Protein AF-A0A0F9AQ48-F1 (afdb_monomer_lite)

Organism: NCBI:txid412755

Radius of gyration: 30.08 Å; chains: 1; bounding box: 65×62×84 Å

Secondary structure (DSSP, 8-state):
-EEE-HHHHHHHHHHT-HHHHHHHSS-EEEETHHHHHHHHHHHHS----HHHHHHHHHHHHHHHTTSEEEESS-TT--EE-SS--S--SSS-EE-HHHHHHHHHHTT-S-HHHHHHHHHH--PPPSS-HHHHHHHHTT-EEEE-HHHHHHHHHTT-HHHHHHHSEEEEEHHHHHHHHHHHHHHHHHHHHHHHHHHHHHHHHHSTTEEEE--------TT-----GGGHHHHHHHHHT--EE-S-HHHHHHHHHHTTT-TTSEE-HHHHHHHHHHTTSS-HHHHHHHHHHHHHTT-TT----HHHHHHHHHT--SSTT-HHHHHHHHHHHHHHT-THHHH-B-SSSS--BHHHHHHHHHHHHHHHHHHHHHH-TTS-HHHHHHHHHHHT-

Foldseek 3Di:
DFEEAPAQLLLCLVLVCLLVVLVVDLFYEYALVLVVVLVVLLPVLDVCPVLLLVLLVVVVVCPVVQLADEDADQAQAAEAEQPDPAADPRHGYFYPLLVQVVCVVVVLHDPVLSVLVVVVDDDDTNDDSVSVVVNCVVQEYEYASVRSSVCVVSVNNVSSSVRGRYYYYPVRNVVSVVVSVVSVVSVVVSVSSVVSVVSQVPRPRYHHDYDPPPPDDDPDPPPPSVASSLNVLLVVVRAYEHLDVVSQVSQCVNVVNDVRNYDYSLVVLVVCCVVVVDDLLSSLVSLLVCLVVVSALRARALSSLLSQCLVPPPDPSDDSVVSVVVSLVVRLPPPVQQPDFDPDVVTDGNSVVSVVSNVVRLVVNLVVQVVDPSDDPVSSVVRNVVSVD

Structure (mmCIF, N/CA/C/O backbone):
data_AF-A0A0F9AQ48-F1
#
_entry.id   AF-A0A0F9AQ48-F1
#
loop_
_atom_site.group_PDB
_atom_site.id
_atom_site.type_symbol
_atom_site.label_atom_id
_atom_site.label_alt_id
_atom_site.label_comp_id
_atom_site.label_asym_id
_atom_site.label_entity_id
_atom_site.label_seq_id
_atom_site.pdbx_PDB_ins_code
_atom_site.Cartn_x
_atom_site.Cartn_y
_atom_site.Cartn_z
_atom_site.occupancy
_atom_site.B_iso_or_equiv
_atom_site.auth_seq_id
_atom_site.auth_comp_id
_atom_site.auth_asym_id
_atom_site.auth_atom_id
_atom_site.pdbx_PDB_model_num
ATOM 1 N N . GLU A 1 1 ? -16.017 16.874 19.840 1.00 96.75 1 GLU A N 1
ATOM 2 C CA . GLU A 1 1 ? -15.122 17.395 18.785 1.00 96.75 1 GLU A CA 1
ATOM 3 C C . GLU A 1 1 ? -13.800 16.660 18.866 1.00 96.75 1 GLU A C 1
ATOM 5 O O . GLU A 1 1 ? -13.460 16.226 19.963 1.00 96.75 1 GLU A O 1
ATOM 10 N N . ILE A 1 2 ? -13.100 16.501 17.745 1.00 98.06 2 ILE A N 1
ATOM 11 C CA . ILE A 1 2 ? -11.794 15.829 17.672 1.00 98.06 2 ILE A CA 1
ATOM 12 C C . ILE A 1 2 ? -10.898 16.496 16.628 1.00 98.06 2 ILE A C 1
ATOM 14 O O . ILE A 1 2 ? -11.398 17.193 15.741 1.00 98.06 2 ILE A O 1
ATOM 18 N N . VAL A 1 3 ? -9.597 16.227 16.697 1.00 98.00 3 VAL A N 1
ATOM 19 C CA . VAL A 1 3 ? -8.656 16.449 15.593 1.00 98.00 3 VAL A CA 1
ATOM 20 C C . VAL A 1 3 ? -8.277 15.096 15.002 1.00 98.00 3 VAL A C 1
ATOM 22 O O . VAL A 1 3 ? -7.977 14.174 15.755 1.00 98.00 3 VAL A O 1
ATOM 25 N N . ALA A 1 4 ? -8.311 14.959 13.678 1.00 97.81 4 ALA A N 1
ATOM 26 C CA . ALA A 1 4 ? -7.997 13.707 12.996 1.00 97.81 4 ALA A CA 1
ATOM 27 C C . ALA A 1 4 ? -6.695 13.815 12.191 1.00 97.81 4 ALA A C 1
ATOM 29 O O . ALA A 1 4 ? -6.525 14.723 11.375 1.00 97.81 4 ALA A O 1
ATOM 30 N N . ASP A 1 5 ? -5.794 12.865 12.427 1.00 96.69 5 ASP A N 1
ATOM 31 C CA . ASP A 1 5 ? -4.551 12.686 11.687 1.00 96.69 5 ASP A CA 1
ATOM 32 C C . ASP A 1 5 ? -4.772 11.919 10.377 1.00 96.69 5 ASP A C 1
ATOM 34 O O . ASP A 1 5 ? -5.684 11.095 10.252 1.00 96.69 5 ASP A O 1
ATOM 38 N N . VAL A 1 6 ? -3.890 12.161 9.406 1.00 94.38 6 VAL A N 1
ATOM 39 C CA . VAL A 1 6 ? -3.925 11.529 8.083 1.00 94.38 6 VAL A CA 1
ATOM 40 C C . VAL A 1 6 ? -3.948 9.998 8.159 1.00 94.38 6 VAL A C 1
ATOM 42 O O . VAL A 1 6 ? -4.680 9.373 7.392 1.00 94.38 6 VAL A O 1
ATOM 45 N N . SER A 1 7 ? -3.228 9.388 9.108 1.00 94.69 7 SER A N 1
ATOM 46 C CA . SER A 1 7 ? -3.173 7.929 9.264 1.00 94.69 7 SER A CA 1
ATOM 47 C C . SER A 1 7 ? -4.551 7.333 9.569 1.00 94.69 7 SER A C 1
ATOM 49 O O . SER A 1 7 ? -5.005 6.433 8.862 1.00 94.69 7 SER A O 1
ATOM 51 N N . ALA A 1 8 ? -5.270 7.900 10.540 1.00 96.56 8 ALA A N 1
ATOM 52 C CA . ALA A 1 8 ? -6.612 7.450 10.895 1.00 96.56 8 ALA A CA 1
ATOM 53 C C . ALA A 1 8 ? -7.642 7.781 9.809 1.00 96.56 8 ALA A C 1
ATOM 55 O O . ALA A 1 8 ? -8.531 6.978 9.524 1.00 96.56 8 ALA A O 1
ATOM 56 N N . LEU A 1 9 ? -7.517 8.936 9.148 1.00 96.62 9 LEU A N 1
ATOM 57 C CA . LEU A 1 9 ? -8.399 9.300 8.036 1.00 96.62 9 LEU A CA 1
ATOM 58 C C . LEU A 1 9 ? -8.279 8.311 6.867 1.00 96.62 9 LEU A C 1
ATOM 60 O O . LEU A 1 9 ? -9.303 7.878 6.332 1.00 96.62 9 LEU A O 1
ATOM 64 N N . ILE A 1 10 ? -7.056 7.894 6.518 1.00 94.75 10 ILE A N 1
ATOM 65 C CA . ILE A 1 10 ? -6.815 6.839 5.524 1.00 94.75 10 ILE A CA 1
ATOM 66 C C . ILE A 1 10 ? -7.476 5.535 5.978 1.00 94.75 10 ILE A C 1
ATOM 68 O O . ILE A 1 10 ? -8.240 4.939 5.215 1.00 94.75 10 ILE A O 1
ATOM 72 N N . THR A 1 11 ? -7.247 5.102 7.218 1.00 96.44 11 THR A N 1
ATOM 73 C CA . THR A 1 11 ? -7.843 3.869 7.753 1.00 96.44 11 THR A CA 1
ATOM 74 C C . THR A 1 11 ? -9.361 3.881 7.658 1.00 96.44 11 THR A C 1
ATOM 76 O O . THR A 1 11 ? -9.960 2.966 7.088 1.00 96.44 11 THR A O 1
ATOM 79 N N . LEU A 1 12 ? -10.000 4.941 8.146 1.00 97.56 12 LEU A N 1
ATOM 80 C CA . LEU A 1 12 ? -11.453 5.067 8.130 1.00 97.56 12 LEU A CA 1
ATOM 81 C C . LEU A 1 12 ? -12.012 5.143 6.712 1.00 97.56 12 LEU A C 1
ATOM 83 O O . LEU A 1 12 ? -13.055 4.549 6.445 1.00 97.56 12 LEU A O 1
ATOM 87 N N . HIS A 1 13 ? -11.322 5.799 5.781 1.00 96.69 13 HIS A N 1
ATOM 88 C CA . HIS A 1 13 ? -11.707 5.793 4.371 1.00 96.69 13 HIS A CA 1
ATOM 89 C C . HIS A 1 13 ? -11.686 4.386 3.784 1.00 96.69 13 HIS A C 1
ATOM 91 O O . HIS A 1 13 ? -12.677 3.931 3.212 1.00 96.69 13 HIS A O 1
ATOM 97 N N . ARG A 1 14 ? -10.601 3.642 4.014 1.00 95.06 14 ARG A N 1
ATOM 98 C CA . ARG A 1 14 ? -10.433 2.273 3.507 1.00 95.06 14 ARG A CA 1
ATOM 99 C C . ARG A 1 14 ? -11.399 1.268 4.142 1.00 95.06 14 ARG A C 1
ATOM 101 O O . ARG A 1 14 ? -11.657 0.218 3.549 1.00 95.06 14 ARG A O 1
ATOM 108 N N . LEU A 1 15 ? -11.933 1.576 5.324 1.00 96.69 15 LEU A N 1
ATOM 109 C CA . LEU A 1 15 ? -13.000 0.815 5.982 1.00 96.69 15 LEU A CA 1
ATOM 110 C C . LEU A 1 15 ? -14.417 1.286 5.603 1.00 96.69 15 LEU A C 1
ATOM 112 O O . LEU A 1 15 ? -15.388 0.622 5.963 1.00 96.69 15 LEU A O 1
ATOM 116 N N . GLY A 1 16 ? -14.558 2.395 4.871 1.00 96.88 16 GLY A N 1
ATOM 117 C CA . GLY A 1 16 ? -15.858 2.983 4.534 1.00 96.88 16 GLY A CA 1
ATOM 118 C C . GLY A 1 16 ? -16.558 3.654 5.722 1.00 96.88 16 GLY A C 1
ATOM 119 O O . GLY A 1 16 ? -17.784 3.718 5.756 1.00 96.88 16 GLY A O 1
ATOM 120 N N . LEU A 1 17 ? -15.793 4.135 6.706 1.00 97.62 17 LEU A N 1
ATOM 121 C CA . LEU A 1 17 ? -16.276 4.683 7.978 1.00 97.62 17 LEU A CA 1
ATOM 122 C C . LEU A 1 17 ? -16.208 6.214 8.084 1.00 97.62 17 LEU A C 1
ATOM 124 O O . LEU A 1 17 ? -16.633 6.758 9.100 1.00 97.62 17 LEU A O 1
ATOM 128 N N . LEU A 1 18 ? -15.735 6.937 7.062 1.00 96.31 18 LEU A N 1
ATOM 129 C CA . LEU A 1 18 ? -15.650 8.407 7.120 1.00 96.31 18 LEU A CA 1
ATOM 130 C C . LEU A 1 18 ? -17.006 9.086 7.371 1.00 96.31 18 LEU A C 1
ATOM 132 O O . LEU A 1 18 ? -17.107 9.985 8.200 1.00 96.31 18 LEU A O 1
ATOM 136 N N . ASN A 1 19 ? -18.079 8.640 6.715 1.00 95.50 19 ASN A N 1
ATOM 137 C CA . ASN A 1 19 ? -19.410 9.216 6.953 1.00 95.50 19 ASN A CA 1
ATOM 138 C C . ASN A 1 19 ? -19.913 8.927 8.378 1.00 95.50 19 ASN A C 1
ATOM 140 O O . ASN A 1 19 ? -20.581 9.759 9.000 1.00 95.50 19 ASN A O 1
ATOM 144 N N . THR A 1 20 ? -19.554 7.761 8.918 1.00 95.88 20 THR A N 1
ATOM 145 C CA . THR A 1 20 ? -19.855 7.384 10.301 1.00 95.88 20 THR A CA 1
ATOM 146 C C . THR A 1 20 ? -19.085 8.263 11.286 1.00 95.88 20 THR A C 1
ATOM 148 O O . THR A 1 20 ? -19.664 8.700 12.278 1.00 95.88 20 THR A O 1
ATOM 151 N N . LEU A 1 21 ? -17.828 8.607 10.979 1.00 94.50 21 LEU A N 1
ATOM 152 C CA . LEU A 1 21 ? -17.030 9.570 11.745 1.00 94.50 21 LEU A CA 1
ATOM 153 C C . LEU A 1 21 ? -17.749 10.924 11.849 1.00 94.50 21 LEU A C 1
ATOM 155 O O . LEU A 1 21 ? -17.921 11.447 12.951 1.00 94.50 21 LEU A O 1
ATOM 159 N N . GLY A 1 22 ? -18.226 11.449 10.714 1.00 91.38 22 GLY A N 1
ATOM 160 C CA . GLY A 1 22 ? -18.983 12.702 10.658 1.00 91.38 22 GLY A CA 1
ATOM 161 C C . GLY A 1 22 ? -20.295 12.659 11.447 1.00 91.38 22 GLY A C 1
ATOM 162 O O . GLY A 1 22 ? -20.693 13.650 12.045 1.00 91.38 22 GLY A O 1
ATOM 163 N N . SER A 1 23 ? -20.950 11.501 11.520 1.00 93.44 23 SER A N 1
ATOM 164 C CA . SER A 1 23 ? -22.181 11.342 12.309 1.00 93.44 23 SER A CA 1
ATOM 165 C C . SER A 1 23 ? -21.918 11.178 13.810 1.00 93.44 23 SER A C 1
ATOM 167 O O . SER A 1 23 ? -22.773 11.517 14.625 1.00 93.44 23 SER A O 1
ATOM 169 N N . HIS A 1 24 ? -20.754 10.639 14.181 1.00 95.69 24 HIS A N 1
ATOM 170 C CA . HIS A 1 24 ? -20.400 10.352 15.569 1.00 95.69 24 HIS A CA 1
ATOM 171 C C . HIS A 1 24 ? -19.891 11.590 16.315 1.00 95.69 24 HIS A C 1
ATOM 173 O O . HIS A 1 24 ? -20.258 11.825 17.467 1.00 95.69 24 HIS A O 1
ATOM 179 N N . PHE A 1 25 ? -19.058 12.406 15.668 1.00 96.75 25 PHE A N 1
ATOM 180 C CA . PHE A 1 25 ? -18.507 13.610 16.281 1.00 96.75 25 PHE A CA 1
ATOM 181 C C . PHE A 1 25 ? -19.294 14.849 15.871 1.00 96.75 25 PHE A C 1
ATOM 183 O O . PHE A 1 25 ? -19.652 15.015 14.717 1.00 96.75 25 PHE A O 1
ATOM 190 N N . SER A 1 26 ? -19.504 15.788 16.794 1.00 97.25 26 SER A N 1
ATOM 191 C CA . SER A 1 26 ? -20.124 17.078 16.454 1.00 97.25 26 SER A CA 1
ATOM 192 C C . SER A 1 26 ? -19.291 17.891 15.459 1.00 97.25 26 SER A C 1
ATOM 194 O O . SER A 1 26 ? -19.845 18.659 14.677 1.00 97.25 26 SER A O 1
ATOM 196 N N . LYS A 1 27 ? -17.964 17.723 15.495 1.00 98.25 27 LYS A N 1
ATOM 197 C CA . LYS A 1 27 ? -17.000 18.412 14.637 1.00 98.25 27 LYS A CA 1
ATOM 198 C C . LYS A 1 27 ? -15.681 17.648 14.568 1.00 98.25 27 LYS A C 1
ATOM 200 O O . LYS A 1 27 ? -15.231 17.129 15.596 1.00 98.25 27 LYS A O 1
ATOM 205 N N . VAL A 1 28 ? -15.086 17.604 13.380 1.00 98.38 28 VAL A N 1
ATOM 206 C CA . VAL A 1 28 ? -13.805 16.950 13.090 1.00 98.38 28 VAL A CA 1
ATOM 207 C C . VAL A 1 28 ? -12.881 17.978 12.451 1.00 98.38 28 VAL A C 1
ATOM 209 O O . VAL A 1 28 ? -13.174 18.486 11.373 1.00 98.38 28 VAL A O 1
ATOM 212 N N . TYR A 1 29 ? -11.773 18.297 13.108 1.00 98.19 29 TYR A N 1
ATOM 213 C CA . TYR A 1 29 ? -10.773 19.208 12.560 1.00 98.19 29 TYR A CA 1
ATOM 214 C C . TYR A 1 29 ? -9.667 18.423 11.859 1.00 98.19 29 TYR A C 1
ATOM 216 O O . TYR A 1 29 ? -9.163 17.437 12.399 1.00 98.19 29 TYR A O 1
ATOM 224 N N . VAL A 1 30 ? -9.279 18.877 10.671 1.00 97.31 30 VAL A N 1
ATOM 225 C CA . VAL A 1 30 ? -8.216 18.278 9.858 1.00 97.31 30 VAL A CA 1
ATOM 226 C C . VAL A 1 30 ? -7.220 19.374 9.478 1.00 97.31 30 VAL A C 1
ATOM 228 O O . VAL A 1 30 ? -7.641 20.422 8.992 1.00 97.31 30 VAL A O 1
ATOM 231 N N . PRO A 1 31 ? -5.907 19.187 9.664 1.00 95.75 31 PRO A N 1
ATOM 232 C CA . PRO A 1 31 ? -4.914 20.143 9.184 1.00 95.75 31 PRO A CA 1
ATOM 233 C C . PRO A 1 31 ? -5.063 20.436 7.686 1.00 95.75 31 PRO A C 1
ATOM 235 O O . PRO A 1 31 ? -5.068 19.533 6.848 1.00 95.75 31 PRO A O 1
ATOM 238 N N . GLN A 1 32 ? -5.138 21.716 7.321 1.00 93.38 32 GLN A N 1
ATOM 239 C CA . GLN A 1 32 ? -5.218 22.148 5.923 1.00 93.38 32 GLN A CA 1
ATOM 240 C C . GLN A 1 32 ? -3.961 21.760 5.133 1.00 93.38 32 GLN A C 1
ATOM 242 O O . GLN A 1 32 ? -4.050 21.503 3.932 1.00 93.38 32 GLN A O 1
ATOM 247 N N . ALA A 1 33 ? -2.817 21.646 5.816 1.00 89.69 33 ALA A N 1
ATOM 248 C CA . ALA A 1 33 ? -1.559 21.175 5.247 1.00 89.69 33 ALA A CA 1
ATOM 249 C C . ALA A 1 33 ? -1.690 19.803 4.558 1.00 89.69 33 ALA A C 1
ATOM 251 O O . ALA A 1 33 ? -0.994 19.556 3.579 1.00 89.69 33 ALA A O 1
ATOM 252 N N . TYR A 1 34 ? -2.624 18.940 4.978 1.00 90.62 34 TYR A N 1
ATOM 253 C CA . TYR A 1 34 ? -2.852 17.650 4.312 1.00 90.62 34 TYR A CA 1
ATOM 254 C C . TYR A 1 34 ? -3.372 17.807 2.885 1.00 90.62 34 TYR A C 1
ATOM 256 O O . TYR A 1 34 ? -2.959 17.059 2.007 1.00 90.62 34 TYR A O 1
ATOM 264 N N . LYS A 1 35 ? -4.188 18.833 2.602 1.00 86.94 35 LYS A N 1
ATOM 265 C CA . LYS A 1 35 ? -4.608 19.134 1.223 1.00 86.94 35 LYS A CA 1
ATOM 266 C C . LYS A 1 35 ? -3.429 19.500 0.337 1.00 86.94 35 LYS A C 1
ATOM 268 O O . LYS A 1 35 ? -3.338 19.001 -0.781 1.00 86.94 35 LYS A O 1
ATOM 273 N N . ALA A 1 36 ? -2.540 20.355 0.839 1.00 82.12 36 ALA A N 1
ATOM 274 C CA . ALA A 1 36 ? -1.332 20.734 0.117 1.00 82.12 36 ALA A CA 1
ATOM 275 C C . ALA A 1 36 ? -0.438 19.510 -0.109 1.00 82.12 36 ALA A C 1
ATOM 277 O O . ALA A 1 36 ? -0.067 19.245 -1.246 1.00 82.12 36 ALA A O 1
ATOM 278 N N . PHE A 1 37 ? -0.211 18.709 0.937 1.00 82.44 37 PHE A N 1
ATOM 279 C CA . PHE A 1 37 ? 0.539 17.458 0.854 1.00 82.44 37 PHE A CA 1
ATOM 280 C C . PHE A 1 37 ? -0.016 16.518 -0.216 1.00 82.44 37 PHE A C 1
ATOM 282 O O . PHE A 1 37 ? 0.747 16.036 -1.039 1.00 82.44 37 PHE A O 1
ATOM 289 N N . TRP A 1 38 ? -1.330 16.288 -0.267 1.00 82.06 38 TRP A N 1
ATOM 290 C CA . TRP A 1 38 ? -1.920 15.386 -1.260 1.00 82.06 38 TRP A CA 1
ATOM 291 C C . TRP A 1 38 ? -1.815 15.921 -2.692 1.00 82.06 38 TRP A C 1
ATOM 293 O O . TRP A 1 38 ? -1.580 15.144 -3.616 1.00 82.06 38 TRP A O 1
ATOM 303 N N . ILE A 1 39 ? -1.943 17.237 -2.890 1.00 78.44 39 ILE A N 1
ATOM 304 C CA . ILE A 1 39 ? -1.735 17.873 -4.200 1.00 78.44 39 ILE A CA 1
ATOM 305 C C . ILE A 1 39 ? -0.261 17.772 -4.617 1.00 78.44 39 ILE A C 1
ATOM 307 O O . ILE A 1 39 ? 0.036 17.431 -5.762 1.00 78.44 39 ILE A O 1
ATOM 311 N N . GLU A 1 40 ? 0.663 18.045 -3.694 1.00 77.88 40 GLU A N 1
ATOM 312 C CA . GLU A 1 40 ? 2.104 17.960 -3.927 1.00 77.88 40 GLU A CA 1
ATOM 313 C C . GLU A 1 40 ? 2.563 16.524 -4.169 1.00 77.88 40 GLU A C 1
ATOM 315 O O . GLU A 1 40 ? 3.319 16.289 -5.106 1.00 77.88 40 GLU A O 1
ATOM 320 N N . GLU A 1 41 ? 2.098 15.555 -3.382 1.00 73.75 41 GLU A N 1
ATOM 321 C CA . GLU A 1 41 ? 2.363 14.135 -3.607 1.00 73.75 41 GLU A CA 1
ATOM 322 C C . GLU A 1 41 ? 1.831 13.689 -4.956 1.00 73.75 41 GLU A C 1
ATOM 324 O O . GLU A 1 41 ? 2.557 13.033 -5.690 1.00 73.75 41 GLU A O 1
ATOM 329 N N . HIS A 1 42 ? 0.619 14.091 -5.342 1.00 71.81 42 HIS A N 1
ATOM 330 C CA . HIS A 1 42 ? 0.099 13.753 -6.663 1.00 71.81 42 HIS A CA 1
ATOM 331 C C . HIS A 1 42 ? 0.955 14.337 -7.797 1.00 71.81 42 HIS A C 1
ATOM 333 O O . HIS A 1 42 ? 1.110 13.705 -8.839 1.00 71.81 42 HIS A O 1
ATOM 339 N N . ALA A 1 43 ? 1.556 15.511 -7.585 1.00 70.88 43 ALA A N 1
ATOM 340 C CA . ALA A 1 43 ? 2.510 16.102 -8.521 1.00 70.88 43 ALA A CA 1
ATOM 341 C C . ALA A 1 43 ? 3.909 15.448 -8.469 1.00 70.88 43 ALA A C 1
ATOM 343 O O . ALA A 1 43 ? 4.648 15.507 -9.455 1.00 70.88 43 ALA A O 1
ATOM 344 N N . ARG A 1 44 ? 4.293 14.860 -7.325 1.00 67.75 44 ARG A N 1
ATOM 345 C CA . ARG A 1 44 ? 5.588 14.195 -7.088 1.00 67.75 44 ARG A CA 1
ATOM 346 C C . ARG A 1 44 ? 5.593 12.719 -7.440 1.00 67.75 44 ARG A C 1
ATOM 348 O O . ARG A 1 44 ? 6.678 12.230 -7.749 1.00 67.75 44 ARG A O 1
ATOM 355 N N . ILE A 1 45 ? 4.445 12.031 -7.404 1.00 63.12 45 ILE A N 1
ATOM 356 C CA . ILE A 1 45 ? 4.252 10.751 -8.088 1.00 63.12 45 ILE A CA 1
ATOM 357 C C . ILE A 1 45 ? 4.648 11.077 -9.515 1.00 63.12 45 ILE A C 1
ATOM 359 O O . ILE A 1 45 ? 3.928 11.835 -10.172 1.00 63.12 45 ILE A O 1
ATOM 363 N N . PRO A 1 46 ? 5.841 10.649 -9.965 1.00 55.47 46 PRO A N 1
ATOM 364 C CA . PRO A 1 46 ? 6.342 11.116 -11.229 1.00 55.47 46 PRO A CA 1
ATOM 365 C C . PRO A 1 46 ? 5.257 10.744 -12.219 1.00 55.47 46 PRO A C 1
ATOM 367 O O . PRO A 1 46 ? 4.807 9.598 -12.241 1.00 55.47 46 PRO A O 1
ATOM 370 N N . HIS A 1 47 ? 4.793 11.698 -13.019 1.00 54.41 47 HIS A N 1
ATOM 371 C CA . HIS A 1 47 ? 4.124 11.346 -14.254 1.00 54.41 47 HIS A CA 1
ATOM 372 C C . HIS A 1 47 ? 5.188 10.622 -15.078 1.00 54.41 47 HIS A C 1
ATOM 374 O O . HIS A 1 47 ? 5.866 11.223 -15.916 1.00 54.41 47 HIS A O 1
ATOM 380 N N . HIS A 1 48 ? 5.430 9.348 -14.754 1.00 59.34 48 HIS A N 1
ATOM 381 C CA . HIS A 1 48 ? 6.326 8.480 -15.469 1.00 59.34 48 HIS A CA 1
ATOM 382 C C . HIS A 1 48 ? 5.805 8.569 -16.875 1.00 59.34 48 HIS A C 1
ATOM 384 O O . HIS A 1 48 ? 4.645 8.242 -17.133 1.00 59.34 48 HIS A O 1
ATOM 390 N N . GLN A 1 49 ? 6.628 9.158 -17.743 1.00 75.19 49 GLN A N 1
ATOM 391 C CA . GLN A 1 49 ? 6.237 9.440 -19.111 1.00 75.19 49 GLN A CA 1
ATOM 392 C C . GLN A 1 49 ? 5.555 8.168 -19.612 1.00 75.19 49 GLN A C 1
ATOM 394 O O . GLN A 1 49 ? 6.185 7.118 -19.491 1.00 75.19 49 GLN A O 1
ATOM 399 N N . PRO A 1 50 ? 4.299 8.196 -20.092 1.00 85.31 50 PRO A N 1
ATOM 400 C CA . PRO A 1 50 ? 3.553 6.973 -20.400 1.00 85.31 50 PRO A CA 1
ATOM 401 C C . PRO A 1 50 ? 4.359 5.973 -21.242 1.00 85.31 50 PRO A C 1
ATOM 403 O O . PRO A 1 50 ? 4.239 4.762 -21.092 1.00 85.31 50 PRO A O 1
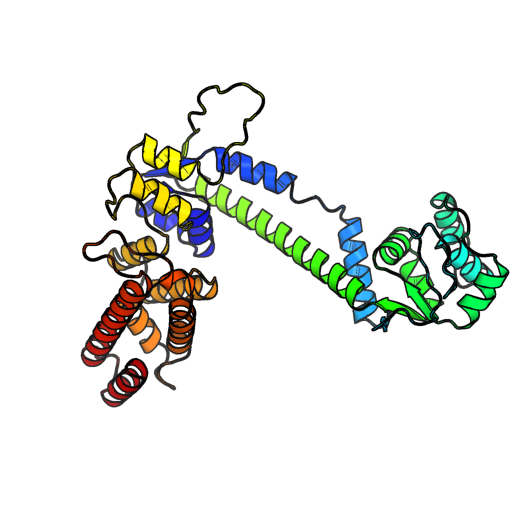ATOM 406 N N . ARG A 1 51 ? 5.289 6.493 -22.051 1.00 87.75 51 ARG A N 1
ATOM 407 C CA . ARG A 1 51 ? 6.340 5.747 -22.753 1.00 87.75 51 ARG A CA 1
ATOM 408 C C . ARG A 1 51 ? 7.185 4.819 -21.872 1.00 87.75 51 ARG A C 1
ATOM 410 O O . ARG A 1 51 ? 7.397 3.683 -22.268 1.00 87.75 51 ARG A O 1
ATOM 417 N N . GLN A 1 52 ? 7.649 5.246 -20.700 1.00 89.44 52 GLN A N 1
ATOM 418 C CA . GLN A 1 52 ? 8.420 4.408 -19.781 1.00 89.44 52 GLN A CA 1
ATOM 419 C C . GLN A 1 52 ? 7.593 3.228 -19.261 1.00 89.44 52 GLN A C 1
ATOM 421 O O . GLN A 1 52 ? 8.090 2.105 -19.257 1.00 89.44 52 GLN A O 1
ATOM 426 N N . ILE A 1 53 ? 6.333 3.460 -18.875 1.00 91.50 53 ILE A N 1
ATOM 427 C CA . ILE A 1 53 ? 5.416 2.391 -18.441 1.00 91.50 53 ILE A CA 1
ATOM 428 C C . ILE A 1 53 ? 5.201 1.403 -19.588 1.00 91.50 53 ILE A C 1
ATOM 430 O O . ILE A 1 53 ? 5.384 0.202 -19.403 1.00 91.50 53 ILE A O 1
ATOM 434 N N . LEU A 1 54 ? 4.908 1.912 -20.789 1.00 94.19 54 LEU A N 1
ATOM 435 C CA . LEU A 1 54 ? 4.749 1.089 -21.988 1.00 94.19 54 LEU A CA 1
ATOM 436 C C . LEU A 1 54 ? 6.014 0.281 -22.300 1.00 94.19 54 LEU A C 1
ATOM 438 O O . LEU A 1 54 ? 5.906 -0.900 -22.603 1.00 94.19 54 LEU A O 1
ATOM 442 N N . SER A 1 55 ? 7.202 0.881 -22.178 1.00 95.56 55 SER A N 1
ATOM 443 C CA . SER A 1 55 ? 8.469 0.195 -22.454 1.00 95.56 55 SER A CA 1
ATOM 444 C C . SER A 1 55 ? 8.736 -0.948 -21.473 1.00 95.56 55 SER A C 1
ATOM 446 O O . SER A 1 55 ? 9.059 -2.056 -21.891 1.00 95.56 55 SER A O 1
ATOM 448 N N . ARG A 1 56 ? 8.523 -0.723 -20.170 1.00 96.12 56 ARG A N 1
ATOM 449 C CA . ARG A 1 56 ? 8.647 -1.765 -19.144 1.00 96.12 56 ARG A CA 1
ATOM 450 C C . ARG A 1 56 ? 7.615 -2.873 -19.339 1.00 96.12 56 ARG A C 1
ATOM 452 O O . ARG A 1 56 ? 7.968 -4.047 -19.269 1.00 96.12 56 ARG A O 1
ATOM 459 N N . GLN A 1 57 ? 6.359 -2.512 -19.611 1.00 97.38 57 GLN A N 1
ATOM 460 C CA . GLN A 1 57 ? 5.295 -3.485 -19.858 1.00 97.38 57 GLN A CA 1
ATOM 461 C C . GLN A 1 57 ? 5.614 -4.334 -21.094 1.00 97.38 57 GLN A C 1
ATOM 463 O O . GLN A 1 57 ? 5.505 -5.552 -21.030 1.00 97.38 57 GLN A O 1
ATOM 468 N N . ALA A 1 58 ? 6.114 -3.722 -22.171 1.00 97.75 58 ALA A N 1
ATOM 469 C CA . ALA A 1 58 ? 6.528 -4.436 -23.375 1.00 97.75 58 ALA A CA 1
ATOM 470 C C . ALA A 1 58 ? 7.670 -5.431 -23.115 1.00 97.75 58 ALA A C 1
ATOM 472 O O . ALA A 1 58 ? 7.648 -6.527 -23.669 1.00 97.75 58 ALA A O 1
ATOM 473 N N . ILE A 1 59 ? 8.635 -5.094 -22.250 1.00 98.06 59 ILE A N 1
ATOM 474 C CA . ILE A 1 59 ? 9.691 -6.029 -21.827 1.00 98.06 59 ILE A CA 1
ATOM 475 C C . ILE A 1 59 ? 9.082 -7.215 -21.069 1.00 98.06 59 ILE A C 1
ATOM 477 O O . ILE A 1 59 ? 9.366 -8.364 -21.402 1.00 98.06 59 ILE A O 1
ATOM 481 N N . VAL A 1 60 ? 8.213 -6.960 -20.083 1.00 98.25 60 VAL A N 1
ATOM 482 C CA . VAL A 1 60 ? 7.551 -8.027 -19.308 1.00 98.25 60 VAL A CA 1
ATOM 483 C C . VAL A 1 60 ? 6.690 -8.921 -20.200 1.00 98.25 60 VAL A C 1
ATOM 485 O O . VAL A 1 60 ? 6.723 -10.145 -20.045 1.00 98.25 60 VAL A O 1
ATOM 488 N N . ASP A 1 61 ? 5.960 -8.342 -21.150 1.00 98.19 61 ASP A N 1
ATOM 489 C CA . ASP A 1 61 ? 5.124 -9.074 -22.101 1.00 98.19 61 ASP A CA 1
ATOM 490 C C . ASP A 1 61 ? 5.978 -9.903 -23.067 1.00 98.19 61 ASP A C 1
ATOM 492 O O . ASP A 1 61 ? 5.656 -11.060 -23.340 1.00 98.19 61 ASP A O 1
ATOM 496 N N . ALA A 1 62 ? 7.099 -9.355 -23.546 1.00 98.19 62 ALA A N 1
ATOM 497 C CA . ALA A 1 62 ? 8.038 -10.069 -24.404 1.00 98.19 62 ALA A CA 1
ATOM 498 C C . ALA A 1 62 ? 8.686 -11.259 -23.681 1.00 98.19 62 ALA A C 1
ATOM 500 O O . ALA A 1 62 ? 8.806 -12.331 -24.275 1.00 98.19 62 ALA A O 1
ATOM 501 N N . VAL A 1 63 ? 9.036 -11.119 -22.398 1.00 98.12 63 VAL A N 1
ATOM 502 C CA . VAL A 1 63 ? 9.537 -12.242 -21.588 1.00 98.12 63 VAL A CA 1
ATOM 503 C C . VAL A 1 63 ? 8.440 -13.277 -21.340 1.00 98.12 63 VAL A C 1
ATOM 505 O O . VAL A 1 63 ? 8.635 -14.466 -21.579 1.00 98.12 63 VAL A O 1
ATOM 508 N N . SER A 1 64 ? 7.255 -12.834 -20.913 1.00 97.81 64 SER A N 1
ATOM 509 C CA . SER A 1 64 ? 6.127 -13.729 -20.613 1.00 97.81 64 SER A CA 1
ATOM 510 C C . SER A 1 64 ? 5.636 -14.486 -21.852 1.00 97.81 64 SER A C 1
ATOM 512 O O . SER A 1 64 ? 5.191 -15.626 -21.748 1.00 97.81 64 SER A O 1
ATOM 514 N N . GLY A 1 65 ? 5.745 -13.868 -23.031 1.00 97.88 65 GLY A N 1
ATOM 515 C CA . GLY A 1 65 ? 5.451 -14.472 -24.329 1.00 97.88 65 GLY A CA 1
ATOM 516 C C . GLY A 1 65 ? 6.593 -15.304 -24.924 1.00 97.88 65 GLY A C 1
ATOM 517 O O . GLY A 1 65 ? 6.433 -15.826 -26.025 1.00 97.88 65 GLY A O 1
ATOM 518 N N . GLY A 1 66 ? 7.738 -15.416 -24.242 1.00 97.69 66 GLY A N 1
ATOM 519 C CA . GLY A 1 66 ? 8.893 -16.198 -24.690 1.00 97.69 66 GLY A CA 1
ATOM 520 C C . GLY A 1 66 ? 9.702 -15.581 -25.837 1.00 97.69 66 GLY A C 1
ATOM 521 O O . GLY A 1 66 ? 10.532 -16.272 -26.420 1.00 97.69 66 GLY A O 1
ATOM 522 N N . LYS A 1 67 ? 9.479 -14.302 -26.173 1.00 97.88 67 LYS A N 1
ATOM 523 C CA . LYS A 1 67 ? 10.292 -13.556 -27.153 1.00 97.88 67 LYS A CA 1
ATOM 524 C C . LYS A 1 67 ? 11.659 -13.159 -26.586 1.00 97.88 67 LYS A C 1
ATOM 526 O O . LYS A 1 67 ? 12.627 -13.097 -27.333 1.00 97.88 67 LYS A O 1
ATOM 531 N N . ILE A 1 68 ? 11.722 -12.892 -25.280 1.00 98.38 68 ILE A N 1
ATOM 532 C CA . ILE A 1 68 ? 12.961 -12.636 -24.536 1.00 98.38 68 ILE A CA 1
ATOM 533 C C . ILE A 1 68 ? 13.123 -13.745 -23.497 1.00 98.38 68 ILE A C 1
ATOM 535 O O . ILE A 1 68 ? 12.209 -14.006 -22.716 1.00 98.38 68 ILE A O 1
ATOM 539 N N . ALA A 1 69 ? 14.278 -14.402 -23.478 1.00 97.94 69 ALA A N 1
ATOM 540 C CA . ALA A 1 69 ? 14.590 -15.431 -22.495 1.00 97.94 69 ALA A CA 1
ATOM 541 C C . ALA A 1 69 ? 15.076 -14.821 -21.170 1.00 97.94 69 ALA A C 1
ATOM 543 O O . ALA A 1 69 ? 15.751 -13.794 -21.138 1.00 97.94 69 ALA A O 1
ATOM 544 N N . GLU A 1 70 ? 14.776 -15.484 -20.060 1.00 97.38 70 GLU A N 1
ATOM 545 C CA . GLU A 1 70 ? 15.341 -15.143 -18.755 1.00 97.38 70 GLU A CA 1
ATOM 546 C C . GLU A 1 70 ? 16.670 -15.892 -18.559 1.00 97.38 70 GLU A C 1
ATOM 548 O O . GLU A 1 70 ? 16.706 -17.120 -18.657 1.00 97.38 70 GLU A O 1
ATOM 553 N N . SER A 1 71 ? 17.756 -15.170 -18.265 1.00 95.75 71 SER A N 1
ATOM 554 C CA . SER A 1 71 ? 19.076 -15.743 -17.968 1.00 95.75 71 SER A CA 1
ATOM 555 C C . SER A 1 71 ? 19.445 -15.587 -16.491 1.00 95.75 71 SER A C 1
ATOM 557 O O . SER A 1 71 ? 19.151 -14.565 -15.867 1.00 95.75 71 SER A O 1
ATOM 559 N N . SER A 1 72 ? 20.112 -16.591 -15.916 1.00 90.25 72 SER A N 1
ATOM 560 C CA . SER A 1 72 ? 20.623 -16.534 -14.541 1.00 90.25 72 SER A CA 1
ATOM 561 C C . SER A 1 72 ? 21.867 -15.660 -14.400 1.00 90.25 72 SER A C 1
ATOM 563 O O . SER A 1 72 ? 22.005 -15.004 -13.374 1.00 90.25 72 SER A O 1
ATOM 565 N N . GLU A 1 73 ? 22.743 -15.629 -15.409 1.00 85.12 73 GLU A N 1
ATOM 566 C CA . GLU A 1 73 ? 23.997 -14.865 -15.400 1.00 85.12 73 GLU A CA 1
ATOM 567 C C . GLU A 1 73 ? 24.374 -14.407 -16.824 1.00 85.12 73 GLU A C 1
ATOM 569 O O . GLU A 1 73 ? 23.901 -15.003 -17.796 1.00 85.12 73 GLU A O 1
ATOM 574 N N . PRO A 1 74 ? 25.219 -13.367 -16.976 1.00 77.25 74 PRO A N 1
ATOM 575 C CA . PRO A 1 74 ? 25.631 -12.870 -18.292 1.00 77.25 74 PRO A CA 1
ATOM 576 C C . PRO A 1 74 ? 26.425 -13.888 -19.132 1.00 77.25 74 PRO A C 1
ATOM 578 O O . PRO A 1 74 ? 26.290 -13.910 -20.355 1.00 77.25 74 PRO A O 1
ATOM 581 N N . GLY A 1 75 ? 27.199 -14.774 -18.490 1.00 84.44 75 GLY A N 1
ATOM 582 C CA . GLY A 1 75 ? 28.092 -15.719 -19.175 1.00 84.44 75 GLY A CA 1
ATOM 583 C C . GLY A 1 75 ? 29.035 -15.038 -20.180 1.00 84.44 75 GLY A C 1
ATOM 584 O O . GLY A 1 75 ? 29.261 -13.833 -20.106 1.00 84.44 75 GLY A O 1
ATOM 585 N N . ASP A 1 76 ? 29.527 -15.803 -21.157 1.00 90.25 76 ASP A N 1
ATOM 586 C CA . ASP A 1 76 ? 30.293 -15.285 -22.308 1.00 90.25 76 ASP A CA 1
ATOM 587 C C . ASP A 1 76 ? 29.365 -14.821 -23.454 1.00 90.25 76 ASP A C 1
ATOM 589 O O . ASP A 1 76 ? 29.751 -14.781 -24.624 1.00 90.25 76 ASP A O 1
ATOM 593 N N . THR A 1 77 ? 28.095 -14.534 -23.146 1.00 94.38 77 THR A N 1
ATOM 594 C CA . THR A 1 77 ? 27.103 -14.153 -24.156 1.00 94.38 77 THR A CA 1
ATOM 595 C C . THR A 1 77 ? 27.369 -12.717 -24.607 1.00 94.38 77 THR A C 1
ATOM 597 O O . THR A 1 77 ? 27.485 -11.836 -23.753 1.00 94.38 77 THR A O 1
ATOM 600 N N . PRO A 1 78 ? 27.413 -12.435 -25.922 1.00 96.00 78 PRO A N 1
ATOM 601 C CA . PRO A 1 78 ? 27.505 -11.071 -26.428 1.00 96.00 78 PRO A CA 1
ATOM 602 C C . PRO A 1 78 ? 26.445 -10.153 -25.824 1.00 96.00 78 PRO A C 1
ATOM 604 O O . PRO A 1 78 ? 25.272 -10.531 -25.723 1.00 96.00 78 PRO A O 1
ATOM 607 N N . ARG A 1 79 ? 26.842 -8.934 -25.456 1.00 96.19 79 ARG A N 1
ATOM 608 C CA . ARG A 1 79 ? 25.943 -7.962 -24.832 1.00 96.19 79 ARG A CA 1
ATOM 609 C C . ARG A 1 79 ? 25.560 -6.864 -25.810 1.00 96.19 79 ARG A C 1
ATOM 611 O O . ARG A 1 79 ? 26.399 -6.342 -26.541 1.00 96.19 79 ARG A O 1
ATOM 618 N N . ILE A 1 80 ? 24.290 -6.483 -25.783 1.00 97.00 80 ILE A N 1
ATOM 619 C CA . ILE A 1 80 ? 23.824 -5.219 -26.342 1.00 97.00 80 ILE A CA 1
ATOM 620 C C . ILE A 1 80 ? 23.689 -4.262 -25.168 1.00 97.00 80 ILE A C 1
ATOM 622 O O . ILE A 1 80 ? 22.896 -4.518 -24.260 1.00 97.00 80 ILE A O 1
ATOM 626 N N . ASP A 1 81 ? 24.477 -3.192 -25.175 1.00 96.44 81 ASP A N 1
ATOM 627 C CA . ASP A 1 81 ? 24.446 -2.184 -24.118 1.00 96.44 81 ASP A CA 1
ATOM 628 C C . ASP A 1 81 ? 24.617 -0.789 -24.711 1.00 96.44 81 ASP A C 1
ATOM 630 O O . ASP A 1 81 ? 25.626 -0.469 -25.344 1.00 96.44 81 ASP A O 1
ATOM 634 N N . GLU A 1 82 ? 23.604 0.045 -24.524 1.00 95.50 82 GLU A N 1
ATOM 635 C CA . GLU A 1 82 ? 23.599 1.420 -25.007 1.00 95.50 82 GLU A CA 1
ATOM 636 C C . GLU A 1 82 ? 24.263 2.404 -24.036 1.00 95.50 82 GLU A C 1
ATOM 638 O O . GLU A 1 82 ? 24.593 3.514 -24.426 1.00 95.50 82 GLU A O 1
ATOM 643 N N . TYR A 1 83 ? 24.476 2.030 -22.779 1.00 94.38 83 TYR A N 1
ATOM 644 C CA . TYR A 1 83 ? 24.884 2.944 -21.711 1.00 94.38 83 TYR A CA 1
ATOM 645 C C . TYR A 1 83 ? 26.247 2.620 -21.099 1.00 94.38 83 TYR A C 1
ATOM 647 O O . TYR A 1 83 ? 26.808 3.460 -20.395 1.00 94.38 83 TYR A O 1
ATOM 655 N N . GLU A 1 84 ? 26.800 1.443 -21.386 1.00 93.44 84 GLU A N 1
ATOM 656 C CA . GLU A 1 84 ? 28.169 1.089 -21.016 1.00 93.44 84 GLU A CA 1
ATOM 657 C C . GLU A 1 84 ? 29.164 2.071 -21.643 1.00 93.44 84 GLU A C 1
ATOM 659 O O . GLU A 1 84 ? 28.992 2.420 -22.798 1.00 93.44 84 GLU A O 1
ATOM 664 N N . ASN A 1 85 ? 30.199 2.539 -20.952 1.00 90.19 85 ASN A N 1
ATOM 665 C CA . ASN A 1 85 ? 31.161 3.479 -21.564 1.00 90.19 85 ASN A CA 1
ATOM 666 C C . ASN A 1 85 ? 32.480 2.814 -21.953 1.00 90.19 85 ASN A C 1
ATOM 668 O O . ASN A 1 85 ? 33.222 3.356 -22.774 1.00 90.19 85 ASN A O 1
ATOM 672 N N . GLU A 1 86 ? 32.759 1.648 -21.381 1.00 89.62 86 GLU A N 1
ATOM 673 C CA . GLU A 1 86 ? 34.008 0.923 -21.560 1.00 89.62 86 GLU A CA 1
ATOM 674 C C . GLU A 1 86 ? 33.720 -0.452 -22.172 1.00 89.62 86 GLU A C 1
ATOM 676 O O . GLU A 1 86 ? 32.761 -1.130 -21.813 1.00 89.62 86 GLU A O 1
ATOM 681 N N . GLY A 1 87 ? 34.536 -0.872 -23.140 1.00 86.50 87 GLY A N 1
ATOM 682 C CA . GLY A 1 87 ? 34.445 -2.234 -23.663 1.00 86.50 87 GLY A CA 1
ATOM 683 C C . GLY A 1 87 ? 34.705 -3.272 -22.564 1.00 86.50 87 GLY A C 1
ATOM 684 O O . GLY A 1 87 ? 35.311 -2.973 -21.538 1.00 86.50 87 GLY A O 1
ATOM 685 N N . SER A 1 88 ? 34.269 -4.509 -22.789 1.00 87.50 88 SER A N 1
ATOM 686 C CA . SER A 1 88 ? 34.572 -5.635 -21.903 1.00 87.50 88 SER A CA 1
ATOM 687 C C . SER A 1 88 ? 35.643 -6.519 -22.535 1.00 87.50 88 SER A C 1
ATOM 689 O O . SER A 1 88 ? 35.523 -6.916 -23.691 1.00 87.50 88 SER A O 1
ATOM 691 N N . ASP A 1 89 ? 36.666 -6.870 -21.753 1.00 85.44 89 ASP A N 1
ATOM 692 C CA . ASP A 1 89 ? 37.682 -7.858 -22.150 1.00 85.44 89 ASP A CA 1
ATOM 693 C C . ASP A 1 89 ? 37.125 -9.296 -22.164 1.00 85.44 89 ASP A C 1
ATOM 695 O O . ASP A 1 89 ? 37.776 -10.215 -22.662 1.00 85.44 89 ASP A O 1
ATOM 699 N N . VAL A 1 90 ? 35.942 -9.510 -21.575 1.00 86.06 90 VAL A N 1
ATOM 700 C CA . VAL A 1 90 ? 35.339 -10.840 -21.387 1.00 86.06 90 VAL A CA 1
ATOM 701 C C . VAL A 1 90 ? 34.366 -11.175 -22.515 1.00 86.06 90 VAL A C 1
ATOM 703 O O . VAL A 1 90 ? 34.330 -12.310 -22.980 1.00 86.06 90 VAL A O 1
ATOM 706 N N . PHE A 1 91 ? 33.583 -10.199 -22.972 1.00 87.62 91 PHE A N 1
ATOM 707 C CA . PHE A 1 91 ? 32.567 -10.395 -24.005 1.00 87.62 91 PHE A CA 1
ATOM 708 C C . PHE A 1 91 ? 32.396 -9.132 -24.858 1.00 87.62 91 PHE A C 1
ATOM 710 O O . PHE A 1 91 ? 32.503 -8.019 -24.342 1.00 87.62 91 PHE A O 1
ATOM 717 N N . PRO A 1 92 ? 32.085 -9.271 -26.157 1.00 93.31 92 PRO A N 1
ATOM 718 C CA . PRO A 1 92 ? 31.864 -8.124 -27.027 1.00 93.31 92 PRO A CA 1
ATOM 719 C C . PRO A 1 92 ? 30.586 -7.374 -26.626 1.00 93.31 92 PRO A C 1
ATOM 721 O O . PRO A 1 92 ? 29.533 -7.983 -26.407 1.00 93.31 92 PRO A O 1
ATOM 724 N N . ILE A 1 93 ? 30.679 -6.042 -26.568 1.00 95.94 93 ILE A N 1
ATOM 725 C CA . ILE A 1 93 ? 29.557 -5.141 -26.282 1.00 95.94 93 ILE A CA 1
ATOM 726 C C . ILE A 1 93 ? 29.222 -4.360 -27.549 1.00 95.94 93 ILE A C 1
ATOM 728 O O . ILE A 1 93 ? 30.012 -3.543 -28.015 1.00 95.94 93 ILE A O 1
ATOM 732 N N . SER A 1 94 ? 28.041 -4.616 -28.108 1.00 96.94 94 SER A N 1
ATOM 733 C CA . SER A 1 94 ? 27.541 -3.945 -29.311 1.00 96.94 94 SER A CA 1
ATOM 734 C C . SER A 1 94 ? 26.528 -2.860 -28.951 1.00 96.94 94 SER A C 1
ATOM 736 O O . SER A 1 94 ? 25.642 -3.073 -28.123 1.00 96.94 94 SER A O 1
ATOM 738 N N . ARG A 1 95 ? 26.606 -1.701 -29.612 1.00 97.12 95 ARG A N 1
ATOM 739 C CA . ARG A 1 95 ? 25.590 -0.640 -29.479 1.00 97.12 95 ARG A CA 1
ATOM 740 C C . ARG A 1 95 ? 24.323 -0.955 -30.262 1.00 97.12 95 ARG A C 1
ATOM 742 O O . ARG A 1 95 ? 24.365 -1.694 -31.248 1.00 97.12 95 ARG A O 1
ATOM 749 N N . ILE A 1 96 ? 23.213 -0.297 -29.913 1.00 97.62 96 ILE A N 1
ATOM 750 C CA . ILE A 1 96 ? 21.939 -0.453 -30.636 1.00 97.62 96 ILE A CA 1
ATOM 751 C C . ILE A 1 96 ? 22.103 -0.118 -32.124 1.00 97.62 96 ILE A C 1
ATOM 753 O O . ILE A 1 96 ? 21.548 -0.820 -32.972 1.00 97.62 96 ILE A O 1
ATOM 757 N N . LEU A 1 97 ? 22.878 0.922 -32.456 1.00 97.81 97 LEU A N 1
ATOM 758 C CA . LEU A 1 97 ? 23.135 1.293 -33.848 1.00 97.81 97 LEU A CA 1
ATOM 759 C C . LEU A 1 97 ? 23.882 0.185 -34.608 1.00 97.81 97 LEU A C 1
ATOM 761 O O . LEU A 1 97 ? 23.440 -0.204 -35.685 1.00 97.81 97 LEU A O 1
ATOM 765 N N . GLN A 1 98 ? 24.941 -0.378 -34.023 1.00 97.56 98 GLN A N 1
ATOM 766 C CA . GLN A 1 98 ? 25.728 -1.444 -34.655 1.00 97.56 98 GLN A CA 1
ATOM 767 C C . GLN A 1 98 ? 24.888 -2.702 -34.898 1.00 97.56 98 GLN A C 1
ATOM 769 O O . GLN A 1 98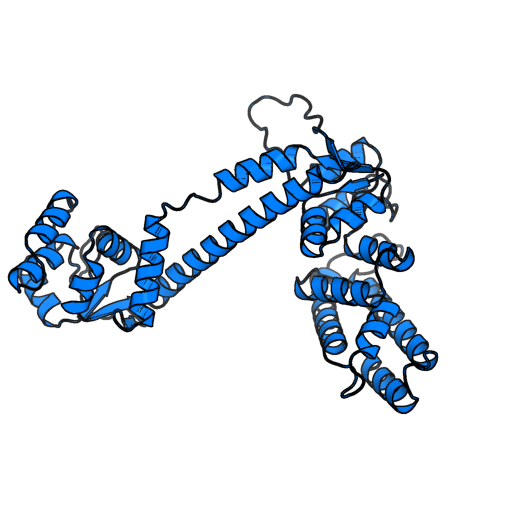 ? 24.914 -3.276 -35.986 1.00 97.56 98 GLN A O 1
ATOM 774 N N . VAL A 1 99 ? 24.073 -3.092 -33.912 1.00 97.94 99 VAL A N 1
ATOM 775 C CA . VAL A 1 99 ? 23.132 -4.213 -34.058 1.00 97.94 99 VAL A CA 1
ATOM 776 C C . VAL A 1 99 ? 22.091 -3.910 -35.141 1.00 97.94 99 VAL A C 1
ATOM 778 O O . VAL A 1 99 ? 21.749 -4.785 -35.932 1.00 97.94 99 VAL A O 1
ATOM 781 N N . SER A 1 100 ? 21.607 -2.669 -35.226 1.00 98.19 100 SER A N 1
ATOM 782 C CA . SER A 1 100 ? 20.636 -2.255 -36.247 1.00 98.19 100 SER A CA 1
ATOM 783 C C . SER A 1 100 ? 21.218 -2.317 -37.660 1.00 98.19 100 SER A C 1
ATOM 785 O O . SER A 1 100 ? 20.559 -2.811 -38.573 1.00 98.19 100 SER A O 1
ATOM 787 N N . GLU A 1 101 ? 22.456 -1.859 -37.845 1.00 97.88 101 GLU A N 1
ATOM 788 C CA . GLU A 1 101 ? 23.172 -1.940 -39.123 1.00 97.88 101 GLU A CA 1
ATOM 789 C C . GLU A 1 101 ? 23.452 -3.389 -39.515 1.00 97.88 101 GLU A C 1
ATOM 791 O O . GLU A 1 101 ? 23.250 -3.762 -40.672 1.00 97.88 101 GLU A O 1
ATOM 796 N N . TRP A 1 102 ? 23.835 -4.229 -38.550 1.00 98.06 102 TRP A N 1
ATOM 797 C CA . TRP A 1 102 ? 23.969 -5.668 -38.753 1.00 98.06 102 TRP A CA 1
ATOM 798 C C . TRP A 1 102 ? 22.649 -6.301 -39.216 1.00 98.06 102 TRP A C 1
ATOM 800 O O . TRP A 1 102 ? 22.611 -6.944 -40.265 1.00 98.06 102 TRP A O 1
ATOM 810 N N . MET A 1 103 ? 21.537 -6.060 -38.511 1.00 98.19 103 MET A N 1
ATOM 811 C CA . MET A 1 103 ? 20.220 -6.588 -38.896 1.00 98.19 103 MET A CA 1
ATOM 812 C C . MET A 1 103 ? 19.782 -6.095 -40.282 1.00 98.19 103 MET A C 1
ATOM 814 O O . MET A 1 103 ? 19.196 -6.862 -41.047 1.00 98.19 103 MET A O 1
ATOM 818 N N . ALA A 1 104 ? 20.072 -4.838 -40.633 1.00 98.06 104 ALA A N 1
ATOM 819 C CA . ALA A 1 104 ? 19.774 -4.290 -41.955 1.00 98.06 104 ALA A CA 1
ATOM 820 C C . ALA A 1 104 ? 20.599 -4.974 -43.057 1.00 98.06 104 ALA A C 1
ATOM 822 O O . ALA A 1 104 ? 20.036 -5.361 -44.082 1.00 98.06 104 ALA A O 1
ATOM 823 N N . LYS A 1 105 ? 21.899 -5.226 -42.827 1.00 97.69 105 LYS A N 1
ATOM 824 C CA . LYS A 1 105 ? 22.755 -6.014 -43.738 1.00 97.69 105 LYS A CA 1
ATOM 825 C C . LYS A 1 105 ? 22.195 -7.428 -43.966 1.00 97.69 105 LYS A C 1
ATOM 827 O O . LYS A 1 105 ? 22.292 -7.941 -45.077 1.00 97.69 105 LYS A O 1
ATOM 832 N N . GLN A 1 106 ? 21.570 -8.030 -42.950 1.00 97.25 106 GLN A N 1
ATOM 833 C CA . GLN A 1 106 ? 20.894 -9.334 -43.052 1.00 97.25 106 GLN A CA 1
ATOM 834 C C . GLN A 1 106 ? 19.482 -9.266 -43.671 1.00 97.25 106 GLN A C 1
ATOM 836 O O . GLN A 1 106 ? 18.836 -10.298 -43.848 1.00 97.25 106 GLN A O 1
ATOM 841 N N . GLY A 1 107 ? 18.967 -8.073 -43.989 1.00 97.44 107 GLY A N 1
ATOM 842 C CA . GLY A 1 107 ? 17.601 -7.877 -44.486 1.00 97.44 107 GLY A CA 1
ATOM 843 C C . GLY A 1 107 ? 16.505 -8.059 -43.426 1.00 97.44 107 GLY A C 1
ATOM 844 O O . GLY A 1 107 ? 15.330 -8.154 -43.778 1.00 97.44 107 GLY A O 1
ATOM 845 N N . ALA A 1 108 ? 16.869 -8.104 -42.140 1.00 97.31 108 ALA A N 1
ATOM 846 C CA . ALA A 1 108 ? 15.947 -8.261 -41.014 1.00 97.31 108 ALA A CA 1
ATOM 847 C C . ALA A 1 108 ? 15.387 -6.922 -40.494 1.00 97.31 108 ALA A C 1
ATOM 849 O O . ALA A 1 108 ? 14.399 -6.916 -39.759 1.00 97.31 108 ALA A O 1
ATOM 850 N N . LEU A 1 109 ? 15.986 -5.790 -40.886 1.00 98.06 109 LEU A N 1
ATOM 851 C CA . LEU A 1 109 ? 15.553 -4.447 -40.498 1.00 98.06 109 LEU A CA 1
ATOM 852 C C . LEU A 1 109 ? 15.314 -3.563 -41.736 1.00 98.06 109 LEU A C 1
ATOM 854 O O . LEU A 1 109 ? 16.224 -3.423 -42.551 1.00 98.06 109 LEU A O 1
ATOM 858 N N . PRO A 1 110 ? 14.134 -2.929 -41.889 1.00 98.00 110 PRO A N 1
ATOM 859 C CA . PRO A 1 110 ? 13.889 -1.994 -42.987 1.00 98.00 110 PRO A CA 1
ATOM 860 C C . PRO A 1 110 ? 14.750 -0.724 -42.891 1.00 98.00 110 PRO A C 1
ATOM 862 O O . PRO A 1 110 ? 14.870 -0.138 -41.813 1.00 98.00 110 PRO A O 1
ATOM 865 N N . ASP A 1 111 ? 15.224 -0.213 -44.033 1.00 97.62 111 ASP A N 1
ATOM 866 C CA . ASP A 1 111 ? 16.062 0.999 -44.114 1.00 97.62 111 ASP A CA 1
ATOM 867 C C . ASP A 1 111 ? 15.434 2.228 -43.437 1.00 97.62 111 ASP A C 1
ATOM 869 O O . ASP A 1 111 ? 16.124 3.034 -42.818 1.00 97.62 111 ASP A O 1
ATOM 873 N N . ALA A 1 112 ? 14.105 2.369 -43.509 1.00 96.75 112 ALA A N 1
ATOM 874 C CA . ALA A 1 112 ? 13.388 3.470 -42.862 1.00 96.75 112 ALA A CA 1
ATOM 875 C C . ALA A 1 112 ? 13.495 3.425 -41.325 1.00 96.75 112 ALA A C 1
ATOM 877 O O . ALA A 1 112 ? 13.561 4.469 -40.667 1.00 96.75 112 ALA A O 1
ATOM 878 N N . VAL A 1 113 ? 13.524 2.218 -40.748 1.00 96.25 113 VAL A N 1
ATOM 879 C CA . VAL A 1 113 ? 13.705 2.027 -39.305 1.00 96.25 113 VAL A CA 1
ATOM 880 C C . VAL A 1 113 ? 15.165 2.287 -38.940 1.00 96.25 113 VAL A C 1
ATOM 882 O O . VAL A 1 113 ? 15.416 3.050 -38.009 1.00 96.25 113 VAL A O 1
ATOM 885 N N . LEU A 1 114 ? 16.119 1.767 -39.722 1.00 97.81 114 LEU A N 1
ATOM 886 C CA . LEU A 1 114 ? 17.548 2.042 -39.530 1.00 97.81 114 LEU A CA 1
ATOM 887 C C . LEU A 1 114 ? 17.850 3.550 -39.538 1.00 97.81 114 LEU A C 1
ATOM 889 O O . LEU A 1 114 ? 18.508 4.050 -38.627 1.00 97.81 114 LEU A O 1
ATOM 893 N N . ALA A 1 115 ?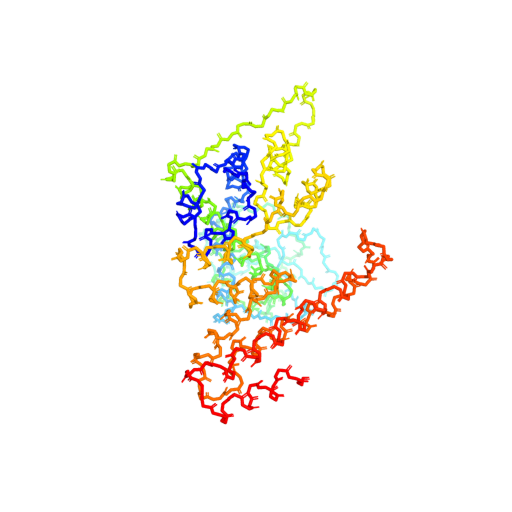 17.302 4.293 -40.503 1.00 96.50 115 ALA A N 1
ATOM 894 C CA . ALA A 1 115 ? 17.468 5.743 -40.587 1.00 96.50 115 ALA A CA 1
ATOM 895 C C . ALA A 1 115 ? 16.934 6.472 -39.338 1.00 96.50 115 ALA A C 1
ATOM 897 O O . ALA A 1 115 ? 17.504 7.473 -38.903 1.00 96.50 115 ALA A O 1
ATOM 898 N N . THR A 1 116 ? 15.862 5.958 -38.723 1.00 95.38 116 THR A N 1
ATOM 899 C CA . THR A 1 116 ? 15.311 6.510 -37.473 1.00 95.38 116 THR A CA 1
ATOM 900 C C . THR A 1 116 ? 16.257 6.292 -36.291 1.00 95.38 116 THR A C 1
ATOM 902 O O . THR A 1 116 ? 16.385 7.178 -35.446 1.00 95.38 116 THR A O 1
ATOM 905 N N . VAL A 1 117 ? 16.925 5.137 -36.228 1.00 96.44 117 VAL A N 1
ATOM 906 C CA . VAL A 1 117 ? 17.926 4.824 -35.195 1.00 96.44 117 VAL A CA 1
ATOM 907 C C . VAL A 1 117 ? 19.156 5.709 -35.372 1.00 96.44 117 VAL A C 1
ATOM 909 O O . VAL A 1 117 ? 19.561 6.377 -34.424 1.00 96.44 117 VAL A O 1
ATOM 912 N N . GLN A 1 118 ? 19.683 5.790 -36.597 1.00 96.69 118 GLN A N 1
ATOM 913 C CA . GLN A 1 118 ? 20.830 6.633 -36.954 1.00 96.69 118 GLN A CA 1
ATOM 914 C C . GLN A 1 118 ? 20.604 8.108 -36.604 1.00 96.69 118 GLN A C 1
ATOM 916 O O . GLN A 1 118 ? 21.512 8.772 -36.122 1.00 96.69 118 GLN A O 1
ATOM 921 N N . ALA A 1 119 ? 19.385 8.623 -36.782 1.00 95.44 119 ALA A N 1
ATOM 922 C CA . ALA A 1 119 ? 19.062 10.008 -36.439 1.00 95.44 119 ALA A CA 1
ATOM 923 C C . ALA A 1 119 ? 19.036 10.295 -34.924 1.00 95.44 119 ALA A C 1
ATOM 925 O O . ALA A 1 119 ? 19.115 11.456 -34.523 1.00 95.44 119 ALA A O 1
ATOM 926 N N . LYS A 1 120 ? 18.872 9.267 -34.080 1.00 93.62 120 LYS A N 1
ATOM 927 C CA . LYS A 1 120 ? 18.782 9.399 -32.615 1.00 93.62 120 LYS A CA 1
ATOM 928 C C . LYS A 1 120 ? 20.081 9.030 -31.897 1.00 93.62 120 LYS A C 1
ATOM 930 O O . LYS A 1 120 ? 20.251 9.422 -30.745 1.00 93.62 120 LYS A O 1
ATOM 935 N N . GLN A 1 121 ? 20.959 8.282 -32.560 1.00 91.25 121 GLN A N 1
ATOM 936 C CA . GLN A 1 121 ? 22.164 7.715 -31.976 1.00 91.25 121 GLN A CA 1
ATOM 937 C C . GLN A 1 121 ? 23.413 8.514 -32.324 1.00 91.25 121 GLN A C 1
ATOM 939 O O . GLN A 1 121 ? 23.712 8.739 -33.490 1.00 91.25 121 GLN A O 1
ATOM 944 N N . ASN A 1 122 ? 24.155 8.908 -31.290 1.00 88.31 122 ASN A N 1
ATOM 945 C CA . ASN A 1 122 ? 25.402 9.669 -31.422 1.00 88.31 122 ASN A CA 1
ATOM 946 C C . ASN A 1 122 ? 26.582 8.996 -30.710 1.00 88.31 122 ASN A C 1
ATOM 948 O O . ASN A 1 122 ? 27.673 9.565 -30.675 1.00 88.31 122 ASN A O 1
ATOM 952 N N . GLN A 1 123 ? 26.372 7.827 -30.100 1.00 90.00 123 GLN A N 1
ATOM 953 C CA . GLN A 1 123 ? 27.434 7.159 -29.364 1.00 90.00 123 GLN A CA 1
ATOM 954 C C . GLN A 1 123 ? 28.440 6.503 -30.315 1.00 90.00 123 GLN A C 1
ATOM 956 O O . GLN A 1 123 ? 28.037 5.907 -31.318 1.00 90.00 123 GLN A O 1
ATOM 961 N N . PRO A 1 124 ? 29.748 6.589 -30.015 1.00 92.69 124 PRO A N 1
ATOM 962 C CA . PRO A 1 124 ? 30.749 5.867 -30.779 1.00 92.69 124 PRO A CA 1
ATOM 963 C C . PRO A 1 124 ? 30.591 4.354 -30.582 1.00 92.69 124 PRO A C 1
ATOM 965 O O . PRO A 1 124 ? 30.161 3.879 -29.526 1.00 92.69 124 PRO A O 1
ATOM 968 N N . ALA A 1 125 ? 30.974 3.602 -31.610 1.00 94.44 125 ALA A N 1
ATOM 969 C CA . ALA A 1 125 ? 31.117 2.155 -31.531 1.00 94.44 125 ALA A CA 1
ATOM 970 C C . ALA A 1 125 ? 32.158 1.770 -30.464 1.00 94.44 125 ALA A C 1
ATOM 972 O O . ALA A 1 125 ? 33.213 2.401 -30.378 1.00 94.44 125 ALA A O 1
ATOM 973 N N . LEU A 1 126 ? 31.863 0.733 -29.673 1.00 93.12 126 LEU A N 1
ATOM 974 C CA . LEU A 1 126 ? 32.797 0.184 -28.677 1.00 93.12 126 LEU A CA 1
ATOM 975 C C . LEU A 1 126 ? 33.699 -0.913 -29.256 1.00 93.12 126 LEU A C 1
ATOM 977 O O . LEU A 1 126 ? 34.810 -1.115 -28.779 1.00 93.12 126 LEU A O 1
ATOM 981 N N . VAL A 1 127 ? 33.217 -1.602 -30.287 1.00 94.69 127 VAL A N 1
ATOM 982 C CA . VAL A 1 127 ? 33.898 -2.700 -30.982 1.00 94.69 127 VAL A CA 1
ATOM 983 C C . VAL A 1 127 ? 33.835 -2.475 -32.492 1.00 94.69 127 VAL A C 1
ATOM 985 O O . VAL A 1 127 ? 32.999 -1.705 -32.974 1.00 94.69 127 VAL A O 1
ATOM 988 N N . SER A 1 128 ? 34.709 -3.131 -33.248 1.00 96.00 128 SER A N 1
ATOM 989 C CA . SER A 1 128 ? 34.715 -3.064 -34.713 1.00 96.00 128 SER A CA 1
ATOM 990 C C . SER A 1 128 ? 33.530 -3.808 -35.347 1.00 96.00 128 SER A C 1
ATOM 992 O O . SER A 1 128 ? 32.958 -4.717 -34.750 1.00 96.00 128 SER A O 1
ATOM 994 N N . ASP A 1 129 ? 33.179 -3.468 -36.591 1.00 95.38 129 ASP A N 1
ATOM 995 C CA . ASP A 1 129 ? 32.113 -4.150 -37.346 1.00 95.38 129 ASP A CA 1
ATOM 996 C C . ASP A 1 129 ? 32.342 -5.669 -37.475 1.00 95.38 129 ASP A C 1
ATOM 998 O O . ASP A 1 129 ? 31.388 -6.441 -37.418 1.00 95.38 129 ASP A O 1
ATOM 1002 N N . GLU A 1 130 ? 33.597 -6.110 -37.614 1.00 96.19 130 GLU A N 1
ATOM 1003 C CA . GLU A 1 130 ? 33.955 -7.533 -37.718 1.00 96.19 130 GLU A CA 1
ATOM 1004 C C . GLU A 1 130 ? 33.713 -8.284 -36.396 1.00 96.19 130 GLU A C 1
ATOM 1006 O O . GLU A 1 130 ? 33.259 -9.434 -36.393 1.00 96.19 130 GLU A O 1
ATOM 1011 N N . GLU A 1 131 ? 33.957 -7.623 -35.260 1.00 94.88 131 GLU A N 1
ATOM 1012 C CA . GLU A 1 131 ? 33.649 -8.162 -33.933 1.00 94.88 131 GLU A CA 1
ATOM 1013 C C . GLU A 1 131 ? 32.138 -8.267 -33.711 1.00 94.88 131 GLU A C 1
ATOM 1015 O O . GLU A 1 131 ? 31.679 -9.279 -33.184 1.00 94.88 131 GLU A O 1
ATOM 1020 N N . VAL A 1 132 ? 31.355 -7.280 -34.169 1.00 95.81 132 VAL A N 1
ATOM 1021 C CA . VAL A 1 132 ? 29.881 -7.340 -34.140 1.00 95.81 132 VAL A CA 1
ATOM 1022 C C . VAL A 1 132 ? 29.372 -8.495 -35.000 1.00 95.81 132 VAL A C 1
ATOM 1024 O O . VAL A 1 132 ? 28.569 -9.299 -34.526 1.00 95.81 132 VAL A O 1
ATOM 1027 N N . ASP A 1 133 ? 29.861 -8.621 -36.238 1.00 95.62 133 ASP A N 1
ATOM 1028 C CA . ASP A 1 133 ? 29.487 -9.711 -37.144 1.00 95.62 133 ASP A CA 1
ATOM 1029 C C . ASP A 1 133 ? 29.770 -11.078 -36.501 1.00 95.62 133 ASP A C 1
ATOM 1031 O O . ASP A 1 133 ? 28.920 -11.968 -36.538 1.00 95.62 133 ASP A O 1
ATOM 1035 N N . THR A 1 134 ? 30.941 -11.239 -35.880 1.00 95.75 134 THR A N 1
ATOM 1036 C CA . THR A 1 134 ? 31.347 -12.482 -35.205 1.00 95.75 134 THR A CA 1
ATOM 1037 C C . THR A 1 134 ? 30.492 -12.766 -33.971 1.00 95.75 134 THR A C 1
ATOM 1039 O O . THR A 1 134 ? 30.035 -13.893 -33.781 1.00 95.75 134 THR A O 1
ATOM 1042 N N . ALA A 1 135 ? 30.241 -11.750 -33.143 1.00 93.88 135 ALA A N 1
ATOM 1043 C CA . ALA A 1 135 ? 29.453 -11.875 -31.924 1.00 93.88 135 ALA A CA 1
ATOM 1044 C C . ALA A 1 135 ? 27.997 -12.266 -32.224 1.00 93.88 135 ALA A C 1
ATOM 1046 O O . ALA A 1 135 ? 27.447 -13.177 -31.605 1.00 93.88 135 ALA A O 1
ATOM 1047 N N . LEU A 1 136 ? 27.376 -11.617 -33.211 1.00 96.12 136 LEU A N 1
ATOM 1048 C CA . LEU A 1 136 ? 25.960 -11.807 -33.530 1.00 96.12 136 LEU A CA 1
ATOM 1049 C C . LEU A 1 136 ? 25.684 -13.045 -34.398 1.00 96.12 136 LEU A C 1
ATOM 1051 O O . LEU A 1 136 ? 24.543 -13.504 -34.445 1.00 96.12 136 LEU A O 1
ATOM 1055 N N . GLN A 1 137 ? 26.701 -13.654 -35.024 1.00 94.19 137 GLN A N 1
ATOM 1056 C CA . GLN A 1 137 ? 26.562 -14.925 -35.760 1.00 94.19 137 GLN A CA 1
ATOM 1057 C C . GLN A 1 137 ? 26.029 -16.075 -34.895 1.00 94.19 137 GLN A C 1
ATOM 1059 O O . GLN A 1 137 ? 25.342 -16.958 -35.408 1.00 94.19 137 GLN A O 1
ATOM 1064 N N . GLY A 1 138 ? 26.320 -16.064 -33.589 1.00 90.56 138 GLY A N 1
ATOM 1065 C CA . GLY A 1 138 ? 25.790 -17.049 -32.643 1.00 90.56 138 GLY A CA 1
ATOM 1066 C C . GLY A 1 138 ? 24.286 -16.910 -32.386 1.00 90.56 138 GLY A C 1
ATOM 1067 O O . GLY A 1 138 ? 23.680 -17.804 -31.797 1.00 90.56 138 GLY A O 1
ATOM 1068 N N . GLY A 1 139 ? 23.678 -15.798 -32.806 1.00 94.19 139 GLY A N 1
ATOM 1069 C CA . GLY A 1 139 ? 22.251 -15.517 -32.676 1.00 94.19 139 GLY A CA 1
ATOM 1070 C C . GLY A 1 139 ? 21.782 -15.210 -31.253 1.00 94.19 139 GLY A C 1
ATOM 1071 O O . GLY A 1 139 ? 20.693 -14.675 -31.106 1.00 94.19 139 GLY A O 1
ATOM 1072 N N . ALA A 1 140 ? 22.560 -15.508 -30.212 1.00 96.88 140 ALA A N 1
ATOM 1073 C CA . ALA A 1 140 ? 22.208 -15.246 -28.818 1.00 96.88 140 ALA A CA 1
ATOM 1074 C C . ALA A 1 140 ? 22.859 -13.961 -28.300 1.00 96.88 140 ALA A C 1
ATOM 1076 O O . ALA A 1 140 ? 24.060 -13.755 -28.473 1.00 96.88 140 ALA A O 1
ATOM 1077 N N . VAL A 1 141 ? 22.066 -13.123 -27.632 1.00 97.38 141 VAL A N 1
ATOM 1078 C CA . VAL A 1 141 ? 22.527 -11.867 -27.028 1.00 97.38 141 VAL A CA 1
ATOM 1079 C C . VAL A 1 141 ? 21.889 -11.648 -25.663 1.00 97.38 141 VAL A C 1
ATOM 1081 O O . VAL A 1 141 ? 20.779 -12.117 -25.397 1.00 97.38 141 VAL A O 1
ATOM 1084 N N . ILE A 1 142 ? 22.566 -10.891 -24.806 1.00 97.44 142 ILE A N 1
ATOM 1085 C CA . ILE A 1 142 ? 22.008 -10.390 -23.552 1.00 97.44 142 ILE A CA 1
ATOM 1086 C C . ILE A 1 142 ? 21.874 -8.868 -23.596 1.00 97.44 142 ILE A C 1
ATOM 1088 O O . ILE A 1 142 ? 22.739 -8.179 -24.128 1.00 97.44 142 ILE A O 1
ATOM 1092 N N . ALA A 1 143 ? 20.782 -8.335 -23.058 1.00 97.62 143 ALA A N 1
ATOM 1093 C CA . ALA A 1 143 ? 20.560 -6.899 -22.934 1.00 97.62 143 ALA A CA 1
ATOM 1094 C C . ALA A 1 143 ? 20.001 -6.574 -21.544 1.00 97.62 143 ALA A C 1
ATOM 1096 O O . ALA A 1 143 ? 19.167 -7.312 -21.012 1.00 97.62 143 ALA A O 1
ATOM 1097 N N . ASP A 1 144 ? 20.464 -5.476 -20.949 1.00 96.31 144 ASP A N 1
ATOM 1098 C CA . ASP A 1 144 ? 19.900 -4.959 -19.700 1.00 96.31 144 ASP A CA 1
ATOM 1099 C C . ASP A 1 144 ? 18.556 -4.247 -19.925 1.00 96.31 144 ASP A C 1
ATOM 1101 O O . ASP A 1 144 ? 18.124 -3.992 -21.058 1.00 96.31 144 ASP A O 1
ATOM 1105 N N . ALA A 1 145 ? 17.869 -3.924 -18.825 1.00 96.69 145 ALA A N 1
ATOM 1106 C CA . ALA A 1 145 ? 16.560 -3.294 -18.890 1.00 96.69 145 ALA A CA 1
ATOM 1107 C C . ALA A 1 145 ? 16.598 -1.914 -19.563 1.00 96.69 145 ALA A C 1
ATOM 1109 O O . ALA A 1 145 ? 15.676 -1.573 -20.305 1.00 96.69 145 ALA A O 1
ATOM 1110 N N . PHE A 1 146 ? 17.641 -1.113 -19.331 1.00 96.38 146 PHE A N 1
ATOM 1111 C CA . PHE A 1 146 ? 17.750 0.232 -19.899 1.00 96.38 146 PHE A CA 1
ATOM 1112 C C . PHE A 1 146 ? 17.911 0.186 -21.418 1.00 96.38 146 PHE A C 1
ATOM 1114 O O . PHE A 1 146 ? 17.195 0.878 -22.143 1.00 96.38 146 PHE A O 1
ATOM 1121 N N . THR A 1 147 ? 18.781 -0.687 -21.909 1.00 97.38 147 THR A N 1
ATOM 1122 C CA . THR A 1 147 ? 19.013 -0.910 -23.332 1.00 97.38 147 THR A CA 1
ATOM 1123 C C . THR A 1 147 ? 17.753 -1.434 -24.011 1.00 97.38 147 THR A C 1
ATOM 1125 O O . THR A 1 147 ? 17.356 -0.910 -25.052 1.00 97.38 147 THR A O 1
ATOM 1128 N N . LEU A 1 148 ? 17.047 -2.392 -23.399 1.00 98.12 148 LEU A N 1
ATOM 1129 C CA . LEU A 1 148 ? 15.772 -2.889 -23.930 1.00 98.12 148 LEU A CA 1
ATOM 1130 C C . LEU A 1 148 ? 14.686 -1.804 -23.992 1.00 98.12 148 LEU A C 1
ATOM 1132 O O . LEU A 1 148 ? 13.874 -1.798 -24.921 1.00 98.12 148 LEU A O 1
ATOM 1136 N N . ARG A 1 149 ? 14.682 -0.850 -23.053 1.00 96.56 149 ARG A N 1
ATOM 1137 C CA . ARG A 1 149 ? 13.778 0.308 -23.111 1.00 96.56 149 ARG A CA 1
ATOM 1138 C C . ARG A 1 149 ? 14.105 1.209 -24.298 1.00 96.56 149 ARG A C 1
ATOM 1140 O O . ARG A 1 149 ? 13.189 1.587 -25.023 1.00 96.56 149 ARG A O 1
ATOM 1147 N N . THR A 1 150 ? 15.379 1.486 -24.560 1.00 96.38 150 THR A N 1
ATOM 1148 C CA . THR A 1 150 ? 15.797 2.275 -25.733 1.00 96.38 150 THR A CA 1
ATOM 1149 C C . THR A 1 150 ? 15.472 1.562 -27.043 1.00 96.38 150 THR A C 1
ATOM 1151 O O . THR A 1 150 ? 14.939 2.174 -27.970 1.00 96.38 150 THR A O 1
ATOM 1154 N N . VAL A 1 151 ? 15.691 0.245 -27.099 1.00 97.25 151 VAL A N 1
ATOM 1155 C CA . VAL A 1 151 ? 15.271 -0.617 -28.215 1.00 97.25 151 VAL A CA 1
ATOM 1156 C C . VAL A 1 151 ? 13.758 -0.499 -28.450 1.00 97.25 151 VAL A C 1
ATOM 1158 O O . VAL A 1 151 ? 13.321 -0.321 -29.590 1.00 97.25 151 VAL A O 1
ATOM 1161 N N . PHE A 1 152 ? 12.940 -0.536 -27.394 1.00 97.19 152 PHE A N 1
ATOM 1162 C CA . PHE A 1 152 ? 11.495 -0.319 -27.503 1.00 97.19 152 PHE A CA 1
ATOM 1163 C C . PHE A 1 152 ? 11.149 1.091 -28.006 1.00 97.19 152 PHE A C 1
ATOM 1165 O O . PHE A 1 152 ? 10.350 1.234 -28.930 1.00 97.19 152 PHE A O 1
ATOM 1172 N N . GLU A 1 153 ? 11.766 2.138 -27.454 1.00 94.56 153 GLU A N 1
ATOM 1173 C CA . GLU A 1 153 ? 11.522 3.536 -27.843 1.00 94.56 153 GLU A CA 1
ATOM 1174 C C . GLU A 1 153 ? 11.900 3.837 -29.302 1.00 94.56 153 GLU A C 1
ATOM 1176 O O . GLU A 1 153 ? 11.391 4.786 -29.914 1.00 94.56 153 GLU A O 1
ATOM 1181 N N . TYR A 1 154 ? 12.795 3.036 -29.875 1.00 95.62 154 TYR A N 1
ATOM 1182 C CA . TYR A 1 154 ? 13.174 3.108 -31.284 1.00 95.62 154 TYR A CA 1
ATOM 1183 C C . TYR A 1 154 ? 12.291 2.240 -32.188 1.00 95.62 154 TYR A C 1
ATOM 1185 O O . TYR A 1 154 ? 12.433 2.303 -33.406 1.00 95.62 154 TYR A O 1
ATOM 1193 N N . GLY A 1 155 ? 11.358 1.470 -31.620 1.00 96.12 155 GLY A N 1
ATOM 1194 C CA . GLY A 1 155 ? 10.512 0.540 -32.367 1.00 96.12 155 GLY A CA 1
ATOM 1195 C C . GLY A 1 155 ? 11.272 -0.688 -32.874 1.00 96.12 155 GLY A C 1
ATOM 1196 O O . GLY A 1 155 ? 10.872 -1.278 -33.874 1.00 96.12 155 GLY A O 1
ATOM 1197 N N . LEU A 1 156 ? 12.375 -1.060 -32.213 1.00 97.81 156 LEU A N 1
ATOM 1198 C CA . LEU A 1 156 ? 13.259 -2.154 -32.621 1.00 97.81 156 LEU A CA 1
ATOM 1199 C C . LEU A 1 156 ? 12.967 -3.482 -31.922 1.00 97.81 156 LEU A C 1
ATOM 1201 O O . LEU A 1 156 ? 13.470 -4.505 -32.369 1.00 97.81 156 LEU A O 1
ATOM 1205 N N . LEU A 1 157 ? 12.181 -3.489 -30.841 1.00 97.75 157 LEU A N 1
ATOM 1206 C CA . LEU A 1 157 ? 12.059 -4.659 -29.962 1.00 97.75 157 LEU A CA 1
ATOM 1207 C C . LEU A 1 157 ? 11.611 -5.926 -30.702 1.00 97.75 157 LEU A C 1
ATOM 1209 O O . LEU A 1 157 ? 12.230 -6.976 -30.543 1.00 97.75 157 LEU A O 1
ATOM 1213 N N . ASP A 1 158 ? 10.584 -5.823 -31.547 1.00 97.94 158 ASP A N 1
ATOM 1214 C CA . ASP A 1 158 ? 10.094 -6.966 -32.322 1.00 97.94 158 ASP A CA 1
ATOM 1215 C C . ASP A 1 158 ? 11.087 -7.411 -33.407 1.00 97.94 158 ASP A C 1
ATOM 1217 O O . ASP A 1 158 ? 11.259 -8.612 -33.603 1.00 97.94 158 ASP A O 1
ATOM 1221 N N . TYR A 1 159 ? 11.775 -6.476 -34.075 1.00 98.25 159 TYR A N 1
ATOM 1222 C CA . TYR A 1 159 ? 12.812 -6.808 -35.063 1.00 98.25 159 TYR A CA 1
ATOM 1223 C C . TYR A 1 159 ? 13.992 -7.524 -34.404 1.00 98.25 159 TYR A C 1
ATOM 1225 O O . TYR A 1 159 ? 14.455 -8.546 -34.906 1.00 98.25 159 TYR A O 1
ATOM 1233 N N . LEU A 1 160 ? 14.424 -7.028 -33.242 1.00 98.00 160 LEU A N 1
ATOM 1234 C CA . LEU A 1 160 ? 15.511 -7.607 -32.466 1.00 98.00 160 LEU A CA 1
ATOM 1235 C C . LEU A 1 160 ? 15.174 -9.034 -32.018 1.00 98.00 160 LEU A C 1
ATOM 1237 O O . LEU A 1 160 ? 15.966 -9.941 -32.248 1.00 98.00 160 LEU A O 1
ATOM 1241 N N . CYS A 1 161 ? 13.985 -9.253 -31.445 1.00 97.94 161 CYS A N 1
ATOM 1242 C CA . CYS A 1 161 ? 13.551 -10.584 -30.999 1.00 97.94 161 CYS A CA 1
ATOM 1243 C C . CYS A 1 161 ? 13.279 -11.556 -32.163 1.00 97.94 161 CYS A C 1
ATOM 1245 O O . CYS A 1 161 ? 13.279 -12.768 -31.961 1.00 97.94 161 CYS A O 1
ATOM 1247 N N . ALA A 1 162 ? 13.003 -11.051 -33.370 1.00 97.69 162 ALA A N 1
ATOM 1248 C CA . ALA A 1 162 ? 12.842 -11.882 -34.563 1.00 97.69 162 ALA A CA 1
ATOM 1249 C C . ALA A 1 162 ? 14.190 -12.295 -35.176 1.00 97.69 162 ALA A C 1
ATOM 1251 O O . ALA A 1 162 ? 14.293 -13.384 -35.741 1.00 97.69 162 ALA A O 1
ATOM 1252 N N . ALA A 1 163 ? 15.204 -11.432 -35.078 1.00 97.75 163 ALA A N 1
ATOM 1253 C CA . ALA A 1 163 ? 16.535 -11.674 -35.627 1.00 97.75 163 ALA A CA 1
ATOM 1254 C C . ALA A 1 163 ? 17.459 -12.440 -34.665 1.00 97.75 163 ALA A C 1
ATOM 1256 O O . ALA A 1 163 ? 18.327 -13.180 -35.124 1.00 97.75 163 ALA A O 1
ATOM 1257 N N . LEU A 1 164 ? 17.287 -12.258 -33.351 1.00 98.06 164 LEU A N 1
ATOM 1258 C CA . LEU A 1 164 ? 18.183 -12.767 -32.312 1.00 98.06 164 LEU A CA 1
ATOM 1259 C C . LEU A 1 164 ? 17.411 -13.436 -31.164 1.00 98.06 164 LEU A C 1
ATOM 1261 O O . LEU A 1 164 ? 16.286 -13.072 -30.825 1.00 98.06 164 LEU A O 1
ATOM 1265 N N . HIS A 1 165 ? 18.061 -14.388 -30.503 1.00 97.88 165 HIS A N 1
ATOM 1266 C CA . HIS A 1 165 ? 17.677 -14.939 -29.210 1.00 97.88 165 HIS A CA 1
ATOM 1267 C C . HIS A 1 165 ? 18.118 -13.983 -28.099 1.00 97.88 165 HIS A C 1
ATOM 1269 O O . HIS A 1 165 ? 19.206 -14.100 -27.535 1.00 97.88 165 HIS A O 1
ATOM 1275 N N . VAL A 1 166 ? 17.259 -13.005 -27.818 1.00 98.31 166 VAL A N 1
ATOM 1276 C CA . VAL A 1 166 ? 17.489 -11.989 -26.788 1.00 98.31 166 VAL A CA 1
ATOM 1277 C C . VAL A 1 166 ? 17.236 -12.578 -25.407 1.00 98.31 166 VAL A C 1
ATOM 1279 O O . VAL A 1 166 ? 16.225 -13.243 -25.180 1.00 98.31 166 VAL A O 1
ATOM 1282 N N . SER A 1 167 ? 18.125 -12.285 -24.465 1.00 98.12 167 SER A N 1
ATOM 1283 C CA . SER A 1 167 ? 17.964 -12.620 -23.055 1.00 98.12 167 SER A CA 1
ATOM 1284 C C . SER A 1 167 ? 18.107 -11.395 -22.149 1.00 98.12 167 SER A C 1
ATOM 1286 O O . SER A 1 167 ? 18.785 -10.429 -22.494 1.00 98.12 167 SER A O 1
ATOM 1288 N N . ILE A 1 168 ? 17.454 -11.440 -20.988 1.00 98.00 168 ILE A N 1
ATOM 1289 C CA . ILE A 1 168 ? 17.570 -10.466 -19.892 1.00 98.00 168 ILE A CA 1
ATOM 1290 C C . ILE A 1 168 ? 17.921 -11.218 -18.605 1.00 98.00 168 ILE A C 1
ATOM 1292 O O . ILE A 1 168 ? 17.458 -12.343 -18.393 1.00 98.00 168 ILE A O 1
ATOM 1296 N N . THR A 1 169 ? 18.739 -10.631 -17.731 1.00 97.00 169 THR A N 1
ATOM 1297 C CA . THR A 1 169 ? 19.062 -11.277 -16.450 1.00 97.00 169 THR A CA 1
ATOM 1298 C C . THR A 1 169 ? 17.852 -11.295 -15.508 1.00 97.00 169 THR A C 1
ATOM 1300 O O . THR A 1 169 ? 16.983 -10.418 -15.559 1.00 97.00 169 THR A O 1
ATOM 1303 N N . ARG A 1 170 ? 17.809 -12.272 -14.590 1.00 97.00 170 ARG A N 1
ATOM 1304 C CA . ARG A 1 170 ? 16.776 -12.345 -13.537 1.00 97.00 170 ARG A CA 1
ATOM 1305 C C . ARG A 1 170 ? 16.675 -11.070 -12.711 1.00 97.00 170 ARG A C 1
ATOM 1307 O O . ARG A 1 170 ? 15.570 -10.635 -12.399 1.00 97.00 170 ARG A O 1
ATOM 1314 N N . THR A 1 171 ? 17.820 -10.499 -12.348 1.00 96.25 171 THR A N 1
ATOM 1315 C CA . THR A 1 171 ? 17.906 -9.300 -11.510 1.00 96.25 171 THR A CA 1
ATOM 1316 C C . THR A 1 171 ? 17.284 -8.098 -12.213 1.00 96.25 171 THR A C 1
ATOM 1318 O O . THR A 1 171 ? 16.416 -7.444 -11.642 1.00 96.25 171 THR A O 1
ATOM 1321 N N . GLU A 1 172 ? 17.649 -7.870 -13.476 1.00 96.81 172 GLU A N 1
ATOM 1322 C CA . GLU A 1 172 ? 17.103 -6.782 -14.297 1.00 96.81 172 GLU A CA 1
ATOM 1323 C C . GLU A 1 172 ? 15.593 -6.953 -14.515 1.00 96.81 172 GLU A C 1
ATOM 1325 O O . GLU A 1 172 ? 14.816 -6.016 -14.341 1.00 96.81 172 GLU A O 1
ATOM 1330 N N . LEU A 1 173 ? 15.136 -8.173 -14.818 1.00 97.56 173 LEU A N 1
ATOM 1331 C CA . LEU A 1 173 ? 13.708 -8.455 -14.969 1.00 97.56 173 LEU A CA 1
ATOM 1332 C C . LEU A 1 173 ? 12.924 -8.237 -13.667 1.00 97.56 173 LEU A C 1
ATOM 1334 O O . LEU A 1 173 ? 11.813 -7.703 -13.700 1.00 97.56 173 LEU A O 1
ATOM 1338 N N . ALA A 1 174 ? 13.475 -8.656 -12.525 1.00 96.81 174 ALA A N 1
ATOM 1339 C CA . ALA A 1 174 ? 12.865 -8.434 -11.218 1.00 96.81 174 ALA A CA 1
ATOM 1340 C C . ALA A 1 174 ? 12.761 -6.936 -10.903 1.00 96.81 174 ALA A C 1
ATOM 1342 O O . ALA A 1 174 ? 11.717 -6.491 -10.429 1.00 96.81 174 ALA A O 1
ATOM 1343 N N . GLN A 1 175 ? 13.789 -6.153 -11.239 1.00 96.00 175 GLN A N 1
ATOM 1344 C CA . GLN A 1 175 ? 13.754 -4.699 -11.117 1.00 96.00 175 GLN A CA 1
ATOM 1345 C C . GLN A 1 175 ? 12.666 -4.082 -12.008 1.00 96.00 175 GLN A C 1
ATOM 1347 O O . GLN A 1 175 ? 11.850 -3.310 -11.510 1.00 96.00 175 GLN A O 1
ATOM 1352 N N . VAL A 1 176 ? 12.574 -4.463 -13.289 1.00 96.44 176 VAL A N 1
ATOM 1353 C CA . VAL A 1 176 ? 11.523 -3.965 -14.202 1.00 96.44 176 VAL A CA 1
ATOM 1354 C C . VAL A 1 176 ? 10.122 -4.259 -13.661 1.00 96.44 176 VAL A C 1
ATOM 1356 O O . VAL A 1 176 ? 9.251 -3.386 -13.697 1.00 96.44 176 VAL A O 1
ATOM 1359 N N . LYS A 1 177 ? 9.897 -5.473 -13.140 1.00 97.12 177 LYS A N 1
ATOM 1360 C CA . LYS A 1 177 ? 8.622 -5.859 -12.515 1.00 97.12 177 LYS A CA 1
ATOM 1361 C C . LYS A 1 177 ? 8.339 -5.033 -11.262 1.00 97.12 177 LYS A C 1
ATOM 1363 O O . LYS A 1 177 ? 7.249 -4.484 -11.149 1.00 97.12 177 LYS A O 1
ATOM 1368 N N . SER A 1 178 ? 9.325 -4.885 -10.380 1.00 93.94 178 SER A N 1
ATOM 1369 C CA . SER A 1 178 ? 9.199 -4.078 -9.165 1.00 93.94 178 SER A CA 1
ATOM 1370 C C . SER A 1 178 ? 8.893 -2.612 -9.476 1.00 93.94 178 SER A C 1
ATOM 1372 O O . SER A 1 178 ? 8.077 -2.007 -8.790 1.00 93.94 178 SER A O 1
ATOM 1374 N N . GLU A 1 179 ? 9.508 -2.031 -10.509 1.00 92.00 179 GLU A N 1
ATOM 1375 C CA . GLU A 1 179 ? 9.232 -0.655 -10.938 1.00 92.00 179 GLU A CA 1
ATOM 1376 C C . GLU A 1 179 ? 7.803 -0.500 -11.487 1.00 92.00 179 GLU A C 1
ATOM 1378 O O . GLU A 1 179 ? 7.148 0.503 -11.212 1.00 92.00 179 GLU A O 1
ATOM 1383 N N . LEU A 1 180 ? 7.294 -1.488 -12.236 1.00 93.00 180 LEU A N 1
ATOM 1384 C CA . LEU A 1 180 ? 5.902 -1.502 -12.706 1.00 93.00 180 LEU A CA 1
ATOM 1385 C C . LEU A 1 180 ? 4.898 -1.655 -11.562 1.00 93.00 180 LEU A C 1
ATOM 1387 O O . LEU A 1 180 ? 3.863 -0.994 -11.566 1.00 93.00 180 LEU A O 1
ATOM 1391 N N . GLU A 1 181 ? 5.182 -2.531 -10.602 1.00 91.62 181 GLU A N 1
ATOM 1392 C CA . GLU A 1 181 ? 4.343 -2.724 -9.418 1.00 91.62 181 GLU A CA 1
ATOM 1393 C C . GLU A 1 181 ? 4.325 -1.470 -8.547 1.00 91.62 181 GLU A C 1
ATOM 1395 O O . GLU A 1 181 ? 3.248 -1.014 -8.170 1.00 91.62 181 GLU A O 1
ATOM 1400 N N . ASN A 1 182 ? 5.491 -0.865 -8.305 1.00 87.75 182 ASN A N 1
ATOM 1401 C CA . ASN A 1 182 ? 5.591 0.401 -7.587 1.00 87.75 182 ASN A CA 1
ATOM 1402 C C . ASN A 1 182 ? 4.804 1.505 -8.297 1.00 87.75 182 ASN A C 1
ATOM 1404 O O . ASN A 1 182 ? 4.097 2.263 -7.644 1.00 87.75 182 ASN A O 1
ATOM 1408 N N . GLN A 1 183 ? 4.864 1.560 -9.630 1.00 87.31 183 GLN A N 1
ATOM 1409 C CA . GLN A 1 183 ? 4.083 2.533 -10.384 1.00 87.31 183 GLN A CA 1
ATOM 1410 C C . GLN A 1 183 ? 2.580 2.343 -10.200 1.00 87.31 183 GLN A C 1
ATOM 1412 O O . GLN A 1 183 ? 1.875 3.298 -9.889 1.00 87.31 183 GLN A O 1
ATOM 1417 N N . ARG A 1 184 ? 2.091 1.111 -10.377 1.00 88.38 184 ARG A N 1
ATOM 1418 C CA . ARG A 1 184 ? 0.669 0.795 -10.186 1.00 88.38 184 ARG A CA 1
ATOM 1419 C C . ARG A 1 184 ? 0.223 1.139 -8.772 1.00 88.38 184 ARG A C 1
ATOM 1421 O O . ARG A 1 184 ? -0.840 1.718 -8.599 1.00 88.38 184 ARG A O 1
ATOM 1428 N N . PHE A 1 185 ? 1.059 0.835 -7.783 1.00 87.00 185 PHE A N 1
ATOM 1429 C CA . PHE A 1 185 ? 0.805 1.200 -6.399 1.00 87.00 185 PHE A CA 1
ATOM 1430 C C . PHE A 1 185 ? 0.724 2.720 -6.207 1.00 87.00 185 PHE A C 1
ATOM 1432 O O . PHE A 1 185 ? -0.204 3.186 -5.556 1.00 87.00 185 PHE A O 1
ATOM 1439 N N . CYS A 1 186 ? 1.645 3.501 -6.780 1.00 84.69 186 CYS A N 1
ATOM 1440 C CA . CYS A 1 186 ? 1.592 4.962 -6.713 1.00 84.69 186 CYS A CA 1
ATOM 1441 C C . CYS A 1 186 ? 0.332 5.527 -7.384 1.00 84.69 186 CYS A C 1
ATOM 1443 O O . CYS A 1 186 ? -0.296 6.419 -6.819 1.00 84.69 186 CYS A O 1
ATOM 1445 N N . ASP A 1 187 ? -0.057 4.999 -8.547 1.00 85.38 187 ASP A N 1
ATOM 1446 C CA . ASP A 1 187 ? -1.279 5.413 -9.244 1.00 85.38 187 ASP A CA 1
ATOM 1447 C C . ASP A 1 187 ? -2.522 5.111 -8.389 1.00 85.38 187 ASP A C 1
ATOM 1449 O O . ASP A 1 187 ? -3.323 6.008 -8.127 1.00 85.38 187 ASP A O 1
ATOM 1453 N N . GLU A 1 188 ? -2.639 3.883 -7.870 1.00 88.19 188 GLU A N 1
ATOM 1454 C CA . GLU A 1 188 ? -3.722 3.479 -6.964 1.00 88.19 188 GLU A CA 1
ATOM 1455 C C . GLU A 1 188 ? -3.759 4.337 -5.690 1.00 88.19 188 GLU A C 1
ATOM 1457 O O . GLU A 1 188 ? -4.824 4.802 -5.284 1.00 88.19 188 GLU A O 1
ATOM 1462 N N . ALA A 1 189 ? -2.605 4.591 -5.067 1.00 85.62 189 ALA A N 1
ATOM 1463 C CA . ALA A 1 189 ? -2.501 5.431 -3.878 1.00 85.62 189 ALA A CA 1
ATOM 1464 C C . ALA A 1 189 ? -2.912 6.883 -4.167 1.00 85.62 189 ALA A C 1
ATOM 1466 O O . ALA A 1 189 ? -3.625 7.491 -3.367 1.00 85.62 189 ALA A O 1
ATOM 1467 N N . GLY A 1 190 ? -2.524 7.423 -5.326 1.00 85.44 190 GLY A N 1
ATOM 1468 C CA . GLY A 1 190 ? -2.940 8.746 -5.780 1.00 85.44 190 GLY A CA 1
ATOM 1469 C C . GLY A 1 190 ? -4.457 8.855 -5.944 1.00 85.44 190 GLY A C 1
ATOM 1470 O O . GLY A 1 190 ? -5.054 9.844 -5.512 1.00 85.44 190 GLY A O 1
ATOM 1471 N N . GLU A 1 191 ? -5.099 7.829 -6.508 1.00 88.12 191 GLU A N 1
ATOM 1472 C CA . GLU A 1 191 ? -6.562 7.768 -6.587 1.00 88.12 191 GLU A CA 1
ATOM 1473 C C . GLU A 1 191 ? -7.207 7.688 -5.202 1.00 88.12 191 GLU A C 1
ATOM 1475 O O . GLU A 1 191 ? -8.149 8.434 -4.936 1.00 88.12 191 GLU A O 1
ATOM 1480 N N . TRP A 1 192 ? -6.669 6.869 -4.293 1.00 88.50 192 TRP A N 1
ATOM 1481 C CA . TRP A 1 192 ? -7.182 6.770 -2.923 1.00 88.50 192 TRP A CA 1
ATOM 1482 C C . TRP A 1 192 ? -7.063 8.090 -2.159 1.00 88.50 192 TRP A C 1
ATOM 1484 O O . TRP A 1 192 ? -7.977 8.449 -1.421 1.00 88.50 192 TRP A O 1
ATOM 1494 N N . HIS A 1 193 ? -5.968 8.835 -2.327 1.00 88.56 193 HIS A N 1
ATOM 1495 C CA . HIS A 1 193 ? -5.811 10.151 -1.705 1.00 88.56 193 HIS A CA 1
ATOM 1496 C C . HIS A 1 193 ? -6.826 11.160 -2.251 1.00 88.56 193 HIS A C 1
ATOM 1498 O O . HIS A 1 193 ? -7.436 11.894 -1.472 1.00 88.56 193 HIS A O 1
ATOM 1504 N N . ARG A 1 194 ? -7.065 11.168 -3.568 1.00 89.69 194 ARG A N 1
ATOM 1505 C CA . ARG A 1 194 ? -8.105 12.007 -4.182 1.00 89.69 194 ARG A CA 1
ATOM 1506 C C . ARG A 1 194 ? -9.491 11.668 -3.625 1.00 89.69 194 ARG A C 1
ATOM 1508 O O . ARG A 1 194 ? -10.196 12.564 -3.170 1.00 89.69 194 ARG A O 1
ATOM 1515 N N . GLU A 1 195 ? -9.854 10.387 -3.606 1.00 93.62 195 GLU A N 1
ATOM 1516 C CA . GLU A 1 195 ? -11.141 9.916 -3.074 1.00 93.62 195 GLU A CA 1
ATOM 1517 C C . GLU A 1 195 ? -11.313 10.245 -1.584 1.00 93.62 195 GLU A C 1
ATOM 1519 O O . GLU A 1 195 ? -12.406 10.622 -1.151 1.00 93.62 195 GLU A O 1
ATOM 1524 N N . LEU A 1 196 ? -10.238 10.145 -0.795 1.00 94.12 196 LEU A N 1
ATOM 1525 C CA . LEU A 1 196 ? -10.214 10.545 0.609 1.00 94.12 196 LEU A CA 1
ATOM 1526 C C . LEU A 1 196 ? -10.529 12.038 0.769 1.00 94.12 196 LEU A C 1
ATOM 1528 O O . LEU A 1 196 ? -11.403 12.385 1.563 1.00 94.12 196 LEU A O 1
ATOM 1532 N N . VAL A 1 197 ? -9.858 12.914 0.015 1.00 93.56 197 VAL A N 1
ATOM 1533 C CA . VAL A 1 197 ? -10.094 14.369 0.060 1.00 93.56 197 VAL A CA 1
ATOM 1534 C C . VAL A 1 197 ? -11.535 14.702 -0.280 1.00 93.56 197 VAL A C 1
ATOM 1536 O O . VAL A 1 197 ? -12.199 15.391 0.494 1.00 93.56 197 VAL A O 1
ATOM 1539 N N . GLU A 1 198 ? -12.023 14.188 -1.407 1.00 94.44 198 GLU A N 1
ATOM 1540 C CA . GLU A 1 198 ? -13.393 14.418 -1.867 1.00 94.44 198 GLU A CA 1
ATOM 1541 C C . GLU A 1 198 ? -14.409 13.938 -0.821 1.00 94.44 198 GLU A C 1
ATOM 1543 O O . GLU A 1 198 ? -15.373 14.640 -0.505 1.00 94.44 198 GLU A O 1
ATOM 1548 N N . SER A 1 199 ? -14.154 12.774 -0.212 1.00 96.00 199 SER A N 1
ATOM 1549 C CA . SER A 1 199 ? -14.988 12.242 0.868 1.00 96.00 199 SER A CA 1
ATOM 1550 C C . SER A 1 199 ? -14.998 13.167 2.085 1.00 96.00 199 SER A C 1
ATOM 1552 O O . SER A 1 199 ? -16.068 13.455 2.615 1.00 96.00 199 SER A O 1
ATOM 1554 N N . LEU A 1 200 ? -13.838 13.665 2.518 1.00 96.44 200 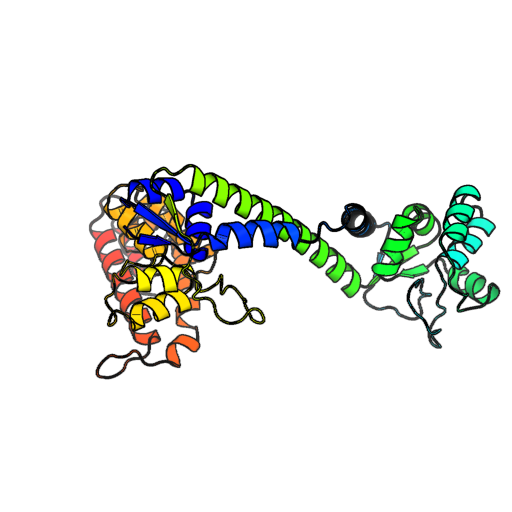LEU A N 1
ATOM 1555 C CA . LEU A 1 200 ? -13.733 14.572 3.664 1.00 96.44 200 LEU A CA 1
ATOM 1556 C C . LEU A 1 200 ? -14.435 15.907 3.416 1.00 96.44 200 LEU A C 1
ATOM 1558 O O . LEU A 1 200 ? -15.137 16.395 4.296 1.00 96.44 200 LEU A O 1
ATOM 1562 N N . GLU A 1 201 ? -14.284 16.482 2.224 1.00 95.81 201 GLU A N 1
ATOM 1563 C CA . GLU A 1 201 ? -14.946 17.737 1.848 1.00 95.81 201 GLU A CA 1
ATOM 1564 C C . GLU A 1 201 ? -16.471 17.605 1.768 1.00 95.81 201 GLU A C 1
ATOM 1566 O O . GLU A 1 201 ? -17.189 18.585 1.964 1.00 95.81 201 GLU A O 1
ATOM 1571 N N . SER A 1 202 ? -16.977 16.396 1.514 1.00 96.88 202 SER A N 1
ATOM 1572 C CA . SER A 1 202 ? -18.416 16.127 1.472 1.00 96.88 202 SER A CA 1
ATOM 1573 C C . SER A 1 202 ? -19.077 16.030 2.855 1.00 96.88 202 SER A C 1
ATOM 1575 O O . SER A 1 202 ? -20.306 16.093 2.949 1.00 96.88 202 SER A O 1
ATOM 1577 N N . ILE A 1 203 ? -18.294 15.895 3.932 1.00 97.62 203 ILE A N 1
ATOM 1578 C CA . ILE A 1 203 ? -18.799 15.711 5.297 1.00 97.62 203 ILE A CA 1
ATOM 1579 C C . ILE A 1 203 ? -19.003 17.087 5.967 1.00 97.62 203 ILE A C 1
ATOM 1581 O O . ILE A 1 203 ? -18.024 17.778 6.248 1.00 97.62 203 ILE A O 1
ATOM 1585 N N . PRO A 1 204 ? -20.248 17.505 6.294 1.00 96.88 204 PRO A N 1
ATOM 1586 C CA . PRO A 1 204 ? -20.545 18.890 6.692 1.00 96.88 204 PRO A CA 1
ATOM 1587 C C . PRO A 1 204 ? -19.851 19.396 7.962 1.00 96.88 204 PRO A C 1
ATOM 1589 O O . PRO A 1 204 ? -19.726 20.601 8.160 1.00 96.88 204 PRO A O 1
ATOM 1592 N N . ASN A 1 205 ? -19.464 18.491 8.857 1.00 96.62 205 ASN A N 1
ATOM 1593 C CA . ASN A 1 205 ? -18.834 18.805 10.136 1.00 96.62 205 ASN A CA 1
ATOM 1594 C C . ASN A 1 205 ? -17.316 18.553 10.144 1.00 96.62 205 ASN A C 1
ATOM 1596 O O . ASN A 1 205 ? -16.702 18.629 11.212 1.00 96.62 205 ASN A O 1
ATOM 1600 N N . VAL A 1 206 ? -16.719 18.266 8.982 1.00 97.94 206 VAL A N 1
ATOM 1601 C CA . VAL A 1 206 ? -15.266 18.275 8.792 1.00 97.94 206 VAL A CA 1
ATOM 1602 C C . VAL A 1 206 ? -14.820 19.699 8.460 1.00 97.94 206 VAL A C 1
ATOM 1604 O O . VAL A 1 206 ? -15.302 20.314 7.512 1.00 97.94 206 VAL A O 1
ATOM 1607 N N . GLU A 1 207 ? -13.884 20.231 9.241 1.00 97.56 207 GLU A N 1
ATOM 1608 C CA . GLU A 1 207 ? -13.289 21.551 9.034 1.00 97.56 207 GLU A CA 1
ATOM 1609 C C . GLU A 1 207 ? -11.788 21.413 8.789 1.00 97.56 207 GLU A C 1
ATOM 1611 O O . GLU A 1 207 ? -11.058 20.879 9.625 1.00 97.56 207 GLU A O 1
ATOM 1616 N N . PHE A 1 208 ? -11.322 21.944 7.659 1.00 96.50 208 PHE A N 1
ATOM 1617 C CA . PHE A 1 208 ? -9.895 22.065 7.392 1.00 96.50 208 PHE A CA 1
ATOM 1618 C C . PHE A 1 208 ? -9.345 23.330 8.044 1.00 96.50 208 PHE A C 1
ATOM 1620 O O . PHE A 1 208 ? -9.832 24.427 7.770 1.00 96.50 208 PHE A O 1
ATOM 1627 N N . VAL A 1 209 ? -8.336 23.173 8.895 1.00 95.94 209 VAL A N 1
ATOM 1628 C CA . VAL A 1 209 ? -7.800 24.242 9.739 1.00 95.94 209 VAL A CA 1
ATOM 1629 C C . VAL A 1 209 ? -6.351 24.538 9.348 1.00 95.94 209 VAL A C 1
ATOM 1631 O O . VAL A 1 209 ? -5.540 23.607 9.349 1.00 95.94 209 VAL A O 1
ATOM 1634 N N . PRO A 1 210 ? -5.993 25.792 9.017 1.00 92.25 210 PRO A N 1
ATOM 1635 C CA . PRO A 1 210 ? -4.595 26.166 8.834 1.00 92.25 210 PRO A CA 1
ATOM 1636 C C . PRO A 1 210 ? -3.849 26.033 10.163 1.00 92.25 210 PRO A C 1
ATOM 1638 O O . PRO A 1 210 ? -4.384 26.390 11.213 1.00 92.25 210 PRO A O 1
ATOM 1641 N N . LEU A 1 211 ? -2.628 25.508 10.119 1.00 86.19 211 LEU A N 1
ATOM 1642 C CA . LEU A 1 211 ? -1.753 25.523 11.286 1.00 86.19 211 LEU A CA 1
ATOM 1643 C C . LEU A 1 211 ? -1.209 26.942 11.455 1.00 86.19 211 LEU A C 1
ATOM 1645 O O . LEU A 1 211 ? -0.907 27.612 10.465 1.00 86.19 211 LEU A O 1
ATOM 1649 N N . ASN A 1 212 ? -1.133 27.407 12.701 1.00 79.56 212 ASN A N 1
ATOM 1650 C CA . ASN A 1 212 ? -0.422 28.635 13.024 1.00 79.56 212 ASN A CA 1
ATOM 1651 C C . ASN A 1 212 ? 1.076 28.343 12.911 1.00 79.56 212 ASN A C 1
ATOM 1653 O O . ASN A 1 212 ? 1.717 27.974 13.892 1.00 79.56 212 ASN A O 1
ATOM 1657 N N . ASP A 1 213 ? 1.614 28.468 11.702 1.00 66.56 213 ASP A N 1
ATOM 1658 C CA . ASP A 1 213 ? 3.054 28.548 11.507 1.00 66.56 213 ASP A CA 1
ATOM 1659 C C . ASP A 1 213 ? 3.455 29.945 11.995 1.00 66.56 213 ASP A C 1
ATOM 1661 O O . ASP A 1 213 ? 3.250 30.940 11.294 1.00 66.56 213 ASP A O 1
ATOM 1665 N N . GLU A 1 214 ? 3.925 30.053 13.244 1.00 58.16 214 GLU A N 1
ATOM 1666 C CA . GLU A 1 214 ? 4.646 31.258 13.656 1.00 58.16 214 GLU A CA 1
ATOM 1667 C C . GLU A 1 214 ? 5.757 31.484 12.621 1.00 58.16 214 GLU A C 1
ATOM 1669 O O . GLU A 1 214 ? 6.427 30.532 12.226 1.00 58.16 214 GLU A O 1
ATOM 1674 N N . GLU A 1 215 ? 5.854 32.712 12.103 1.00 50.56 215 GLU A N 1
ATOM 1675 C CA . GLU A 1 215 ? 6.768 33.130 11.034 1.00 50.56 215 GLU A CA 1
ATOM 1676 C C . GLU A 1 215 ? 8.239 32.922 11.449 1.00 50.56 215 GLU A C 1
ATOM 1678 O O . GLU A 1 215 ? 8.937 33.876 11.783 1.00 50.56 215 GLU A O 1
ATOM 1683 N N . ASP A 1 216 ? 8.714 31.679 11.461 1.00 50.50 216 ASP A N 1
ATOM 1684 C CA . ASP A 1 216 ? 10.129 31.355 11.584 1.00 50.50 216 ASP A CA 1
ATOM 1685 C C . ASP A 1 216 ? 10.786 31.514 10.205 1.00 50.50 216 ASP A C 1
ATOM 1687 O O . ASP A 1 216 ? 10.255 31.072 9.181 1.00 50.50 216 ASP A O 1
ATOM 1691 N N . ASP A 1 217 ? 11.923 32.216 10.210 1.00 51.78 217 ASP A N 1
ATOM 1692 C CA . ASP A 1 217 ? 12.701 32.695 9.064 1.00 51.78 217 ASP A CA 1
ATOM 1693 C C . ASP A 1 217 ? 12.692 31.753 7.837 1.00 51.78 217 ASP A C 1
ATOM 1695 O O . ASP A 1 217 ? 12.902 30.543 7.936 1.00 51.78 217 ASP A O 1
ATOM 1699 N N . ASP A 1 218 ? 12.505 32.365 6.661 1.00 55.16 218 ASP A N 1
ATOM 1700 C CA . ASP A 1 218 ? 12.163 31.819 5.331 1.00 55.16 218 ASP A CA 1
ATOM 1701 C C . ASP A 1 218 ? 12.953 30.602 4.782 1.00 55.16 218 ASP A C 1
ATOM 1703 O O . ASP A 1 218 ? 12.615 30.111 3.704 1.00 55.16 218 ASP A O 1
ATOM 1707 N N . ASP A 1 219 ? 13.952 30.059 5.478 1.00 54.91 219 ASP A N 1
ATOM 1708 C CA . ASP A 1 219 ? 14.845 29.022 4.938 1.00 54.91 219 ASP A CA 1
ATOM 1709 C C . ASP A 1 219 ? 14.518 27.575 5.366 1.00 54.91 219 ASP A C 1
ATOM 1711 O O . ASP A 1 219 ? 15.063 26.633 4.780 1.00 54.91 219 ASP A O 1
ATOM 1715 N N . HIS A 1 220 ? 13.604 27.342 6.321 1.00 49.84 220 HIS A N 1
ATOM 1716 C CA . HIS A 1 220 ? 13.326 25.988 6.845 1.00 49.84 220 HIS A CA 1
ATOM 1717 C C . HIS A 1 220 ? 11.841 25.644 7.036 1.00 49.84 220 HIS A C 1
ATOM 1719 O O . HIS A 1 220 ? 11.500 24.909 7.961 1.00 49.84 220 HIS A O 1
ATOM 1725 N N . ARG A 1 221 ? 10.947 26.096 6.142 1.00 53.34 221 ARG A N 1
ATOM 1726 C CA . ARG A 1 221 ? 9.536 25.644 6.110 1.00 53.34 221 ARG A CA 1
ATOM 1727 C C . ARG A 1 221 ? 9.410 24.181 5.669 1.00 53.34 221 ARG A C 1
ATOM 1729 O O . ARG A 1 221 ? 8.809 23.864 4.644 1.00 53.34 221 ARG A O 1
ATOM 1736 N N . GLU A 1 222 ? 9.981 23.266 6.435 1.00 56.06 222 GLU A N 1
ATOM 1737 C CA . GLU A 1 222 ? 9.616 21.865 6.372 1.00 56.06 222 GLU A CA 1
ATOM 1738 C C . GLU A 1 222 ? 8.322 21.735 7.172 1.00 56.06 222 GLU A C 1
ATOM 1740 O O . GLU A 1 222 ? 8.330 21.486 8.374 1.00 56.06 222 GLU A O 1
ATOM 1745 N N . VAL A 1 223 ? 7.188 22.001 6.512 1.00 57.44 223 VAL A N 1
ATOM 1746 C CA . VAL A 1 223 ? 5.868 21.751 7.095 1.00 57.44 223 VAL A CA 1
ATOM 1747 C C . VAL A 1 223 ? 5.879 20.301 7.562 1.00 57.44 223 VAL A C 1
ATOM 1749 O O . VAL A 1 223 ? 5.913 19.376 6.746 1.00 57.44 223 VAL A O 1
ATOM 1752 N N . HIS A 1 224 ? 5.908 20.087 8.877 1.00 69.50 224 HIS A N 1
ATOM 1753 C CA . HIS A 1 224 ? 5.902 18.752 9.454 1.00 69.50 224 HIS A CA 1
ATOM 1754 C C . HIS A 1 224 ? 4.499 18.167 9.294 1.00 69.50 224 HIS A C 1
ATOM 1756 O O . HIS A 1 224 ? 3.722 18.093 10.247 1.00 69.50 224 HIS A O 1
ATOM 1762 N N . TYR A 1 225 ? 4.170 17.733 8.073 1.00 78.06 225 TYR A N 1
ATOM 1763 C CA . TYR A 1 225 ? 2.910 17.073 7.746 1.00 78.06 225 TYR A CA 1
ATOM 1764 C C . TYR A 1 225 ? 2.639 15.928 8.734 1.00 78.06 225 TYR A C 1
ATOM 1766 O O . TYR A 1 225 ? 1.530 15.786 9.229 1.00 78.06 225 TYR A O 1
ATOM 1774 N N . GLY A 1 226 ? 3.673 15.191 9.148 1.00 82.62 226 GLY A N 1
ATOM 1775 C CA . GLY A 1 226 ? 3.533 14.120 10.138 1.00 82.62 226 GLY A CA 1
ATOM 1776 C C . GLY A 1 226 ? 3.047 14.554 11.530 1.00 82.62 226 GLY A C 1
ATOM 1777 O O . GLY A 1 226 ? 2.541 13.718 12.260 1.00 82.62 226 GLY A O 1
ATOM 1778 N N . LEU A 1 227 ? 3.171 15.829 11.923 1.00 89.75 227 LEU A N 1
ATOM 1779 C CA . LEU A 1 227 ? 2.793 16.306 13.265 1.00 89.75 227 LEU A CA 1
ATOM 1780 C C . LEU A 1 227 ? 1.650 17.322 13.269 1.00 89.75 227 LEU A C 1
ATOM 1782 O O . LEU A 1 227 ? 1.203 17.716 14.347 1.00 89.75 227 LEU A O 1
ATOM 1786 N N . GLY A 1 228 ? 1.142 17.724 12.102 1.00 92.00 228 GLY A N 1
ATOM 1787 C CA . GLY A 1 228 ? 0.138 18.783 11.996 1.00 92.00 228 GLY A CA 1
ATOM 1788 C C . GLY A 1 228 ? -1.102 18.550 12.865 1.00 92.00 228 GLY A C 1
ATOM 1789 O O . GLY A 1 228 ? -1.506 19.432 13.621 1.00 92.00 228 GLY A O 1
ATOM 1790 N N . ALA A 1 229 ? -1.684 17.347 12.820 1.00 95.56 229 ALA A N 1
ATOM 1791 C CA . ALA A 1 229 ? -2.854 17.015 13.634 1.00 95.56 229 ALA A CA 1
ATOM 1792 C C . ALA A 1 229 ? -2.525 16.983 15.130 1.00 95.56 229 ALA A C 1
ATOM 1794 O O . ALA A 1 229 ? -3.322 17.444 15.943 1.00 95.56 229 ALA A O 1
ATOM 1795 N N . THR A 1 230 ? -1.339 16.496 15.493 1.00 95.19 230 THR A N 1
ATOM 1796 C CA . THR A 1 230 ? -0.868 16.462 16.883 1.00 95.19 230 THR A CA 1
ATOM 1797 C C . THR A 1 230 ? -0.734 17.871 17.459 1.00 95.19 230 THR A C 1
ATOM 1799 O O . THR A 1 230 ? -1.264 18.141 18.537 1.00 95.19 230 THR A O 1
ATOM 1802 N N . LEU A 1 231 ? -0.081 18.784 16.734 1.00 93.00 231 LEU A N 1
ATOM 1803 C CA . LEU A 1 231 ? 0.081 20.179 17.155 1.00 93.00 231 LEU A CA 1
ATOM 1804 C C . LEU A 1 231 ? -1.275 20.875 17.296 1.00 93.00 231 LEU A C 1
ATOM 1806 O O . LEU A 1 231 ? -1.545 21.491 18.325 1.00 93.00 231 LEU A O 1
ATOM 1810 N N . LEU A 1 232 ? -2.161 20.692 16.316 1.00 94.81 232 LEU A N 1
ATOM 1811 C CA . LEU A 1 232 ? -3.508 21.257 16.345 1.00 94.81 232 LEU A CA 1
ATOM 1812 C C . LEU A 1 232 ? -4.354 20.711 17.510 1.00 94.81 232 LEU A C 1
ATOM 1814 O O . LEU A 1 232 ? -5.112 21.459 18.132 1.00 94.81 232 LEU A O 1
ATOM 1818 N N . ALA A 1 233 ? -4.238 19.416 17.819 1.00 95.75 233 ALA A N 1
ATOM 1819 C CA . ALA A 1 233 ? -4.922 18.790 18.950 1.00 95.75 233 ALA A CA 1
ATOM 1820 C C . ALA A 1 233 ? -4.464 19.382 20.286 1.00 95.75 233 ALA A C 1
ATOM 1822 O O . ALA A 1 233 ? -5.299 19.704 21.133 1.00 95.75 233 ALA A O 1
ATOM 1823 N N . ILE A 1 234 ? -3.151 19.578 20.448 1.00 93.25 234 ILE A N 1
ATOM 1824 C CA . ILE A 1 234 ? -2.556 20.201 21.634 1.00 93.25 234 ILE A CA 1
ATOM 1825 C C . ILE A 1 234 ? -3.008 21.659 21.763 1.00 93.25 234 ILE A C 1
ATOM 1827 O O . ILE A 1 234 ? -3.504 22.046 22.820 1.00 93.25 234 ILE A O 1
ATOM 1831 N N . GLU A 1 235 ? -2.894 22.449 20.692 1.00 93.12 235 GLU A N 1
ATOM 1832 C CA . GLU A 1 235 ? -3.270 23.870 20.669 1.00 93.12 235 GLU A CA 1
ATOM 1833 C C . GLU A 1 235 ? -4.735 24.076 21.077 1.00 93.12 235 GLU A C 1
ATOM 1835 O O . GLU A 1 235 ? -5.056 24.961 21.872 1.00 93.12 235 GLU A O 1
ATOM 1840 N N . ARG A 1 236 ? -5.636 23.229 20.565 1.00 94.69 236 ARG A N 1
ATOM 1841 C CA . ARG A 1 236 ? -7.076 23.317 20.844 1.00 94.69 236 ARG A CA 1
ATOM 1842 C C . ARG A 1 236 ? -7.516 22.553 22.091 1.00 94.69 236 ARG A C 1
ATOM 1844 O O . ARG A 1 236 ? -8.695 22.621 22.438 1.00 94.69 236 ARG A O 1
ATOM 1851 N N . ASN A 1 237 ? -6.604 21.843 22.756 1.00 93.88 237 ASN A N 1
ATOM 1852 C CA . ASN A 1 237 ? -6.903 20.932 23.861 1.00 93.88 237 ASN A CA 1
ATOM 1853 C C . ASN A 1 237 ? -8.050 19.956 23.516 1.00 93.88 237 ASN A C 1
ATOM 1855 O O . ASN A 1 237 ? -9.031 19.820 24.253 1.00 93.88 237 ASN A O 1
ATOM 1859 N N . LEU A 1 238 ? -7.947 19.319 22.348 1.00 96.31 238 LEU A N 1
ATOM 1860 C CA . LEU A 1 238 ? -8.925 18.366 21.825 1.00 96.31 238 LEU A CA 1
ATOM 1861 C C . LEU A 1 238 ? -8.327 16.956 21.731 1.00 96.31 238 LEU A C 1
ATOM 1863 O O . LEU A 1 238 ? -7.119 16.816 21.548 1.00 96.31 238 LEU A O 1
ATOM 1867 N N . PRO A 1 239 ? -9.162 15.901 21.792 1.00 97.25 239 PRO A N 1
ATOM 1868 C CA . PRO A 1 239 ? -8.710 14.546 21.513 1.00 97.25 239 PRO A CA 1
ATOM 1869 C C . PRO A 1 239 ? -8.152 14.392 20.092 1.00 97.25 239 PRO A C 1
ATOM 1871 O O . PRO A 1 239 ? -8.757 14.876 19.129 1.00 97.25 239 PRO A O 1
ATOM 1874 N N . LEU A 1 240 ? -7.041 13.668 19.974 1.00 97.88 240 LEU A N 1
ATOM 1875 C CA . LEU A 1 240 ? -6.409 13.282 18.716 1.00 97.88 240 LEU A CA 1
ATOM 1876 C C . LEU A 1 240 ? -6.856 11.877 18.293 1.00 97.88 240 LEU A C 1
ATOM 1878 O O . LEU A 1 240 ? -6.616 10.900 18.996 1.00 97.88 240 LEU A O 1
ATOM 1882 N N . LEU A 1 241 ? -7.439 11.765 17.107 1.00 97.81 241 LEU A N 1
ATOM 1883 C CA . LEU A 1 241 ? -7.651 10.497 16.422 1.00 97.81 241 LEU A CA 1
ATOM 1884 C C . LEU A 1 241 ? -6.489 10.267 15.449 1.00 97.81 241 LEU A C 1
ATOM 1886 O O . LEU A 1 241 ? -6.400 10.952 14.431 1.00 97.81 241 LEU A O 1
ATOM 1890 N N . ALA A 1 242 ? -5.605 9.323 15.756 1.00 96.75 242 ALA A N 1
ATOM 1891 C CA . ALA A 1 242 ? -4.439 8.997 14.935 1.00 96.75 242 ALA A CA 1
ATOM 1892 C C . ALA A 1 242 ? -4.113 7.513 15.053 1.00 96.75 242 ALA A C 1
ATOM 1894 O O . ALA A 1 242 ? -4.223 6.967 16.140 1.00 96.75 242 ALA A O 1
ATOM 1895 N N . ASP A 1 243 ? -3.664 6.871 13.980 1.00 95.19 243 ASP A N 1
ATOM 1896 C CA . ASP A 1 243 ? -3.174 5.487 14.022 1.00 95.19 243 ASP A CA 1
ATOM 1897 C C . ASP A 1 243 ? -1.649 5.412 14.202 1.00 95.19 243 ASP A C 1
ATOM 1899 O O . ASP A 1 243 ? -1.106 4.390 14.632 1.00 95.19 243 ASP A O 1
ATOM 1903 N N . ASP A 1 244 ? -0.949 6.515 13.927 1.00 91.81 244 ASP A N 1
ATOM 1904 C CA . ASP A 1 244 ? 0.465 6.672 14.238 1.00 91.81 244 ASP A CA 1
ATOM 1905 C C . ASP A 1 244 ? 0.688 6.797 15.759 1.00 91.81 244 ASP A C 1
ATOM 1907 O O . ASP A 1 244 ? 0.222 7.728 16.426 1.00 91.81 244 ASP A O 1
ATOM 1911 N N . ARG A 1 245 ? 1.450 5.853 16.322 1.00 88.19 245 ARG A N 1
ATOM 1912 C CA . ARG A 1 245 ? 1.733 5.795 17.764 1.00 88.19 245 ARG A CA 1
ATOM 1913 C C . ARG A 1 245 ? 2.640 6.912 18.260 1.00 88.19 245 ARG A C 1
ATOM 1915 O O . ARG A 1 245 ? 2.537 7.277 19.429 1.00 88.19 245 ARG A O 1
ATOM 1922 N N . HIS A 1 246 ? 3.525 7.446 17.422 1.00 88.88 246 HIS A N 1
ATOM 1923 C CA . HIS A 1 246 ? 4.335 8.600 17.798 1.00 88.88 246 HIS A CA 1
ATOM 1924 C C . HIS A 1 246 ? 3.447 9.832 17.970 1.00 88.88 246 HIS A C 1
ATOM 1926 O O . HIS A 1 246 ? 3.594 10.538 18.968 1.00 88.88 246 HIS A O 1
ATOM 1932 N N . CYS A 1 247 ? 2.474 10.029 17.077 1.00 92.25 247 CYS A N 1
ATOM 1933 C CA . CYS A 1 247 ? 1.479 11.095 17.201 1.00 92.25 247 CYS A CA 1
ATOM 1934 C C . CYS A 1 247 ? 0.617 10.928 18.459 1.00 92.25 247 CYS A C 1
ATOM 1936 O O . CYS A 1 247 ? 0.489 11.865 19.254 1.00 92.25 247 CYS A O 1
ATOM 1938 N N . GLN A 1 248 ? 0.092 9.719 18.697 1.00 92.50 248 GLN A N 1
ATOM 1939 C CA . GLN A 1 248 ? -0.674 9.428 19.915 1.00 92.50 248 GLN A CA 1
ATOM 1940 C C . GLN A 1 248 ? 0.147 9.707 21.184 1.00 92.50 248 GLN A C 1
ATOM 1942 O O . GLN A 1 248 ? -0.319 10.414 22.077 1.00 92.50 248 GLN A O 1
ATOM 1947 N N . GLN A 1 249 ? 1.383 9.199 21.261 1.00 89.56 249 GLN A N 1
ATOM 1948 C CA . GLN A 1 249 ? 2.239 9.361 22.437 1.00 89.56 249 GLN A CA 1
ATOM 1949 C C . GLN A 1 249 ? 2.626 10.824 22.671 1.00 89.56 249 GLN A C 1
ATOM 1951 O O . GLN A 1 249 ? 2.647 11.272 23.818 1.00 89.56 249 GLN A O 1
ATOM 1956 N N . ALA A 1 250 ? 2.923 11.573 21.605 1.00 90.31 250 ALA A N 1
ATOM 1957 C CA . ALA A 1 250 ? 3.231 12.995 21.696 1.00 90.31 250 ALA A CA 1
ATOM 1958 C C . ALA A 1 250 ? 2.059 13.779 22.302 1.00 90.31 250 ALA A C 1
ATOM 1960 O O . ALA A 1 250 ? 2.270 14.551 23.237 1.00 90.31 250 ALA A O 1
ATOM 1961 N N . SER A 1 251 ? 0.831 13.517 21.846 1.00 92.00 251 SER A N 1
ATOM 1962 C CA . SER A 1 251 ? -0.374 14.119 22.425 1.00 92.00 251 SER A CA 1
ATOM 1963 C C . SER A 1 251 ? -0.563 13.718 23.898 1.00 92.00 251 SER A C 1
ATOM 1965 O O . SER A 1 251 ? -0.663 14.588 24.765 1.00 92.00 251 SER A O 1
ATOM 1967 N N . LEU A 1 252 ? -0.499 12.415 24.213 1.00 89.56 252 LEU A N 1
ATOM 1968 C CA . LEU A 1 252 ? -0.675 11.884 25.576 1.00 89.56 252 LEU A CA 1
ATOM 1969 C C . LEU A 1 252 ? 0.340 12.440 26.584 1.00 89.56 252 LEU A C 1
ATOM 1971 O O . LEU A 1 252 ? -0.006 12.678 27.741 1.00 89.56 252 LEU A O 1
ATOM 1975 N N . ASN A 1 253 ? 1.590 12.651 26.169 1.00 87.19 253 ASN A N 1
ATOM 1976 C CA . ASN A 1 253 ? 2.629 13.212 27.034 1.00 87.19 253 ASN A CA 1
ATOM 1977 C C . ASN A 1 253 ? 2.320 14.656 27.458 1.00 87.19 253 ASN A C 1
ATOM 1979 O O . ASN A 1 253 ? 2.718 15.070 28.545 1.00 87.19 253 ASN A O 1
ATOM 1983 N N . VAL A 1 254 ? 1.619 15.426 26.620 1.00 87.44 254 VAL A N 1
ATOM 1984 C CA . VAL A 1 254 ? 1.327 16.839 26.895 1.00 87.44 254 VAL A CA 1
ATOM 1985 C C . VAL A 1 254 ? 0.140 17.007 27.843 1.00 87.44 254 VAL A C 1
ATOM 1987 O O . VAL A 1 254 ? 0.190 17.860 28.726 1.00 87.44 254 VAL A O 1
ATOM 1990 N N . GLY A 1 255 ? -0.914 16.194 27.731 1.00 80.25 255 GLY A N 1
ATOM 1991 C CA . GLY A 1 255 ? -2.100 16.315 28.598 1.00 80.25 255 GLY A CA 1
ATOM 1992 C C . GLY A 1 255 ? -2.107 15.345 29.772 1.00 80.25 255 GLY A C 1
ATOM 1993 O O . GLY A 1 255 ? -3.160 14.842 30.162 1.00 80.25 255 GLY A O 1
ATOM 1994 N N . ALA A 1 256 ? -0.933 15.102 30.358 1.00 77.88 256 ALA A N 1
ATOM 1995 C CA . ALA A 1 256 ? -0.772 14.306 31.575 1.00 77.88 256 ALA A CA 1
ATOM 1996 C C . ALA A 1 256 ? -1.347 12.878 31.473 1.00 77.88 256 ALA A C 1
ATOM 1998 O O . ALA A 1 256 ? -1.896 12.354 32.444 1.00 77.88 256 ALA A O 1
ATOM 1999 N N . HIS A 1 257 ? -1.206 12.245 30.305 1.00 74.88 257 HIS A N 1
ATOM 2000 C CA . HIS A 1 257 ? -1.572 10.849 30.052 1.00 74.88 257 HIS A CA 1
ATOM 2001 C C . HIS A 1 257 ? -3.061 10.521 30.239 1.00 74.88 257 HIS A C 1
ATOM 2003 O O . HIS A 1 257 ? -3.406 9.389 30.586 1.00 74.88 257 HIS A O 1
ATOM 2009 N N . GLN A 1 258 ? -3.966 11.477 30.002 1.00 81.38 258 GLN A N 1
ATOM 2010 C CA . GLN A 1 258 ? -5.395 11.163 29.968 1.00 81.38 258 GLN A CA 1
ATOM 2011 C C . GLN A 1 258 ? -5.700 10.232 28.780 1.00 81.38 258 GLN A C 1
ATOM 2013 O O . GLN A 1 258 ? -5.467 10.632 27.640 1.00 81.38 258 GLN A O 1
ATOM 2018 N N . PRO A 1 259 ? -6.268 9.026 28.994 1.00 75.50 259 PRO A N 1
ATOM 2019 C CA . PRO A 1 259 ? -6.495 8.055 27.914 1.00 75.50 259 PRO A CA 1
ATOM 2020 C C . PRO A 1 259 ? -7.390 8.571 26.782 1.00 75.50 259 PRO A C 1
ATOM 2022 O O . PRO A 1 259 ? -7.333 8.078 25.665 1.00 75.50 259 PRO A O 1
ATOM 2025 N N . THR A 1 260 ? -8.222 9.574 27.060 1.00 84.56 260 THR A N 1
ATOM 2026 C CA . THR A 1 260 ? -9.126 10.187 26.083 1.00 84.56 260 THR A CA 1
ATOM 2027 C C . THR A 1 260 ? -8.455 11.245 25.212 1.00 84.56 260 THR A C 1
ATOM 2029 O O . THR A 1 260 ? -9.115 11.810 24.347 1.00 84.56 260 THR A O 1
ATOM 2032 N N . GLN A 1 261 ? -7.183 11.570 25.451 1.00 92.75 261 GLN A N 1
ATOM 2033 C CA . GLN A 1 261 ? -6.489 12.636 24.732 1.00 92.75 261 GLN A CA 1
ATOM 2034 C C . GLN A 1 261 ? -5.970 12.192 23.361 1.00 92.75 261 GLN A C 1
ATOM 2036 O O . GLN A 1 261 ? -5.870 13.014 22.454 1.00 92.75 261 GLN A O 1
ATOM 2041 N N . ALA A 1 262 ? -5.666 10.908 23.184 1.00 95.50 262 ALA A N 1
ATOM 2042 C CA . ALA A 1 262 ? -5.380 10.349 21.873 1.00 95.50 262 ALA A CA 1
ATOM 2043 C C . ALA A 1 262 ? -5.849 8.899 21.784 1.00 95.50 262 ALA A C 1
ATOM 2045 O O . ALA A 1 262 ? -5.722 8.151 22.751 1.00 95.50 262 ALA A O 1
ATOM 2046 N N . PHE A 1 263 ? -6.380 8.506 20.631 1.00 95.44 263 PHE A N 1
ATOM 2047 C CA . PHE A 1 263 ? -6.869 7.153 20.384 1.00 95.44 263 PHE A CA 1
ATOM 2048 C C . PHE A 1 263 ? -6.772 6.787 18.899 1.00 95.44 263 PHE A C 1
ATOM 2050 O O . PHE A 1 263 ? -6.711 7.663 18.034 1.00 95.44 263 PHE A O 1
ATOM 2057 N N . GLY A 1 264 ? -6.740 5.484 18.619 1.00 95.50 264 GLY A N 1
ATOM 2058 C CA . GLY A 1 264 ? -6.685 4.935 17.266 1.00 95.50 264 GLY A CA 1
ATOM 2059 C C . GLY A 1 264 ? -8.057 4.645 16.663 1.00 95.50 264 GLY A C 1
ATOM 2060 O O . GLY A 1 264 ? -9.100 4.719 17.324 1.00 95.50 264 GLY A O 1
ATOM 2061 N N . SER A 1 265 ? -8.044 4.282 15.382 1.00 96.69 265 SER A N 1
ATOM 2062 C CA . SER A 1 265 ? -9.227 3.845 14.641 1.00 96.69 265 SER A CA 1
ATOM 2063 C C . SER A 1 265 ? -9.871 2.601 15.255 1.00 96.69 265 SER A C 1
ATOM 2065 O O . SER A 1 265 ? -11.086 2.459 15.188 1.00 96.69 265 SER A O 1
ATOM 2067 N N . ASP A 1 266 ? -9.087 1.717 15.870 1.00 95.19 266 ASP A N 1
ATOM 2068 C CA . ASP A 1 266 ? -9.556 0.529 16.590 1.00 95.19 266 ASP A CA 1
ATOM 2069 C C . ASP A 1 266 ? -10.469 0.890 17.769 1.00 95.19 266 ASP A C 1
ATOM 2071 O O . ASP A 1 266 ? -11.600 0.411 17.844 1.00 95.19 266 ASP A O 1
ATOM 2075 N N . ILE A 1 267 ? -10.036 1.829 18.612 1.00 94.50 267 ILE A N 1
ATOM 2076 C CA . ILE A 1 267 ? -10.832 2.325 19.743 1.00 94.50 267 ILE A CA 1
ATOM 2077 C C . ILE A 1 267 ? -12.103 3.031 19.256 1.00 94.50 267 ILE A C 1
ATOM 2079 O O . ILE A 1 267 ? -13.176 2.876 19.843 1.00 94.50 267 ILE A O 1
ATOM 2083 N N . LEU A 1 268 ? -12.014 3.792 18.158 1.00 95.94 268 LEU A N 1
ATOM 2084 C CA . LEU A 1 268 ? -13.197 4.400 17.548 1.00 95.94 268 LEU A CA 1
ATOM 2085 C C . LEU A 1 268 ? -14.178 3.332 17.051 1.00 95.94 268 LEU A C 1
ATOM 2087 O O . LEU A 1 268 ? -15.379 3.461 17.272 1.00 95.94 268 LEU A O 1
ATOM 2091 N N . ILE A 1 269 ? -13.694 2.282 16.389 1.00 96.94 269 ILE A N 1
ATOM 2092 C CA . ILE A 1 269 ? -14.531 1.188 15.889 1.00 96.94 269 ILE A CA 1
ATOM 2093 C C . ILE A 1 269 ? -15.287 0.508 17.042 1.00 96.94 269 ILE A C 1
ATOM 2095 O O . ILE A 1 269 ? -16.494 0.285 16.915 1.00 96.94 269 ILE A O 1
ATOM 2099 N N . ASP A 1 270 ? -14.630 0.258 18.177 1.00 94.38 270 ASP A N 1
ATOM 2100 C CA . ASP A 1 270 ? -15.275 -0.290 19.379 1.00 94.38 270 ASP A CA 1
ATOM 2101 C C . ASP A 1 270 ? -16.370 0.647 19.921 1.00 94.38 270 ASP A C 1
ATOM 2103 O O . ASP A 1 270 ? -17.481 0.217 20.263 1.00 94.38 270 ASP A O 1
ATOM 2107 N N . ALA A 1 271 ? -16.094 1.955 19.949 1.00 94.12 271 ALA A N 1
ATOM 2108 C CA . ALA A 1 271 ? -17.067 2.962 20.364 1.00 94.12 271 ALA A CA 1
ATOM 2109 C C . ALA A 1 271 ? -18.275 3.029 19.410 1.00 94.12 271 ALA A C 1
ATOM 2111 O O . ALA A 1 271 ? -19.418 3.155 19.860 1.00 94.12 271 ALA A O 1
ATOM 2112 N N . LEU A 1 272 ? -18.050 2.899 18.099 1.00 95.31 272 LEU A N 1
ATOM 2113 C CA . LEU A 1 272 ? -19.112 2.853 17.092 1.00 95.31 272 LEU A CA 1
ATOM 2114 C C . LEU A 1 272 ? -19.984 1.601 17.233 1.00 95.31 272 LEU A C 1
ATOM 2116 O O . LEU A 1 272 ? -21.202 1.693 17.061 1.00 95.31 272 LEU A O 1
ATOM 2120 N N . ALA A 1 273 ? -19.388 0.452 17.561 1.00 94.88 273 ALA A N 1
ATOM 2121 C CA . ALA A 1 273 ? -20.119 -0.792 17.795 1.00 94.88 273 ALA A CA 1
ATOM 2122 C C . ALA A 1 273 ? -21.001 -0.683 19.046 1.00 94.88 273 ALA A C 1
ATOM 2124 O O . ALA A 1 273 ? -22.199 -0.970 18.998 1.00 94.88 273 ALA A O 1
ATOM 2125 N N . THR A 1 274 ? -20.439 -0.154 20.136 1.00 93.62 274 THR A N 1
ATOM 2126 C CA . THR A 1 274 ? -21.169 0.107 21.389 1.00 93.62 274 THR A CA 1
ATOM 2127 C C . THR A 1 274 ? -22.310 1.108 21.180 1.00 93.62 274 THR A C 1
ATOM 2129 O O . THR A 1 274 ? -23.405 0.942 21.714 1.00 93.62 274 THR A O 1
ATOM 2132 N N . GLY A 1 275 ? -22.080 2.133 20.355 1.00 90.12 275 GLY A N 1
ATOM 2133 C CA . GLY A 1 275 ? -23.075 3.133 19.971 1.00 90.12 275 GLY A CA 1
ATOM 2134 C C . GLY A 1 275 ? -24.091 2.663 18.925 1.00 90.12 275 GLY A C 1
ATOM 2135 O O . GLY A 1 275 ? -24.904 3.473 18.483 1.00 90.12 275 GLY A O 1
ATOM 2136 N N . THR A 1 276 ? -24.067 1.391 18.509 1.00 89.62 276 THR A N 1
ATOM 2137 C CA . THR A 1 276 ? -24.931 0.791 17.467 1.00 89.62 276 THR A CA 1
ATOM 2138 C C . THR A 1 276 ? -24.807 1.410 16.069 1.00 89.62 276 THR A C 1
ATOM 2140 O O . THR A 1 276 ? -25.617 1.126 15.187 1.00 89.62 276 THR A O 1
ATOM 2143 N N . ALA A 1 277 ? -23.779 2.230 15.835 1.00 94.44 277 ALA A N 1
ATOM 2144 C CA . ALA A 1 277 ? -23.503 2.832 14.531 1.00 94.44 277 ALA A CA 1
ATOM 2145 C C . ALA A 1 277 ? -22.951 1.807 13.527 1.00 94.44 277 ALA A C 1
ATOM 2147 O O . ALA A 1 277 ? -23.092 1.984 12.317 1.00 94.44 277 ALA A O 1
ATOM 2148 N N . VAL A 1 278 ? -22.346 0.727 14.027 1.00 95.81 278 VAL A N 1
ATOM 2149 C CA . VAL A 1 278 ? -21.962 -0.451 13.244 1.00 95.81 278 VAL A CA 1
ATOM 2150 C C . VAL A 1 278 ? -22.507 -1.706 13.918 1.00 95.81 278 VAL A C 1
ATOM 2152 O O . VAL A 1 278 ? -22.641 -1.770 15.139 1.00 95.81 278 VAL A O 1
ATOM 2155 N N . THR A 1 279 ? -22.853 -2.711 13.119 1.00 95.88 279 THR A N 1
ATOM 2156 C CA . THR A 1 279 ? -23.278 -4.017 13.641 1.00 95.88 279 THR A CA 1
ATOM 2157 C C . THR A 1 279 ? -22.093 -4.785 14.226 1.00 95.88 279 THR A C 1
ATOM 2159 O O . THR A 1 279 ? -20.950 -4.568 13.828 1.00 95.88 279 THR A O 1
ATOM 2162 N N . GLN A 1 280 ? -22.368 -5.749 15.108 1.00 95.00 280 GLN A N 1
ATOM 2163 C CA . GLN A 1 280 ? -21.348 -6.661 15.649 1.00 95.00 280 GLN A CA 1
ATOM 2164 C C . GLN A 1 280 ? -20.587 -7.417 14.545 1.00 95.00 280 GLN A C 1
ATOM 2166 O O . GLN A 1 280 ? -19.384 -7.652 14.641 1.00 95.00 280 GLN A O 1
ATOM 2171 N N . ASP A 1 281 ? -21.264 -7.746 13.441 1.00 96.00 281 ASP A N 1
ATOM 2172 C CA . ASP A 1 281 ? -20.606 -8.373 12.300 1.00 96.00 281 ASP A CA 1
ATOM 2173 C C . ASP A 1 281 ? -19.649 -7.417 11.572 1.00 96.00 281 ASP A C 1
ATOM 2175 O O . ASP A 1 281 ? -18.512 -7.788 11.266 1.00 96.00 281 ASP A O 1
ATOM 2179 N N . GLN A 1 282 ? -20.077 -6.179 11.327 1.00 97.12 282 GLN A N 1
ATOM 2180 C CA . GLN A 1 282 ? -19.213 -5.162 10.723 1.00 97.12 282 GLN A CA 1
ATOM 2181 C C . GLN A 1 282 ? -18.013 -4.852 11.616 1.00 97.12 282 GLN A C 1
ATOM 2183 O O . GLN A 1 282 ? -16.894 -4.775 11.122 1.00 97.12 282 GLN A O 1
ATOM 2188 N N . HIS A 1 283 ? -18.231 -4.741 12.927 1.00 97.00 283 HIS A N 1
ATOM 2189 C CA . HIS A 1 283 ? -17.178 -4.555 13.922 1.00 97.00 283 HIS A CA 1
ATOM 2190 C C . HIS A 1 283 ? -16.093 -5.632 13.810 1.00 97.00 283 HIS A C 1
ATOM 2192 O O . HIS A 1 283 ? -14.921 -5.310 13.604 1.00 97.00 283 HIS A O 1
ATOM 2198 N N . ALA A 1 284 ? -16.490 -6.907 13.839 1.00 97.44 284 ALA A N 1
ATOM 2199 C CA . ALA A 1 284 ? -15.566 -8.021 13.661 1.00 97.44 284 ALA A CA 1
ATOM 2200 C C . ALA A 1 284 ? -14.833 -7.971 12.307 1.00 97.44 284 ALA A C 1
ATOM 2202 O O . ALA A 1 284 ? -13.634 -8.247 12.244 1.00 97.44 284 ALA A O 1
ATOM 2203 N N . ASP A 1 285 ? -15.519 -7.610 11.219 1.00 97.94 285 ASP A N 1
ATOM 2204 C CA . ASP A 1 285 ? -14.892 -7.491 9.896 1.00 97.94 285 ASP A CA 1
ATOM 2205 C C . ASP A 1 285 ? -13.868 -6.354 9.827 1.00 97.94 285 ASP A C 1
ATOM 2207 O O . ASP A 1 285 ? -12.803 -6.530 9.228 1.00 97.94 285 ASP A O 1
ATOM 2211 N N . TYR A 1 286 ? -14.149 -5.212 10.456 1.00 97.94 286 TYR A N 1
ATOM 2212 C CA . TYR A 1 286 ? -13.222 -4.087 10.508 1.00 97.94 286 TYR A CA 1
ATOM 2213 C C . TYR A 1 286 ? -11.966 -4.433 11.303 1.00 97.94 286 TYR A C 1
ATOM 2215 O O . TYR A 1 286 ? -10.866 -4.259 10.781 1.00 97.94 286 TYR A O 1
ATOM 2223 N N . LEU A 1 287 ? -12.103 -5.012 12.499 1.00 97.25 287 LEU A N 1
ATOM 2224 C CA . LEU A 1 287 ? -10.952 -5.434 13.303 1.00 97.25 287 LEU A CA 1
ATOM 2225 C C . LEU A 1 287 ? -10.102 -6.487 12.584 1.00 97.25 287 LEU A C 1
ATOM 2227 O O . LEU A 1 287 ? -8.877 -6.378 12.538 1.00 97.25 287 LEU A O 1
ATOM 2231 N N . LEU A 1 288 ? -10.740 -7.472 11.945 1.00 97.19 288 LEU A N 1
ATOM 2232 C CA . LEU A 1 288 ? -10.025 -8.476 11.160 1.00 97.19 288 LEU A CA 1
ATOM 2233 C C . LEU A 1 288 ? -9.291 -7.849 9.966 1.00 97.19 288 LEU A C 1
ATOM 2235 O O . LEU A 1 288 ? -8.201 -8.285 9.597 1.00 97.19 288 LEU A O 1
ATOM 2239 N N . ARG A 1 289 ? -9.867 -6.811 9.356 1.00 97.81 289 ARG A N 1
ATOM 2240 C CA . ARG A 1 289 ? -9.224 -6.074 8.267 1.00 97.81 289 ARG A CA 1
ATOM 2241 C C . ARG A 1 289 ? -8.018 -5.273 8.751 1.00 97.81 289 ARG A C 1
ATOM 2243 O O . ARG A 1 289 ? -6.990 -5.319 8.082 1.00 97.81 289 ARG A O 1
ATOM 2250 N N . LEU A 1 290 ? -8.097 -4.633 9.918 1.00 96.56 290 LEU A N 1
ATOM 2251 C CA . LEU A 1 290 ? -6.943 -3.969 10.532 1.00 96.56 290 LEU A CA 1
ATOM 2252 C C . LEU A 1 290 ? -5.816 -4.966 10.861 1.00 96.56 290 LEU A C 1
ATOM 2254 O O . LEU A 1 290 ? -4.651 -4.711 10.549 1.00 96.56 290 LEU A O 1
ATOM 2258 N N . ILE A 1 291 ? -6.164 -6.142 11.396 1.00 95.81 291 ILE A N 1
ATOM 2259 C CA . ILE A 1 291 ? -5.225 -7.254 11.630 1.00 95.81 291 ILE A CA 1
ATOM 2260 C C . ILE A 1 291 ? -4.530 -7.677 10.328 1.00 95.81 291 ILE A C 1
ATOM 2262 O O . ILE A 1 291 ? -3.307 -7.822 10.290 1.00 95.81 291 ILE A O 1
ATOM 2266 N N . ARG A 1 292 ? -5.281 -7.812 9.229 1.00 96.00 292 ARG A N 1
ATOM 2267 C CA . ARG A 1 292 ? -4.736 -8.148 7.898 1.00 96.00 292 ARG A CA 1
ATOM 2268 C C . ARG A 1 292 ? -3.822 -7.072 7.334 1.00 96.00 292 ARG A C 1
ATOM 2270 O O . ARG A 1 292 ? -2.846 -7.395 6.660 1.00 96.00 292 ARG A O 1
ATOM 2277 N N . TRP A 1 293 ? -4.113 -5.810 7.628 1.00 94.38 293 TRP A N 1
ATOM 2278 C CA . TRP A 1 293 ? -3.235 -4.681 7.324 1.00 94.38 293 TRP A CA 1
ATOM 2279 C C . TRP A 1 293 ? -2.028 -4.587 8.262 1.00 94.38 293 TRP A C 1
ATOM 2281 O O . TRP A 1 293 ? -1.205 -3.692 8.100 1.00 94.38 293 TRP A O 1
ATOM 2291 N N . ARG A 1 294 ? -1.881 -5.538 9.196 1.00 89.06 294 ARG A N 1
ATOM 2292 C CA . ARG A 1 294 ? -0.755 -5.661 10.130 1.00 89.06 294 ARG A CA 1
ATOM 2293 C C . ARG A 1 294 ? -0.586 -4.458 11.050 1.00 89.06 294 ARG A C 1
ATOM 2295 O O . ARG A 1 294 ? 0.523 -4.183 11.509 1.00 89.06 294 ARG A O 1
ATOM 2302 N N . TYR A 1 295 ? -1.684 -3.785 11.373 1.00 87.69 295 TYR A N 1
ATOM 2303 C CA . TYR A 1 295 ? -1.714 -2.880 12.516 1.00 87.69 295 TYR A CA 1
ATOM 2304 C C . TYR A 1 295 ? -1.299 -3.681 13.740 1.00 87.69 295 TYR A C 1
ATOM 2306 O O . TYR A 1 295 ? -1.901 -4.716 13.995 1.00 87.69 295 TYR A O 1
ATOM 2314 N N . LYS A 1 296 ? -0.237 -3.288 14.446 1.00 85.81 296 LYS A N 1
ATOM 2315 C CA . LYS A 1 296 ? 0.318 -4.090 15.547 1.00 85.81 296 LYS A CA 1
ATOM 2316 C C . LYS A 1 296 ? -0.377 -3.801 16.875 1.00 85.81 296 LYS A C 1
ATOM 2318 O O . LYS A 1 296 ? -0.734 -2.660 17.157 1.00 85.81 296 LYS A O 1
ATOM 2323 N N . PHE A 1 297 ? -0.449 -4.836 17.713 1.00 88.00 297 PHE A N 1
ATOM 2324 C CA . PHE A 1 297 ? -0.995 -4.808 19.074 1.00 88.00 297 PHE A CA 1
ATOM 2325 C C . PHE A 1 297 ? -2.435 -4.279 19.148 1.00 88.00 297 PHE A C 1
ATOM 2327 O O . PHE A 1 297 ? -2.764 -3.483 20.022 1.00 88.00 297 PHE A O 1
ATOM 2334 N N . LEU A 1 298 ? -3.262 -4.720 18.202 1.00 92.75 298 LEU A N 1
ATOM 2335 C CA . LEU A 1 298 ? -4.711 -4.599 18.251 1.00 92.75 298 LEU A CA 1
ATOM 2336 C C . LEU A 1 298 ? -5.280 -5.757 19.057 1.00 92.75 298 LEU A C 1
ATOM 2338 O O . LEU A 1 298 ? -4.885 -6.905 18.860 1.00 92.75 298 LEU A O 1
ATOM 2342 N N . PHE A 1 299 ? -6.239 -5.465 19.923 1.00 93.38 299 PHE A N 1
ATOM 2343 C CA . PHE A 1 299 ? -6.870 -6.458 20.779 1.00 93.38 299 PHE A CA 1
ATOM 2344 C C . PHE A 1 299 ? -8.366 -6.493 20.470 1.00 93.38 299 PHE A C 1
ATOM 2346 O O . PHE A 1 299 ? -9.095 -5.620 20.932 1.00 93.38 299 PHE A O 1
ATOM 2353 N N . PRO A 1 300 ? -8.846 -7.455 19.658 1.00 95.44 300 PRO A N 1
ATOM 2354 C CA . PRO A 1 300 ? -10.272 -7.569 19.387 1.00 95.44 300 PRO A CA 1
ATOM 2355 C C . PRO A 1 300 ? -11.052 -7.806 20.677 1.00 95.44 300 PRO A C 1
ATOM 2357 O O . PRO A 1 300 ? -10.647 -8.643 21.479 1.00 95.44 300 PRO A O 1
ATOM 2360 N N . SER A 1 301 ? -12.186 -7.130 20.853 1.00 95.69 301 SER A N 1
ATOM 2361 C CA . SER A 1 301 ? -13.063 -7.381 21.998 1.00 95.69 301 SER A CA 1
ATOM 2362 C C . SER A 1 301 ? -13.606 -8.817 21.994 1.00 95.69 301 SER A C 1
ATOM 2364 O O . SER A 1 301 ? -13.701 -9.466 20.945 1.00 95.69 301 SER A O 1
ATOM 2366 N N . SER A 1 302 ? -14.017 -9.318 23.161 1.00 96.75 302 SER A N 1
ATOM 2367 C CA . SER A 1 302 ? -14.662 -10.633 23.280 1.00 96.75 302 SER A CA 1
ATOM 2368 C C . SER A 1 302 ? -15.911 -10.745 22.397 1.00 96.75 302 SER A C 1
ATOM 2370 O O . SER A 1 302 ? -16.111 -11.778 21.760 1.00 96.75 302 SER A O 1
ATOM 2372 N N . ASP A 1 30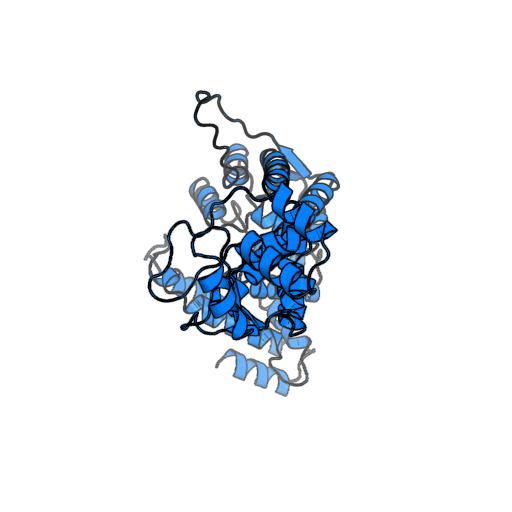3 ? -16.681 -9.661 22.266 1.00 96.12 303 ASP A N 1
ATOM 2373 C CA . ASP A 1 303 ? -17.859 -9.587 21.396 1.00 96.12 303 ASP A CA 1
ATOM 2374 C C . ASP A 1 303 ? -17.488 -9.785 19.917 1.00 96.12 303 ASP A C 1
ATOM 2376 O O . ASP A 1 303 ? -18.153 -10.535 19.194 1.00 96.12 303 ASP A O 1
ATOM 2380 N N . ALA A 1 304 ? -16.382 -9.179 19.468 1.00 96.75 304 ALA A N 1
ATOM 2381 C CA . ALA A 1 304 ? -15.877 -9.370 18.114 1.00 96.75 304 ALA A CA 1
ATOM 2382 C C . ALA A 1 304 ? -15.415 -10.820 17.891 1.00 96.75 304 ALA A C 1
ATOM 2384 O O . ALA A 1 304 ? -15.716 -11.410 16.848 1.00 96.75 304 ALA A O 1
ATOM 2385 N N . LEU A 1 305 ? -14.735 -11.429 18.871 1.00 97.62 305 LEU A N 1
ATOM 2386 C CA . LEU A 1 305 ? -14.354 -12.847 18.815 1.00 97.62 305 LEU A CA 1
ATOM 2387 C C . LEU A 1 305 ? -15.589 -13.761 18.756 1.00 97.62 305 LEU A C 1
ATOM 2389 O O . LEU A 1 305 ? -15.625 -14.702 17.959 1.00 97.62 305 LEU A O 1
ATOM 2393 N N . LEU A 1 306 ? -16.628 -13.458 19.536 1.00 97.06 306 LEU A N 1
ATOM 2394 C CA . LEU A 1 306 ? -17.903 -14.178 19.549 1.00 97.06 306 LEU A CA 1
ATOM 2395 C C . LEU A 1 306 ? -18.622 -14.082 18.198 1.00 97.06 306 LEU A C 1
ATOM 2397 O O . LEU A 1 306 ? -19.072 -15.097 17.654 1.00 97.06 306 LEU A O 1
ATOM 2401 N N . ALA A 1 307 ? -18.662 -12.887 17.603 1.00 96.69 307 ALA A N 1
ATOM 2402 C CA . ALA A 1 307 ? -19.183 -12.683 16.255 1.00 96.69 307 ALA A CA 1
ATOM 2403 C C . ALA A 1 307 ? -18.402 -13.516 15.222 1.00 96.69 307 ALA A C 1
ATOM 2405 O O . ALA A 1 307 ? -19.013 -14.241 14.433 1.00 96.69 307 ALA A O 1
ATOM 2406 N N . MET A 1 308 ? -17.064 -13.511 15.271 1.00 97.06 308 MET A N 1
ATOM 2407 C CA . MET A 1 308 ? -16.224 -14.330 14.385 1.00 97.06 308 MET A CA 1
ATOM 2408 C C . MET A 1 308 ? -16.464 -15.835 14.554 1.00 97.06 308 MET A C 1
ATOM 2410 O O . MET A 1 308 ? -16.543 -16.547 13.548 1.00 97.06 308 MET A O 1
ATOM 2414 N N . ALA A 1 309 ? -16.597 -16.316 15.793 1.00 96.88 309 ALA A N 1
ATOM 2415 C CA . ALA A 1 309 ? -16.870 -17.719 16.104 1.00 96.88 309 ALA A CA 1
ATOM 2416 C C . ALA A 1 309 ? -18.207 -18.172 15.501 1.00 96.88 309 ALA A C 1
ATOM 2418 O O . ALA A 1 309 ? -18.291 -19.224 14.861 1.00 96.88 309 ALA A O 1
ATOM 2419 N N . SER A 1 310 ? -19.243 -17.338 15.639 1.00 95.81 310 SER A N 1
ATOM 2420 C CA . SER A 1 310 ? -20.611 -17.671 15.222 1.00 95.81 310 SER A CA 1
ATOM 2421 C C . SER A 1 310 ? -20.757 -17.925 13.712 1.00 95.81 310 SER A C 1
ATOM 2423 O O . SER A 1 310 ? -21.682 -18.618 13.284 1.00 95.81 310 SER A O 1
ATOM 2425 N N . ARG A 1 311 ? -19.810 -17.431 12.900 1.00 94.88 311 ARG A N 1
ATOM 2426 C CA . ARG A 1 311 ? -19.789 -17.580 11.434 1.00 94.88 311 ARG A CA 1
ATOM 2427 C C . ARG A 1 311 ? -19.311 -18.951 10.949 1.00 94.88 311 ARG A C 1
ATOM 2429 O O . ARG A 1 311 ? -19.586 -19.310 9.807 1.00 94.88 311 ARG A O 1
ATOM 2436 N N . PHE A 1 312 ? -18.589 -19.714 11.775 1.00 90.88 312 PHE A N 1
ATOM 2437 C CA . PHE A 1 312 ? -17.926 -20.962 11.369 1.00 90.88 312 PHE A CA 1
ATOM 2438 C C . PHE A 1 312 ? -18.292 -22.141 12.272 1.00 90.88 312 PHE A C 1
ATOM 2440 O O . PHE A 1 312 ? -17.428 -22.770 12.876 1.00 90.88 312 PHE A O 1
ATOM 2447 N N . LYS A 1 313 ? -19.582 -22.489 12.308 1.00 85.94 313 LYS A N 1
ATOM 2448 C CA . LYS A 1 313 ? -20.075 -23.644 13.080 1.00 85.94 313 LYS A CA 1
ATOM 2449 C C . LYS A 1 313 ? -19.506 -24.985 12.604 1.00 85.94 313 LYS A C 1
ATOM 2451 O O . LYS A 1 313 ? -19.265 -25.890 13.391 1.00 85.94 313 LYS A O 1
ATOM 2456 N N . GLN A 1 314 ? -19.253 -25.116 11.301 1.00 84.75 314 GLN A N 1
ATOM 2457 C CA . GLN A 1 314 ? -18.615 -26.302 10.729 1.00 84.75 314 GLN A CA 1
ATOM 2458 C C . GLN A 1 314 ? -17.098 -26.088 10.675 1.00 84.75 314 GLN A C 1
ATOM 2460 O O . GLN A 1 314 ? -16.585 -25.451 9.755 1.00 84.75 314 GLN A O 1
ATOM 2465 N N . GLY A 1 315 ? -16.380 -26.617 11.668 1.00 88.00 315 GLY A N 1
ATOM 2466 C CA . GLY A 1 315 ? -14.915 -26.556 11.732 1.00 88.00 315 GLY A CA 1
ATOM 2467 C C . GLY A 1 315 ? -14.383 -25.470 12.666 1.00 88.00 315 GLY A C 1
ATOM 2468 O O . GLY A 1 315 ? -13.613 -24.600 12.241 1.00 88.00 315 GLY A O 1
ATOM 2469 N N . LEU A 1 316 ? -14.763 -25.556 13.942 1.00 93.38 316 LEU A N 1
ATOM 2470 C CA . LEU A 1 316 ? -14.280 -24.677 15.000 1.00 93.38 316 LEU A CA 1
ATOM 2471 C C . LEU A 1 316 ? -12.736 -24.716 15.122 1.00 93.38 316 LEU A C 1
ATOM 2473 O O . LEU A 1 316 ? -12.067 -25.660 14.681 1.00 93.38 316 LEU A O 1
ATOM 2477 N N . PRO A 1 317 ? -12.108 -23.627 15.601 1.00 94.94 317 PRO A N 1
ATOM 2478 C CA . PRO A 1 317 ? -12.699 -22.323 15.943 1.00 94.94 317 PRO A CA 1
ATOM 2479 C C . PRO A 1 317 ? -13.074 -21.464 14.711 1.00 94.94 317 PRO A C 1
ATOM 2481 O O . PRO A 1 317 ? -13.465 -20.311 14.844 1.00 94.94 317 PRO A O 1
ATOM 2484 N N . GLY A 1 318 ? -12.918 -21.985 13.490 1.00 95.62 318 GLY A N 1
ATOM 2485 C CA . GLY A 1 318 ? -13.074 -21.215 12.259 1.00 95.62 318 GLY A CA 1
ATOM 2486 C C . GLY A 1 318 ? -11.804 -20.478 11.834 1.00 95.62 318 GLY A C 1
ATOM 2487 O O . GLY A 1 318 ? -10.836 -20.333 12.582 1.00 95.62 318 GLY A O 1
ATOM 2488 N N . ARG A 1 319 ? -11.779 -20.023 10.577 1.00 96.31 319 ARG A N 1
ATOM 2489 C CA . ARG A 1 319 ? -10.577 -19.411 9.983 1.00 96.31 319 ARG A CA 1
ATOM 2490 C C . ARG A 1 319 ? -10.231 -18.043 10.587 1.00 96.31 319 ARG A C 1
ATOM 2492 O O . ARG A 1 319 ? -9.054 -17.756 10.743 1.00 96.31 319 ARG A O 1
ATOM 2499 N N . HIS A 1 320 ? -11.230 -17.228 10.942 1.00 97.12 320 HIS A N 1
ATOM 2500 C CA . HIS A 1 320 ? -10.998 -15.871 11.455 1.00 97.12 320 HIS A CA 1
ATOM 2501 C C . HIS A 1 320 ? -10.360 -15.906 12.848 1.00 97.12 320 HIS A C 1
ATOM 2503 O O . HIS A 1 320 ? -9.370 -15.226 13.077 1.00 97.12 320 HIS A O 1
ATOM 2509 N N . LEU A 1 321 ? -10.838 -16.776 13.744 1.00 97.50 321 LEU A N 1
ATOM 2510 C CA . LEU A 1 321 ? -10.225 -16.946 15.062 1.00 97.50 321 LEU A CA 1
ATOM 2511 C C . LEU A 1 321 ? -8.798 -17.506 14.988 1.00 97.50 321 LEU A C 1
ATOM 2513 O O . LEU A 1 321 ? -7.930 -17.071 15.740 1.00 97.50 321 LEU A O 1
ATOM 2517 N N . ARG A 1 322 ? -8.515 -18.417 14.044 1.00 97.06 322 ARG A N 1
ATOM 2518 C CA . ARG A 1 322 ? -7.135 -18.880 13.790 1.00 97.06 322 ARG A CA 1
ATOM 2519 C C . ARG A 1 322 ? -6.231 -17.738 13.332 1.00 97.06 322 ARG A C 1
ATOM 2521 O O . ARG A 1 322 ? -5.096 -17.656 13.781 1.00 97.06 322 ARG A O 1
ATOM 2528 N N . GLU A 1 323 ? -6.736 -16.874 12.457 1.00 97.25 323 GLU A N 1
ATOM 2529 C CA . GLU A 1 323 ? -6.010 -15.703 11.963 1.00 97.25 323 GLU A CA 1
ATOM 2530 C C . GLU A 1 323 ? -5.695 -14.713 13.092 1.00 97.25 323 GLU A C 1
ATOM 2532 O O . GLU A 1 323 ? -4.544 -14.307 13.234 1.00 97.25 323 GLU A O 1
ATOM 2537 N N . VAL A 1 324 ? -6.675 -14.416 13.955 1.00 96.94 324 VAL A N 1
ATOM 2538 C CA . VAL A 1 324 ? -6.472 -13.593 15.159 1.00 96.94 324 VAL A CA 1
ATOM 2539 C C . VAL A 1 324 ? -5.432 -14.224 16.086 1.00 96.94 324 VAL A C 1
ATOM 2541 O O . VAL A 1 324 ? -4.522 -13.535 16.532 1.00 96.94 324 VAL A O 1
ATOM 2544 N N . ALA A 1 325 ? -5.506 -15.531 16.350 1.00 96.19 325 ALA A N 1
ATOM 2545 C CA . ALA A 1 325 ? -4.542 -16.191 17.229 1.00 96.19 325 ALA A CA 1
ATOM 2546 C C . ALA A 1 325 ? -3.106 -16.146 16.684 1.00 96.19 325 ALA A C 1
ATOM 2548 O O . ALA A 1 325 ? -2.182 -15.872 17.448 1.00 96.19 325 ALA A O 1
ATOM 2549 N N . VAL A 1 326 ? -2.908 -16.370 15.378 1.00 95.94 326 VAL A N 1
ATOM 2550 C CA . VAL A 1 326 ? -1.585 -16.226 14.739 1.00 95.94 326 VAL A CA 1
ATOM 2551 C C . VAL A 1 326 ? -1.087 -14.790 14.877 1.00 95.94 326 VAL A C 1
ATOM 2553 O O . VAL A 1 326 ? 0.030 -14.571 15.336 1.00 95.94 326 VAL A O 1
ATOM 2556 N N . TYR A 1 327 ? -1.940 -13.815 14.565 1.00 96.19 327 TYR A N 1
ATOM 2557 C CA . TYR A 1 327 ? -1.615 -12.402 14.707 1.00 96.19 327 TYR A CA 1
ATOM 2558 C C . TYR A 1 327 ? -1.208 -12.028 16.145 1.00 96.19 327 TYR A C 1
ATOM 2560 O O . TYR A 1 327 ? -0.199 -11.349 16.343 1.00 96.19 327 TYR A O 1
ATOM 2568 N N . MET A 1 328 ? -1.944 -12.504 17.155 1.00 94.94 328 MET A N 1
ATOM 2569 C CA . MET A 1 328 ? -1.633 -12.242 18.564 1.00 94.94 328 MET A CA 1
ATOM 2570 C C . MET A 1 328 ? -0.311 -12.884 18.984 1.00 94.94 328 MET A C 1
ATOM 2572 O O . MET A 1 328 ? 0.485 -12.248 19.675 1.00 94.94 328 MET A O 1
ATOM 2576 N N . GLN A 1 329 ? -0.037 -14.115 18.541 1.00 92.56 329 GLN A N 1
ATOM 2577 C CA . GLN A 1 329 ? 1.250 -14.771 18.786 1.00 92.56 329 GLN A CA 1
ATOM 2578 C C . GLN A 1 329 ? 2.410 -13.991 18.162 1.00 92.56 329 GLN A C 1
ATOM 2580 O O . GLN A 1 329 ? 3.441 -13.821 18.812 1.00 92.56 329 GLN A O 1
ATOM 2585 N N . ASP A 1 330 ? 2.244 -13.496 16.937 1.00 92.88 330 ASP A N 1
ATOM 2586 C CA . ASP A 1 330 ? 3.264 -12.703 16.253 1.00 92.88 330 ASP A CA 1
ATOM 2587 C C . ASP A 1 330 ? 3.494 -11.357 16.954 1.00 92.88 330 ASP A C 1
ATOM 2589 O O . ASP A 1 330 ? 4.642 -10.965 17.163 1.00 92.88 330 ASP A O 1
ATOM 2593 N N . CYS A 1 331 ? 2.427 -10.684 17.400 1.00 91.38 331 CYS A N 1
ATOM 2594 C CA . CYS A 1 331 ? 2.537 -9.445 18.171 1.00 91.38 331 CYS A CA 1
ATOM 2595 C C . CYS A 1 331 ? 3.257 -9.664 19.507 1.00 91.38 331 CYS A C 1
ATOM 2597 O O . CYS A 1 331 ? 4.174 -8.922 19.845 1.00 91.38 331 CYS A O 1
ATOM 2599 N N . LEU A 1 332 ? 2.889 -10.699 20.265 1.00 90.12 332 LEU A N 1
ATOM 2600 C CA . LEU A 1 332 ? 3.481 -10.973 21.580 1.00 90.12 332 LEU A CA 1
ATOM 2601 C C . LEU A 1 332 ? 4.929 -11.491 21.501 1.00 90.12 332 LEU A C 1
ATOM 2603 O O . LEU A 1 332 ? 5.641 -11.461 22.501 1.00 90.12 332 LEU A O 1
ATOM 2607 N N . ARG A 1 333 ? 5.386 -11.939 20.325 1.00 90.06 333 ARG A N 1
ATOM 2608 C CA . ARG A 1 333 ? 6.790 -12.301 20.057 1.00 90.06 333 ARG A CA 1
ATOM 2609 C C . ARG A 1 333 ? 7.670 -11.109 19.683 1.00 90.06 333 ARG A C 1
ATOM 2611 O O . ARG A 1 333 ? 8.879 -11.289 19.531 1.00 90.06 333 ARG A O 1
ATOM 2618 N N . ASP A 1 334 ? 7.100 -9.916 19.517 1.00 88.75 334 ASP A N 1
ATOM 2619 C CA . ASP A 1 334 ? 7.864 -8.721 19.173 1.00 88.75 334 ASP A CA 1
ATOM 2620 C C . ASP A 1 334 ? 8.815 -8.344 20.323 1.00 88.75 334 ASP A C 1
ATOM 2622 O O . ASP A 1 334 ? 8.396 -7.957 21.417 1.00 88.75 334 ASP A O 1
ATOM 2626 N N . ILE A 1 335 ? 10.122 -8.449 20.064 1.00 85.88 335 ILE A N 1
ATOM 2627 C CA . ILE A 1 335 ? 11.177 -8.157 21.043 1.00 85.88 335 ILE A CA 1
ATOM 2628 C C . ILE A 1 335 ? 11.124 -6.709 21.553 1.00 85.88 335 ILE A C 1
ATOM 2630 O O . ILE A 1 335 ? 11.568 -6.440 22.671 1.00 85.88 335 ILE A O 1
ATOM 2634 N N . GLY A 1 336 ? 10.545 -5.786 20.776 1.00 83.94 336 GLY A N 1
ATOM 2635 C CA . GLY A 1 336 ? 10.381 -4.387 21.159 1.00 83.94 336 GLY A CA 1
ATOM 2636 C C . GLY A 1 336 ? 9.480 -4.200 22.382 1.00 83.94 336 GLY A C 1
ATOM 2637 O O . GLY A 1 336 ? 9.708 -3.279 23.165 1.00 83.94 336 GLY A O 1
ATOM 2638 N N . LEU A 1 337 ? 8.526 -5.109 22.621 1.00 82.19 337 LEU A N 1
ATOM 2639 C CA . LEU A 1 337 ? 7.631 -5.048 23.786 1.00 82.19 337 LEU A CA 1
ATOM 2640 C C . LEU A 1 337 ? 8.332 -5.309 25.128 1.00 82.19 337 LEU A C 1
ATOM 2642 O O . LEU A 1 337 ? 7.782 -4.989 26.185 1.00 82.19 337 LEU A O 1
ATOM 2646 N N . TYR A 1 338 ? 9.523 -5.908 25.098 1.00 82.06 338 TYR A N 1
ATOM 2647 C CA . TYR A 1 338 ? 10.303 -6.239 26.292 1.00 82.06 338 TYR A CA 1
ATOM 2648 C C . TYR A 1 338 ? 11.358 -5.177 26.627 1.00 82.06 338 TYR A C 1
ATOM 2650 O O . TYR A 1 338 ? 11.889 -5.180 27.736 1.00 82.06 338 TYR A O 1
ATOM 2658 N N . GLY A 1 339 ? 11.674 -4.282 25.683 1.00 75.56 339 GLY A N 1
ATOM 2659 C CA . GLY A 1 339 ? 12.748 -3.293 25.822 1.00 75.56 339 GLY A CA 1
ATOM 2660 C C . GLY A 1 339 ? 12.354 -2.003 26.547 1.00 75.56 339 GLY A C 1
ATOM 2661 O O . GLY A 1 339 ? 13.237 -1.262 26.972 1.00 75.56 339 GLY A O 1
ATOM 2662 N N . GLY A 1 340 ? 11.054 -1.729 26.697 1.00 75.56 340 GLY A N 1
ATOM 2663 C CA . GLY A 1 340 ? 10.523 -0.529 27.349 1.00 75.56 340 GLY A CA 1
ATOM 2664 C C . GLY A 1 340 ? 9.716 -0.856 28.605 1.00 75.56 340 GLY A C 1
ATOM 2665 O O . GLY A 1 340 ? 8.931 -1.807 28.616 1.00 75.56 340 GLY A O 1
ATOM 2666 N N . LEU A 1 341 ? 9.905 -0.059 29.658 1.00 78.00 341 LEU A N 1
ATOM 2667 C CA . LEU A 1 341 ? 9.096 -0.119 30.873 1.00 78.00 341 LEU A CA 1
ATOM 2668 C C . LEU A 1 341 ? 7.992 0.936 30.798 1.00 78.00 341 LEU A C 1
ATOM 2670 O O . LEU A 1 341 ? 8.269 2.110 30.551 1.00 78.00 341 LEU A O 1
ATOM 2674 N N . GLU A 1 342 ? 6.755 0.513 31.036 1.00 77.88 342 GLU A N 1
ATOM 2675 C CA . GLU A 1 342 ? 5.627 1.420 31.233 1.00 77.88 342 GLU A CA 1
ATOM 2676 C C . GLU A 1 342 ? 5.858 2.265 32.494 1.00 77.88 342 GLU A C 1
ATOM 2678 O O . GLU A 1 342 ? 6.429 1.787 33.480 1.00 77.88 342 GLU A O 1
ATOM 2683 N N . GLN A 1 343 ? 5.373 3.509 32.489 1.00 78.62 343 GLN A N 1
ATOM 2684 C CA . GLN A 1 343 ? 5.465 4.435 33.625 1.00 78.62 343 GLN A CA 1
ATOM 2685 C C . GLN A 1 343 ? 4.435 4.108 34.724 1.00 78.62 343 GLN A C 1
ATOM 2687 O O . GLN A 1 343 ? 3.600 4.929 35.093 1.00 78.62 343 GLN A O 1
ATOM 2692 N N . VAL A 1 344 ? 4.476 2.878 35.227 1.00 76.12 344 VAL A N 1
ATOM 2693 C CA . VAL A 1 344 ? 3.694 2.393 36.373 1.00 76.12 344 VAL A CA 1
ATOM 2694 C C . VAL A 1 344 ? 4.629 2.096 37.551 1.00 76.12 344 VAL A C 1
ATOM 2696 O O . VAL A 1 344 ? 5.842 2.024 37.364 1.00 76.12 344 VAL A O 1
ATOM 2699 N N . ASP A 1 345 ? 4.096 1.945 38.767 1.00 82.50 345 ASP A N 1
ATOM 2700 C CA . ASP A 1 345 ? 4.889 1.635 39.968 1.00 82.50 345 ASP A CA 1
ATOM 2701 C C . ASP A 1 345 ? 4.434 0.299 40.602 1.00 82.50 345 ASP A C 1
ATOM 2703 O O . ASP A 1 345 ? 3.318 0.235 41.128 1.00 82.50 345 ASP A O 1
ATOM 2707 N N . PRO A 1 346 ? 5.243 -0.782 40.544 1.00 86.19 346 PRO A N 1
ATOM 2708 C CA . PRO A 1 346 ? 6.574 -0.854 39.934 1.00 86.19 346 PRO A CA 1
ATOM 2709 C C . PRO A 1 346 ? 6.508 -0.858 38.395 1.00 86.19 346 PRO A C 1
ATOM 2711 O O . PRO A 1 346 ? 5.530 -1.365 37.844 1.00 86.19 346 PRO A O 1
ATOM 2714 N N . PRO A 1 347 ? 7.551 -0.382 37.685 1.00 84.50 347 PRO A N 1
ATOM 2715 C CA . PRO A 1 347 ? 7.562 -0.372 36.224 1.00 84.50 347 PRO A CA 1
ATOM 2716 C C . PRO A 1 347 ? 7.415 -1.779 35.639 1.00 84.50 347 PRO A C 1
ATOM 2718 O O . PRO A 1 347 ? 8.165 -2.692 35.995 1.00 84.50 347 PRO A O 1
ATOM 2721 N N . THR A 1 348 ? 6.469 -1.958 34.717 1.00 87.50 348 THR A N 1
ATOM 2722 C CA . THR A 1 348 ? 6.208 -3.247 34.059 1.00 87.50 348 THR A CA 1
ATOM 2723 C C . THR A 1 348 ? 6.530 -3.187 32.568 1.00 87.50 348 THR A C 1
ATOM 2725 O O . THR A 1 348 ? 6.229 -2.173 31.936 1.00 87.50 348 THR A O 1
ATOM 2728 N N . PRO A 1 349 ? 7.066 -4.259 31.958 1.00 87.31 349 PRO A N 1
ATOM 2729 C CA . PRO A 1 349 ? 7.226 -4.323 30.507 1.00 87.31 349 PRO A CA 1
ATOM 2730 C C . PRO A 1 349 ? 5.878 -4.248 29.781 1.00 87.31 349 PRO A C 1
ATOM 2732 O O . PRO A 1 349 ? 4.911 -4.886 30.212 1.00 87.31 349 PRO A O 1
ATOM 2735 N N . MET A 1 350 ? 5.830 -3.562 28.635 1.00 86.69 350 MET A N 1
ATOM 2736 C CA . MET A 1 350 ? 4.627 -3.509 27.788 1.00 86.69 350 MET A CA 1
ATOM 2737 C C . MET A 1 350 ? 4.152 -4.914 27.379 1.00 86.69 350 MET A C 1
ATOM 2739 O O . MET A 1 350 ? 2.951 -5.170 27.319 1.00 86.69 350 MET A O 1
ATOM 2743 N N . ALA A 1 351 ? 5.081 -5.857 27.175 1.00 88.25 351 ALA A N 1
ATOM 2744 C CA . ALA A 1 351 ? 4.760 -7.255 26.883 1.00 88.25 351 ALA A CA 1
ATOM 2745 C C . ALA A 1 351 ? 3.843 -7.898 27.935 1.00 88.25 351 ALA A C 1
ATOM 2747 O O . ALA A 1 351 ? 2.911 -8.616 27.581 1.00 88.25 351 ALA A O 1
ATOM 2748 N N . LEU A 1 352 ? 4.080 -7.634 29.227 1.00 89.00 352 LEU A N 1
ATOM 2749 C CA . LEU A 1 352 ? 3.277 -8.214 30.305 1.00 89.00 352 LEU A CA 1
ATOM 2750 C C . LEU A 1 352 ? 1.859 -7.633 30.313 1.00 89.00 352 LEU A C 1
ATOM 2752 O O . LEU A 1 352 ? 0.894 -8.373 30.506 1.00 89.00 352 LEU A O 1
ATOM 2756 N N . LYS A 1 353 ? 1.736 -6.326 30.064 1.00 88.31 353 LYS A N 1
ATOM 2757 C CA . LYS A 1 353 ? 0.447 -5.637 29.933 1.00 88.31 353 LYS A CA 1
ATOM 2758 C C . LYS A 1 353 ? -0.351 -6.199 28.755 1.00 88.31 353 LYS A C 1
ATOM 2760 O O . LYS A 1 353 ? -1.471 -6.651 28.951 1.00 88.31 353 LYS A O 1
ATOM 2765 N N . ALA A 1 354 ? 0.266 -6.270 27.576 1.00 90.69 354 ALA A N 1
ATOM 2766 C CA . ALA A 1 354 ? -0.321 -6.848 26.367 1.00 90.69 354 ALA A CA 1
ATOM 2767 C C . ALA A 1 354 ? -0.765 -8.309 26.565 1.00 90.69 354 ALA A C 1
ATOM 2769 O O . ALA A 1 354 ? -1.860 -8.694 26.165 1.00 90.69 354 ALA A O 1
ATOM 2770 N N . PHE A 1 355 ? 0.070 -9.125 27.208 1.00 92.19 355 PHE A N 1
ATOM 2771 C CA . PHE A 1 355 ? -0.259 -10.518 27.499 1.00 92.19 355 PHE A CA 1
ATOM 2772 C C . PHE A 1 355 ? -1.438 -10.649 28.472 1.00 92.19 355 PHE A C 1
ATOM 2774 O O . PHE A 1 355 ? -2.328 -11.466 28.251 1.00 92.19 355 PHE A O 1
ATOM 2781 N N . THR A 1 356 ? -1.459 -9.831 29.528 1.00 92.88 356 THR A N 1
ATOM 2782 C CA . THR A 1 356 ? -2.548 -9.825 30.518 1.00 92.88 356 THR A CA 1
ATOM 2783 C C . THR A 1 356 ? -3.866 -9.392 29.881 1.00 92.88 356 THR A C 1
ATOM 2785 O O . THR A 1 356 ? -4.883 -10.044 30.095 1.00 92.88 356 THR A O 1
ATOM 2788 N N . GLU A 1 357 ? -3.837 -8.346 29.052 1.00 93.81 357 GLU A N 1
ATOM 2789 C CA . GLU A 1 357 ? -5.005 -7.868 28.309 1.00 93.81 357 GLU A CA 1
ATOM 2790 C C . GLU A 1 357 ? -5.579 -8.962 27.404 1.00 93.81 357 GLU A C 1
ATOM 2792 O O . GLU A 1 357 ? -6.770 -9.264 27.454 1.00 93.81 357 GLU A O 1
ATOM 2797 N N . TRP A 1 358 ? -4.713 -9.637 26.641 1.00 95.75 358 TRP A N 1
ATOM 2798 C CA . TRP A 1 358 ? -5.133 -10.743 25.787 1.00 95.75 358 TRP A CA 1
ATOM 2799 C C . TRP A 1 358 ? -5.761 -11.896 26.579 1.00 95.75 358 TRP A C 1
ATOM 2801 O O . TRP A 1 358 ? -6.795 -12.423 26.172 1.00 95.75 358 TRP A O 1
ATOM 2811 N N . ILE A 1 359 ? -5.183 -12.275 27.725 1.00 96.00 359 ILE A N 1
ATOM 2812 C CA . ILE A 1 359 ? -5.768 -13.310 28.590 1.00 96.00 359 ILE A CA 1
ATOM 2813 C C . ILE A 1 359 ? -7.163 -12.907 29.064 1.00 96.00 359 ILE A C 1
ATOM 2815 O O . ILE A 1 359 ? -8.061 -13.747 29.038 1.00 96.00 359 ILE A O 1
ATOM 2819 N N . ASN A 1 360 ? -7.348 -11.656 29.489 1.00 96.94 360 ASN A N 1
ATOM 2820 C CA . ASN A 1 360 ? -8.643 -11.176 29.970 1.00 96.94 360 ASN A CA 1
ATOM 2821 C C . ASN A 1 360 ? -9.703 -11.262 28.866 1.00 96.94 360 ASN A C 1
ATOM 2823 O O . ASN A 1 360 ? -10.760 -11.846 29.081 1.00 96.94 360 ASN A O 1
ATOM 2827 N N . ILE A 1 361 ? -9.373 -10.800 27.659 1.00 96.88 361 ILE A N 1
ATOM 2828 C CA . ILE A 1 361 ? -10.256 -10.883 26.488 1.00 96.88 361 ILE A CA 1
ATOM 2829 C C . ILE A 1 361 ? -10.630 -12.332 26.168 1.00 96.88 361 ILE A C 1
ATOM 2831 O O . ILE A 1 361 ? -11.795 -12.634 25.903 1.00 96.88 361 ILE A O 1
ATOM 2835 N N . VAL A 1 362 ? -9.656 -13.246 26.194 1.00 97.56 362 VAL A N 1
ATOM 2836 C CA . VAL A 1 362 ? -9.901 -14.670 25.931 1.00 97.56 362 VAL A CA 1
ATOM 2837 C C . VAL A 1 362 ? -10.768 -15.292 27.027 1.00 97.56 362 VAL A C 1
ATOM 2839 O O . VAL A 1 362 ? -11.659 -16.083 26.718 1.00 97.56 362 VAL A O 1
ATOM 2842 N N . ALA A 1 363 ? -10.541 -14.938 28.293 1.00 97.75 363 ALA A N 1
ATOM 2843 C CA . ALA A 1 363 ? -11.356 -15.406 29.408 1.00 97.75 363 ALA A CA 1
ATOM 2844 C C . ALA A 1 363 ? -12.810 -14.930 29.271 1.00 97.75 363 ALA A C 1
ATOM 2846 O O . ALA A 1 363 ? -13.727 -15.748 29.374 1.00 97.75 363 ALA A O 1
ATOM 2847 N N . ASP A 1 364 ? -13.015 -13.651 28.957 1.00 98.00 364 ASP A N 1
ATOM 2848 C CA . ASP A 1 364 ? -14.341 -13.074 28.730 1.00 98.00 364 ASP A CA 1
ATOM 2849 C C . ASP A 1 364 ? -15.034 -13.726 27.530 1.00 98.00 364 ASP A C 1
ATOM 2851 O O . ASP A 1 364 ? -16.194 -14.122 27.628 1.00 98.00 364 ASP A O 1
ATOM 2855 N N . PHE A 1 365 ? -14.316 -13.938 26.423 1.00 98.06 365 PHE A N 1
ATOM 2856 C CA . PHE A 1 365 ? -14.820 -14.666 25.257 1.00 98.06 365 PHE A CA 1
ATOM 2857 C C . PHE A 1 365 ? -15.271 -16.090 25.609 1.00 98.06 365 PHE A C 1
ATOM 2859 O O . PHE A 1 365 ? -16.368 -16.496 25.227 1.00 98.06 365 PHE A O 1
ATOM 2866 N N . VAL A 1 366 ? -14.467 -16.843 26.370 1.00 98.06 366 VAL A N 1
ATOM 2867 C CA . VAL A 1 366 ? -14.841 -18.194 26.816 1.00 98.06 366 VAL A CA 1
ATOM 2868 C C . VAL A 1 366 ? -16.112 -18.144 27.651 1.00 98.06 366 VAL A C 1
ATOM 2870 O O . VAL A 1 366 ? -17.026 -18.921 27.388 1.00 98.06 366 VAL A O 1
ATOM 2873 N N . VAL A 1 367 ? -16.205 -17.227 28.619 1.00 98.12 367 VAL A N 1
ATOM 2874 C CA . VAL A 1 367 ? -17.425 -17.061 29.418 1.00 98.12 367 VAL A CA 1
ATOM 2875 C C . VAL A 1 367 ? -18.613 -16.774 28.502 1.00 98.12 367 VAL A C 1
ATOM 2877 O O . VAL A 1 367 ? -19.603 -17.495 28.574 1.00 98.12 367 VAL A O 1
ATOM 2880 N N . GLN A 1 368 ? -18.510 -15.793 27.604 1.00 97.88 368 GLN A N 1
ATOM 2881 C CA . GLN A 1 368 ? -19.599 -15.413 26.703 1.00 97.88 368 GLN A CA 1
ATOM 2882 C C . GLN A 1 368 ? -20.107 -16.579 25.845 1.00 97.88 368 GLN A C 1
ATOM 2884 O O . GLN A 1 368 ? -21.318 -16.742 25.729 1.00 97.88 368 GLN A O 1
ATOM 2889 N N . ILE A 1 369 ? -19.222 -17.423 25.299 1.00 97.62 369 ILE A N 1
ATOM 2890 C CA . ILE A 1 369 ? -19.630 -18.585 24.489 1.00 97.62 369 ILE A CA 1
ATOM 2891 C C . ILE A 1 369 ? -20.550 -19.531 25.272 1.00 97.62 369 ILE A C 1
ATOM 2893 O O . ILE A 1 369 ? -21.529 -20.023 24.719 1.00 97.62 369 ILE A O 1
ATOM 2897 N N . TRP A 1 370 ? -20.257 -19.788 26.551 1.00 98.25 370 TRP A N 1
ATOM 2898 C CA . TRP A 1 370 ? -21.069 -20.684 27.388 1.00 98.25 370 TRP A CA 1
ATOM 2899 C C . TRP A 1 370 ? -22.448 -20.113 27.743 1.00 98.25 370 TRP A C 1
ATOM 2901 O O . TRP A 1 370 ? -23.332 -20.872 28.138 1.00 98.25 370 TRP A O 1
ATOM 2911 N N . TRP A 1 371 ? -22.632 -18.798 27.614 1.00 97.50 371 TRP A N 1
ATOM 2912 C CA . TRP A 1 371 ? -23.897 -18.104 27.871 1.00 97.50 371 TRP A CA 1
ATOM 2913 C C . TRP A 1 371 ? -24.663 -17.739 26.594 1.00 97.50 371 TRP A C 1
ATOM 2915 O O . TRP A 1 371 ? -25.743 -17.156 26.679 1.00 97.50 371 TRP A O 1
ATOM 2925 N N . ASP A 1 372 ? -24.119 -18.053 25.420 1.00 96.81 372 ASP A N 1
ATOM 2926 C CA . ASP A 1 372 ? -24.696 -17.672 24.139 1.00 96.81 372 ASP A CA 1
ATOM 2927 C C . ASP A 1 372 ? -25.435 -18.847 23.489 1.00 96.81 372 ASP A C 1
ATOM 2929 O O . ASP A 1 37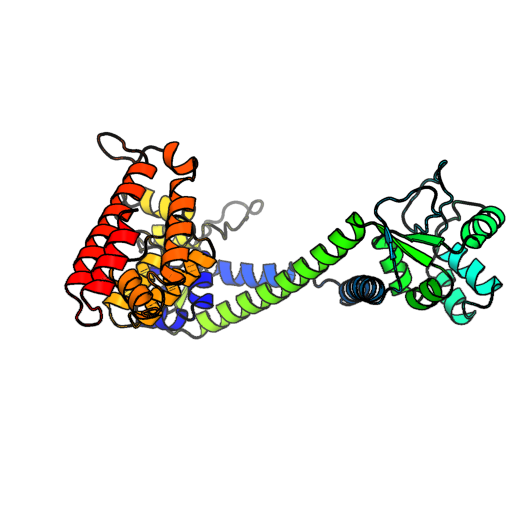2 ? -24.824 -19.789 22.981 1.00 96.81 372 ASP A O 1
ATOM 2933 N N . ASP A 1 373 ? -26.766 -18.742 23.437 1.00 97.00 373 ASP A N 1
ATOM 2934 C CA . ASP A 1 373 ? -27.679 -19.745 22.865 1.00 97.00 373 ASP A CA 1
ATOM 2935 C C . ASP A 1 373 ? -27.402 -20.077 21.385 1.00 97.00 373 ASP A C 1
ATOM 2937 O O . ASP A 1 373 ? -27.949 -21.039 20.834 1.00 97.00 373 ASP A O 1
ATOM 2941 N N . ARG A 1 374 ? -26.565 -19.287 20.697 1.00 96.25 374 ARG A N 1
ATOM 2942 C CA . ARG A 1 374 ? -26.114 -19.599 19.338 1.00 96.25 374 ARG A CA 1
ATOM 2943 C C . ARG A 1 374 ? -25.177 -20.803 19.300 1.00 96.25 374 ARG A C 1
ATOM 2945 O O . ARG A 1 374 ? -25.057 -21.367 18.209 1.00 96.25 374 ARG A O 1
ATOM 2952 N N . PHE A 1 375 ? -24.537 -21.189 20.404 1.00 97.12 375 PHE A N 1
ATOM 2953 C CA . PHE A 1 375 ? -23.594 -22.308 20.473 1.00 97.12 375 PHE A CA 1
ATOM 2954 C C . PHE A 1 375 ? -24.169 -23.460 21.298 1.00 97.12 375 PHE A C 1
ATOM 2956 O O . PHE A 1 375 ? -24.743 -23.253 22.365 1.00 97.12 375 PHE A O 1
ATOM 2963 N N . CYS A 1 376 ? -24.014 -24.697 20.822 1.00 97.19 376 CYS A N 1
ATOM 2964 C CA . CYS A 1 376 ? -24.320 -25.864 21.650 1.00 97.19 376 CYS A CA 1
ATOM 2965 C C . CYS A 1 376 ? -23.159 -26.196 22.606 1.00 97.19 376 CYS A C 1
ATOM 2967 O O . CYS A 1 376 ? -22.039 -25.710 22.448 1.00 97.19 376 CYS A O 1
ATOM 2969 N N . GLU A 1 377 ? -23.412 -27.066 23.586 1.00 97.69 377 GLU A N 1
ATOM 2970 C CA . GLU A 1 377 ? -22.417 -27.467 24.593 1.00 97.69 377 GLU A CA 1
ATOM 2971 C C . GLU A 1 377 ? -21.130 -28.042 23.969 1.00 97.69 377 GLU A C 1
ATOM 2973 O O . GLU A 1 377 ? -20.026 -27.707 24.401 1.00 97.69 377 GLU A O 1
ATOM 2978 N N . ASP A 1 378 ? -21.255 -28.846 22.907 1.00 97.38 378 ASP A N 1
ATOM 2979 C CA . ASP A 1 378 ? -20.104 -29.419 22.198 1.00 97.38 378 ASP A CA 1
ATOM 2980 C C . ASP A 1 378 ? -19.253 -28.337 21.510 1.00 97.38 378 ASP A C 1
ATOM 2982 O O . ASP A 1 378 ? -18.020 -28.364 21.601 1.00 97.38 378 ASP A O 1
ATOM 2986 N N . GLU A 1 379 ? -19.905 -27.363 20.865 1.00 97.50 379 GLU A N 1
ATOM 2987 C CA . GLU A 1 379 ? -19.254 -26.224 20.207 1.00 97.50 379 GLU A CA 1
ATOM 2988 C C . GLU A 1 379 ? -18.530 -25.338 21.237 1.00 97.50 379 GLU A C 1
ATOM 2990 O O . GLU A 1 379 ? -17.359 -24.989 21.053 1.00 97.50 379 GLU A O 1
ATOM 2995 N N . ALA A 1 380 ? -19.191 -25.035 22.360 1.00 97.75 380 ALA A N 1
ATOM 2996 C CA . ALA A 1 380 ? -18.623 -24.258 23.460 1.00 97.75 380 ALA A CA 1
ATOM 2997 C C . ALA A 1 380 ? -17.401 -24.947 24.088 1.00 97.75 380 ALA A C 1
ATOM 2999 O O . ALA A 1 380 ? -16.358 -24.317 24.313 1.00 97.75 380 ALA A O 1
ATOM 3000 N N . ALA A 1 381 ? -17.485 -26.261 24.315 1.00 97.88 381 ALA A N 1
ATOM 3001 C CA . ALA A 1 381 ? -16.380 -27.053 24.840 1.00 97.88 381 ALA A CA 1
ATOM 3002 C C . ALA A 1 381 ? -15.191 -27.112 23.866 1.00 97.88 381 ALA A C 1
ATOM 3004 O O . ALA A 1 381 ? -14.035 -27.079 24.298 1.00 97.88 381 ALA A O 1
ATOM 3005 N N . GLU A 1 382 ? -15.438 -27.198 22.556 1.00 97.50 382 GLU A N 1
ATOM 3006 C CA . GLU A 1 382 ? -14.381 -27.175 21.542 1.00 97.50 382 GLU A CA 1
ATOM 3007 C C . GLU A 1 382 ? -13.674 -25.817 21.469 1.00 97.50 382 GLU A C 1
ATOM 3009 O O . GLU A 1 382 ? -12.442 -25.778 21.526 1.00 97.50 382 GLU A O 1
ATOM 3014 N N . LEU A 1 383 ? -14.430 -24.716 21.429 1.00 97.62 383 LEU A N 1
ATOM 3015 C CA . LEU A 1 383 ? -13.881 -23.356 21.452 1.00 97.62 383 LEU A CA 1
ATOM 3016 C C . LEU A 1 383 ? -13.083 -23.083 22.732 1.00 97.62 383 LEU A C 1
ATOM 3018 O O . LEU A 1 383 ? -11.984 -22.538 22.658 1.00 97.62 383 LEU A O 1
ATOM 3022 N N . THR A 1 384 ? -13.572 -23.542 23.887 1.00 98.06 384 THR A N 1
ATOM 3023 C CA . THR A 1 384 ? -12.851 -23.433 25.167 1.00 98.06 384 THR A CA 1
ATOM 3024 C C . THR A 1 384 ? -11.517 -24.182 25.122 1.00 98.06 384 THR A C 1
ATOM 3026 O O . THR A 1 384 ? -10.483 -23.644 25.513 1.00 98.06 384 THR A O 1
ATOM 3029 N N . ARG A 1 385 ? -11.503 -25.422 24.605 1.00 97.44 385 ARG A N 1
ATOM 3030 C CA . ARG A 1 385 ? -10.259 -26.199 24.450 1.00 97.44 385 ARG A CA 1
ATOM 3031 C C . ARG A 1 385 ? -9.273 -25.534 23.497 1.00 97.44 385 ARG A C 1
ATOM 3033 O O . ARG A 1 385 ? -8.072 -25.697 23.691 1.00 97.44 385 ARG A O 1
ATOM 3040 N N . TRP A 1 386 ? -9.764 -24.859 22.461 1.00 96.62 386 TRP A N 1
ATOM 3041 C CA . TRP A 1 386 ? -8.919 -24.100 21.547 1.00 96.62 386 TRP A CA 1
ATOM 3042 C C . TRP A 1 386 ? -8.330 -22.859 22.224 1.00 96.62 386 TRP A C 1
ATOM 3044 O O . TRP A 1 386 ? -7.129 -22.662 22.136 1.00 96.62 386 TRP A O 1
ATOM 3054 N N . ALA A 1 387 ? -9.142 -22.079 22.937 1.00 95.25 387 ALA A N 1
ATOM 3055 C CA . ALA A 1 387 ? -8.730 -20.829 23.575 1.00 95.25 387 ALA A CA 1
ATOM 3056 C C . ALA A 1 387 ? -7.656 -21.005 24.669 1.00 95.25 387 ALA A C 1
ATOM 3058 O O . ALA A 1 387 ? -6.835 -20.119 24.879 1.00 95.25 387 ALA A O 1
ATOM 3059 N N . VAL A 1 388 ? -7.665 -22.143 25.372 1.00 91.44 388 VAL A N 1
ATOM 3060 C CA . VAL A 1 388 ? -6.733 -22.442 26.479 1.00 91.44 388 VAL A CA 1
ATOM 3061 C C . VAL A 1 388 ? -5.406 -23.059 25.997 1.00 91.44 388 VAL A C 1
ATOM 3063 O O . VAL A 1 388 ? -4.463 -23.172 26.780 1.00 91.44 388 VAL A O 1
ATOM 3066 N N . ARG A 1 389 ? -5.325 -23.493 24.734 1.00 86.69 389 ARG A N 1
ATOM 3067 C CA . ARG A 1 389 ? -4.116 -24.082 24.134 1.00 86.69 389 ARG A CA 1
ATOM 3068 C C . ARG A 1 389 ? -3.277 -23.027 23.435 1.00 86.69 389 ARG A C 1
ATOM 3070 O O . ARG A 1 389 ? -2.038 -23.134 23.566 1.00 86.69 389 ARG A O 1
#

Sequence (389 aa):
EIVADVSALITLHRLGLLNTLGSHFSKVYVPQAYKAFWIEEHARIPHHQPRQILSRQAIVDAVSGGKIAESSEPGDTPRIDEYENEGSDVFPISRILQVSEWMAKQGALPDAVLATVQAKQNQPALVSDEEVDTALQGGAVIADAFTLRTVFEYGLLDYLCAALHVSITRTELAQVKSELENQRFCDEAGEWHRELVESLESIPNVEFVPLNDEEDDDDHREVHYGLGATLLAIERNLPLLADDRHCQQASLNVGAHQPTQAFGSDILIDALATGTAVTQDQHADYLLRLIRWRYKFLFPSSDALLAMASRFKQGLPGRHLREVAVYMQDCLRDIGLYGGLEQVDPPTPMALKAFTEWINIVADFVVQIWWDDRFCEDEAAELTRWAVR

pLDDT: mean 91.73, std 9.28, range [49.84, 98.38]